Protein AF-0000000072870186 (afdb_homodimer)

Solvent-accessible surface area (backbone atoms only — not comparable to full-atom values): 22688 Å² total; per-residue (Å²): 128,87,60,54,67,48,50,41,59,44,23,22,48,75,43,74,68,51,47,53,50,54,45,54,50,46,52,62,67,46,57,84,62,71,76,54,45,39,31,40,18,46,27,53,50,45,45,55,60,44,44,61,63,33,58,95,55,76,58,40,36,28,30,45,56,64,39,72,53,71,61,47,90,38,54,56,40,48,22,51,58,44,40,48,69,68,55,37,44,40,33,33,40,53,40,56,49,38,35,68,76,66,61,55,44,72,69,55,42,50,46,36,45,49,44,26,51,75,68,73,35,42,59,36,57,41,78,65,72,63,73,73,60,72,68,64,84,69,83,72,60,75,78,65,77,68,88,65,70,65,72,75,67,74,81,78,79,70,72,79,70,68,84,75,76,72,76,55,88,20,73,60,82,58,59,67,76,74,77,84,77,81,82,73,83,74,80,75,74,77,132,129,87,60,52,66,48,53,41,60,43,23,21,48,75,44,74,68,50,47,52,50,53,42,53,50,48,53,62,67,44,58,86,63,72,75,55,46,39,31,39,17,47,27,54,51,45,44,55,59,46,45,62,63,32,59,96,55,79,59,40,37,28,31,46,57,65,40,71,52,70,61,48,89,37,53,58,40,49,21,49,60,44,40,49,70,67,55,38,43,40,32,33,40,56,39,55,50,38,37,69,76,65,61,54,45,71,68,56,42,49,47,36,46,50,46,28,50,74,70,73,36,42,59,37,58,41,76,65,72,62,72,74,60,72,68,62,84,70,82,72,60,75,77,62,78,69,85,67,72,64,71,75,70,72,79,77,80,71,73,78,70,68,83,78,75,74,77,54,89,18,75,60,82,59,60,68,77,74,79,83,78,86,79,78,83,74,79,74,77,74,132

Radius of gyration: 24.44 Å; Cα contacts (8 Å, |Δi|>4): 570; chains: 2; bounding box: 46×69×89 Å

Organism: Klebsiella pneumoniae subsp. ozaenae (NCBI:txid574)

InterPro domains:
  IPR000652 Triosephosphate isomerase [PF00121] (4-141)
  IPR000652 Triosephosphate isomerase [PS51440] (3-191)
  IPR000652 Triosephosphate isomerase [PTHR21139] (2-138)
  IPR000652 Triosephosphate isomerase [TIGR00419] (5-138)
  IPR000652 Triosephosphate isomerase [cd00311] (4-145)
  IPR013785 Aldolase-type TIM barrel [G3DSA:3.20.20.70] (1-154)
  IPR035990 Triosephosphate isomerase superfamily [SSF51351] (1-139)

Sequence (382 aa):
MRHPLVMGNWKLNGSRHMVNELVANLRTELAGVSGCAVAIAPPEMYLDLAKRAAEGSHIHLGAQNVDVNLSGAFTGETSAEMLKDIGAQYIIIGHSERRTYHKESDELIAKKFAVLKEQGLTPVLCIGENRSRKRSGQNGRSLRASDRRRAENPGRCRFRRRGYRLRTSMGYRYRQISDPGSGAGGAQIHPMRHPLVMGNWKLNGSRHMVNELVANLRTELAGVSGCAVAIAPPEMYLDLAKRAAEGSHIHLGAQNVDVNLSGAFTGETSAEMLKDIGAQYIIIGHSERRTYHKESDELIAKKFAVLKEQGLTPVLCIGENRSRKRSGQNGRSLRASDRRRAENPGRCRFRRRGYRLRTSMGYRYRQISDPGSGAGGAQIHP

Secondary structure (DSSP, 8-state):
----EEEEE--B---HHHHHHHHHHHHHHTTT--S-EEEEE--GGGHHHHHHHHTTSSEEEEES--BS-SSBS-TT--BHHHHHHHT--EEEES-HHHHHHS---HHHHHHHHHHHHHTT-EEEE-----GGGGT-S-TTSSS-------------------S-----TT---------------------/----EEEEE--B---HHHHHHHHHHHHHHHTT--S-EEEEE--GGGHHHHHHHHTTSSEEEEES--BS-SSBS-TT--BHHHHHHHT--EEEES-HHHHHHS---HHHHHHHHHHHHHTT-EEEE-----GGGGT-S-TTSSS-------------------S-----TT---------------------

Foldseek 3Di:
DDQEEFEFEQDPDDDLVRLLVVLVVVQVLCVVPDRHQYEYEDAPVCLLVNCVSCPPHRYAYEYEDAALDQDDDDPPGHHLVNCVVSRHAEYEAQDPCCCVPVVDDPVRSVSVCVRNVVSNHFYQYDDDPPVVVVPDPPPVPPVDDDPCPVPPPPDPPPPVDDPDPPVRCTGPSRDRPDDDDDDPDPPPPDD/DDQEEAEFEQDPDDDLVRLLVVLVVVQVLCVVPDRHQYEYEDAPVCLLVNCVSCPPHRYAYEYEDAALDQDDDDPPGHHLVNCVVSRHAEYEAQDPCCCVPVVDDPVRSVSVCVRNVVSNHFYQYDDDPPVVVVPDPPPVPPVDDDPCPVPPPPDPPPPVDDPDPPVRCTGPSRDRPDDDDDDPDDPPPDD

Nearest PDB structures (foldseek):
  4mva-assembly1_B  TM=9.745E-01  e=1.124E-22  Escherichia coli BW2952
  1tmh-assembly2_D  TM=9.539E-01  e=1.671E-22  Escherichia coli
  1tre-assembly1_B  TM=9.737E-01  e=2.881E-20  Escherichia coli
  1b9b-assembly1_B  TM=9.121E-01  e=3.004E-15  Thermotoga maritima
  5ibx-assembly2_B  TM=9.474E-01  e=3.055E-13  Streptococcus pneumoniae D39

pLDDT: mean 73.14, std 32.04, range [18.7, 98.88]

Structure (mmCIF, N/CA/C/O backbone):
data_AF-0000000072870186-model_v1
#
loop_
_entity.id
_entity.type
_entity.pdbx_description
1 polymer 'Triosephosphate isomerase'
#
loop_
_atom_site.group_PDB
_atom_site.id
_atom_site.type_symbol
_atom_site.label_atom_id
_atom_site.label_alt_id
_atom_site.label_comp_id
_atom_site.label_asym_id
_atom_site.label_entity_id
_atom_site.label_seq_id
_atom_site.pdbx_PDB_ins_code
_atom_site.Cartn_x
_atom_site.Cartn_y
_atom_site.Cartn_z
_atom_site.occupancy
_atom_site.B_iso_or_equiv
_atom_site.auth_seq_id
_atom_site.auth_comp_id
_atom_site.auth_asym_id
_atom_site.auth_atom_id
_atom_site.pdbx_PDB_model_num
ATOM 1 N N . MET A 1 1 ? 5.34 29.547 18.5 1 43.66 1 MET A N 1
ATOM 2 C CA . MET A 1 1 ? 4.133 29.375 17.688 1 43.66 1 MET A CA 1
ATOM 3 C C . MET A 1 1 ? 4.141 28.047 16.969 1 43.66 1 MET A C 1
ATOM 5 O O . MET A 1 1 ? 5.207 27.516 16.641 1 43.66 1 MET A O 1
ATOM 9 N N . ARG A 1 2 ? 3.168 27.25 17.078 1 61.59 2 ARG A N 1
ATOM 10 C CA . ARG A 1 2 ? 3.162 25.922 16.484 1 61.59 2 ARG A CA 1
ATOM 11 C C . ARG A 1 2 ? 3.299 26 14.961 1 61.59 2 ARG A C 1
ATOM 13 O O . ARG A 1 2 ? 2.701 26.875 14.328 1 61.59 2 ARG A O 1
ATOM 20 N N . HIS A 1 3 ? 4.324 25.547 14.359 1 79.5 3 HIS A N 1
ATOM 21 C CA . HIS A 1 3 ? 4.543 25.609 12.914 1 79.5 3 HIS A CA 1
ATOM 22 C C . HIS A 1 3 ? 3.473 24.812 12.164 1 79.5 3 HIS A C 1
ATOM 24 O O . HIS A 1 3 ? 3.113 23.703 12.57 1 79.5 3 HIS A O 1
ATOM 30 N N . PRO A 1 4 ? 2.863 25.562 11.172 1 86.69 4 PRO A N 1
ATOM 31 C CA . PRO A 1 4 ? 1.854 24.875 10.359 1 86.69 4 PRO A CA 1
ATOM 32 C C . PRO A 1 4 ? 2.424 23.688 9.594 1 86.69 4 PRO A C 1
ATOM 34 O O . PRO A 1 4 ? 3.625 23.641 9.32 1 86.69 4 PRO A O 1
ATOM 37 N N . LEU A 1 5 ? 1.638 22.734 9.359 1 88.94 5 LEU A N 1
ATOM 38 C CA . LEU A 1 5 ? 1.948 21.594 8.516 1 88.94 5 LEU A CA 1
ATOM 39 C C . LEU A 1 5 ? 1.215 21.688 7.184 1 88.94 5 LEU A C 1
ATOM 41 O O . LEU A 1 5 ? 0 21.891 7.148 1 88.94 5 LEU A O 1
ATOM 45 N N . VAL A 1 6 ? 1.977 21.688 6.105 1 90.75 6 VAL A N 1
ATOM 46 C CA . VAL A 1 6 ? 1.418 21.547 4.762 1 90.75 6 VAL A CA 1
ATOM 47 C C . VAL A 1 6 ? 1.626 20.125 4.258 1 90.75 6 VAL A C 1
ATOM 49 O O . VAL A 1 6 ? 2.754 19.625 4.23 1 90.75 6 VAL A O 1
ATOM 52 N N . MET A 1 7 ? 0.501 19.562 3.879 1 94.06 7 MET A N 1
ATOM 53 C CA . MET A 1 7 ? 0.6 18.172 3.445 1 94.06 7 MET A CA 1
ATOM 54 C C . MET A 1 7 ? -0.06 17.969 2.084 1 94.06 7 MET A C 1
ATOM 56 O O . MET A 1 7 ? -1.155 18.484 1.842 1 94.06 7 MET A O 1
ATOM 60 N N . GLY A 1 8 ? 0.63 17.25 1.187 1 96.06 8 GLY A N 1
ATOM 61 C CA . GLY A 1 8 ? 0.078 16.891 -0.112 1 96.06 8 GLY A CA 1
ATOM 62 C C . GLY A 1 8 ? -0.402 15.453 -0.188 1 96.06 8 GLY A C 1
ATOM 63 O O . GLY A 1 8 ? 0.396 14.523 -0.079 1 96.06 8 GLY A O 1
ATOM 64 N N . ASN A 1 9 ? -1.766 15.359 -0.312 1 96.81 9 ASN A N 1
ATOM 65 C CA . ASN A 1 9 ? -2.367 14.062 -0.59 1 96.81 9 ASN A CA 1
ATOM 66 C C . ASN A 1 9 ? -2.383 13.758 -2.086 1 96.81 9 ASN A C 1
ATOM 68 O O . ASN A 1 9 ? -3.08 14.43 -2.852 1 96.81 9 ASN A O 1
ATOM 72 N N . TRP A 1 10 ? -1.702 12.695 -2.436 1 98.25 10 TRP A N 1
ATOM 73 C CA . TRP A 1 10 ? -1.552 12.422 -3.861 1 98.25 10 TRP A CA 1
ATOM 74 C C . TRP A 1 10 ? -2.738 11.625 -4.391 1 98.25 10 TRP A C 1
ATOM 76 O O . TRP A 1 10 ? -2.932 11.516 -5.605 1 98.25 10 TRP A O 1
ATOM 86 N N . LYS A 1 11 ? -3.564 11.07 -3.492 1 97.81 11 LYS A N 1
ATOM 87 C CA . LYS A 1 11 ? -4.672 10.203 -3.887 1 97.81 11 LYS A CA 1
ATOM 88 C C . LYS A 1 11 ? -4.188 9.055 -4.766 1 97.81 11 LYS A C 1
ATOM 90 O O . LYS A 1 11 ? -3.15 8.453 -4.488 1 97.81 11 LYS A O 1
ATOM 95 N N . LEU A 1 12 ? -4.945 8.633 -5.707 1 98.5 12 LEU A N 1
ATOM 96 C CA . LEU A 1 12 ? -4.559 7.523 -6.574 1 98.5 12 LEU A CA 1
ATOM 97 C C . LEU A 1 12 ? -3.783 8.023 -7.785 1 98.5 12 LEU A C 1
ATOM 99 O O . LEU A 1 12 ? -4.215 7.84 -8.93 1 98.5 12 LEU A O 1
ATOM 103 N N . ASN A 1 13 ? -2.645 8.703 -7.457 1 97.75 13 ASN A N 1
ATOM 104 C CA . ASN A 1 13 ? -1.72 9.211 -8.461 1 97.75 13 ASN A CA 1
ATOM 105 C C . ASN A 1 13 ? -0.268 8.938 -8.078 1 97.75 13 ASN A C 1
ATOM 107 O O . ASN A 1 13 ? 0.147 9.242 -6.957 1 97.75 13 ASN A O 1
ATOM 111 N N . GLY A 1 14 ? 0.466 8.32 -9.078 1 96.12 14 GLY A N 1
ATOM 112 C CA . GLY A 1 14 ? 1.884 8.148 -8.812 1 96.12 14 GLY A CA 1
ATOM 113 C C . GLY A 1 14 ? 2.508 7.027 -9.625 1 96.12 14 GLY A C 1
ATOM 114 O O . GLY A 1 14 ? 1.802 6.16 -10.141 1 96.12 14 GLY A O 1
ATOM 115 N N . SER A 1 15 ? 3.682 7.055 -9.664 1 97.94 15 SER A N 1
ATOM 116 C CA . SER A 1 15 ? 4.621 6.078 -10.203 1 97.94 15 SER A CA 1
ATOM 117 C C . SER A 1 15 ? 5.984 6.195 -9.531 1 97.94 15 SER A C 1
ATOM 119 O O . SER A 1 15 ? 6.258 7.172 -8.828 1 97.94 15 SER A O 1
ATOM 121 N N . ARG A 1 16 ? 6.793 5.156 -9.758 1 97.44 16 ARG A N 1
ATOM 122 C CA . ARG A 1 16 ? 8.141 5.23 -9.211 1 97.44 16 ARG A CA 1
ATOM 123 C C . ARG A 1 16 ? 8.875 6.469 -9.727 1 97.44 16 ARG A C 1
ATOM 125 O O . ARG A 1 16 ? 9.547 7.164 -8.961 1 97.44 16 ARG A O 1
ATOM 132 N N . HIS A 1 17 ? 8.734 6.727 -11 1 97.81 17 HIS A N 1
ATOM 133 C CA . HIS A 1 17 ? 9.352 7.898 -11.602 1 97.81 17 HIS A CA 1
ATOM 134 C C . HIS A 1 17 ? 8.82 9.188 -10.984 1 97.81 17 HIS A C 1
ATOM 136 O O . HIS A 1 17 ? 9.594 10.07 -10.609 1 97.81 17 HIS A O 1
ATOM 142 N N . MET A 1 18 ? 7.535 9.273 -10.883 1 96.94 18 MET A N 1
ATOM 143 C CA . MET A 1 18 ? 6.898 10.469 -10.336 1 96.94 18 MET A CA 1
ATOM 144 C C . MET A 1 18 ? 7.344 10.727 -8.898 1 96.94 18 MET A C 1
ATOM 146 O O . MET A 1 18 ? 7.598 11.867 -8.516 1 96.94 18 MET A O 1
ATOM 150 N N . VAL A 1 19 ? 7.402 9.703 -8.086 1 97.75 19 VAL A N 1
ATOM 151 C CA . VAL A 1 19 ? 7.82 9.828 -6.695 1 97.75 19 VAL A CA 1
ATOM 152 C C . VAL A 1 19 ? 9.211 10.445 -6.625 1 97.75 19 VAL A C 1
ATOM 154 O O . VAL A 1 19 ? 9.43 11.43 -5.91 1 97.75 19 VAL A O 1
ATOM 157 N N . ASN A 1 20 ? 10.164 9.906 -7.41 1 97.81 20 ASN A N 1
ATOM 158 C CA . ASN A 1 20 ? 11.531 10.414 -7.395 1 97.81 20 ASN A CA 1
ATOM 159 C C . ASN A 1 20 ? 11.594 11.859 -7.883 1 97.81 20 ASN A C 1
ATOM 161 O O . ASN A 1 20 ? 12.273 12.695 -7.277 1 97.81 20 ASN A O 1
ATOM 165 N N . GLU A 1 21 ? 10.859 12.117 -8.875 1 97.56 21 GLU A N 1
ATOM 166 C CA . GLU A 1 21 ? 10.875 13.453 -9.453 1 97.56 21 GLU A CA 1
ATOM 167 C C . GLU A 1 21 ? 10.266 14.477 -8.508 1 97.56 21 GLU A C 1
ATOM 169 O O . GLU A 1 21 ? 10.852 15.539 -8.266 1 97.56 21 GLU A O 1
ATOM 174 N N . LEU A 1 22 ? 9.117 14.211 -7.977 1 96.5 22 LEU A N 1
ATOM 175 C CA . LEU A 1 22 ? 8.406 15.164 -7.125 1 96.5 22 LEU A CA 1
ATOM 176 C C . LEU A 1 22 ? 9.164 15.391 -5.82 1 96.5 22 LEU A C 1
ATOM 178 O O . LEU A 1 22 ? 9.234 16.516 -5.328 1 96.5 22 LEU A O 1
ATOM 182 N N . VAL A 1 23 ? 9.711 14.352 -5.27 1 97.31 23 VAL A N 1
ATOM 183 C CA . VAL A 1 23 ? 10.453 14.5 -4.023 1 97.31 23 VAL A CA 1
ATOM 184 C C . VAL A 1 23 ? 11.727 15.312 -4.273 1 97.31 23 VAL A C 1
ATOM 186 O O . VAL A 1 23 ? 12.094 16.156 -3.465 1 97.31 23 VAL A O 1
ATOM 189 N N . ALA A 1 24 ? 12.422 15.047 -5.395 1 96.62 24 ALA A N 1
ATOM 190 C CA . ALA A 1 24 ? 13.609 15.82 -5.746 1 96.62 24 ALA A CA 1
ATOM 191 C C . ALA A 1 24 ? 13.281 17.297 -5.883 1 96.62 24 ALA A C 1
ATOM 193 O O . ALA A 1 24 ? 14.016 18.156 -5.387 1 96.62 24 ALA A O 1
ATOM 194 N N . ASN A 1 25 ? 12.211 17.578 -6.527 1 95.44 25 ASN A N 1
ATOM 195 C CA . ASN A 1 25 ? 11.781 18.953 -6.707 1 95.44 25 ASN A CA 1
ATOM 196 C C . ASN A 1 25 ? 11.414 19.609 -5.375 1 95.44 25 ASN A C 1
ATOM 198 O O . ASN A 1 25 ? 11.758 20.766 -5.129 1 95.44 25 ASN A O 1
ATOM 202 N N . LEU A 1 26 ? 10.742 18.891 -4.559 1 94.62 26 LEU A N 1
ATOM 203 C CA . LEU A 1 26 ? 10.344 19.406 -3.252 1 94.62 26 LEU A CA 1
ATOM 204 C C . LEU A 1 26 ? 11.562 19.703 -2.387 1 94.62 26 LEU A C 1
ATOM 206 O O . LEU A 1 26 ? 11.594 20.703 -1.671 1 94.62 26 LEU A O 1
ATOM 210 N N . ARG A 1 27 ? 12.539 18.859 -2.455 1 94.19 27 ARG A N 1
ATOM 211 C CA . ARG A 1 27 ? 13.789 19.078 -1.733 1 94.19 27 ARG A CA 1
ATOM 212 C C . ARG A 1 27 ? 14.414 20.422 -2.129 1 94.19 27 ARG A C 1
ATOM 214 O O . ARG A 1 27 ? 14.852 21.188 -1.266 1 94.19 27 ARG A O 1
ATOM 221 N N . THR A 1 28 ? 14.453 20.594 -3.387 1 93.06 28 THR A N 1
ATOM 222 C CA . THR A 1 28 ? 15.047 21.812 -3.912 1 93.06 28 THR A CA 1
ATOM 223 C C . THR A 1 28 ? 14.258 23.047 -3.467 1 93.06 28 THR A C 1
ATOM 225 O O . THR A 1 28 ? 14.836 24.031 -3.006 1 93.06 28 THR A O 1
ATOM 228 N N . GLU A 1 29 ? 12.961 22.906 -3.551 1 90.44 29 GLU A N 1
ATOM 229 C CA . GLU A 1 29 ? 12.086 24.031 -3.244 1 90.44 29 GLU A CA 1
ATOM 230 C C . GLU A 1 29 ? 12.078 24.328 -1.748 1 90.44 29 GLU A C 1
ATOM 232 O O . GLU A 1 29 ? 11.898 25.484 -1.344 1 90.44 29 GLU A O 1
ATOM 237 N N . LEU A 1 30 ? 12.297 23.375 -0.978 1 90.62 30 LEU A N 1
ATOM 238 C CA . LEU A 1 30 ? 12.18 23.531 0.467 1 90.62 30 LEU A CA 1
ATOM 239 C C . LEU A 1 30 ? 13.531 23.875 1.088 1 90.62 30 LEU A C 1
ATOM 241 O O . LEU A 1 30 ? 13.625 24.109 2.295 1 90.62 30 LEU A O 1
ATOM 245 N N . ALA A 1 31 ? 14.422 23.875 0.138 1 84.75 31 ALA A N 1
ATOM 246 C CA . ALA A 1 31 ? 15.742 24.266 0.636 1 84.75 31 ALA A CA 1
ATOM 247 C C . ALA A 1 31 ? 15.703 25.688 1.215 1 84.75 31 ALA A C 1
ATOM 249 O O . ALA A 1 31 ? 15.266 26.625 0.547 1 84.75 31 ALA A O 1
ATOM 250 N N . GLY A 1 32 ? 15.75 25.875 2.436 1 82.94 32 GLY A N 1
ATOM 251 C CA . GLY A 1 32 ? 15.812 27.188 3.066 1 82.94 32 GLY A CA 1
ATOM 252 C C . GLY A 1 32 ? 14.484 27.625 3.666 1 82.94 32 GLY A C 1
ATOM 253 O O . GLY A 1 32 ? 14.352 28.75 4.145 1 82.94 32 GLY A O 1
ATOM 254 N N . VAL A 1 33 ? 13.469 26.859 3.338 1 80.38 33 VAL A N 1
ATOM 255 C CA . VAL A 1 33 ? 12.164 27.156 3.924 1 80.38 33 VAL A CA 1
ATOM 256 C C . VAL A 1 33 ? 12.148 26.734 5.391 1 80.38 33 VAL A C 1
ATOM 258 O O . VAL A 1 33 ? 12.547 25.609 5.719 1 80.38 33 VAL A O 1
ATOM 261 N N . SER A 1 34 ? 11.82 27.688 6.164 1 82.25 34 SER A N 1
ATOM 262 C CA . SER A 1 34 ? 11.695 27.406 7.594 1 82.25 34 SER A CA 1
ATOM 263 C C . SER A 1 34 ? 10.32 27.812 8.109 1 82.25 34 SER A C 1
ATOM 265 O O . SER A 1 34 ? 9.57 28.516 7.422 1 82.25 34 SER A O 1
ATOM 267 N N . GLY A 1 35 ? 9.82 27.234 9.25 1 83.31 35 GLY A N 1
ATOM 268 C CA . GLY A 1 35 ? 8.602 27.672 9.906 1 83.31 35 GLY A CA 1
ATOM 269 C C . GLY A 1 35 ? 7.379 26.875 9.477 1 83.31 35 GLY A C 1
ATOM 270 O O . GLY A 1 35 ? 6.254 27.219 9.836 1 83.31 35 GLY A O 1
ATOM 271 N N . CYS A 1 36 ? 7.648 26 8.555 1 86.81 36 CYS A N 1
ATOM 272 C CA . CYS A 1 36 ? 6.543 25.156 8.109 1 86.81 36 CYS A CA 1
ATOM 273 C C . CYS A 1 36 ? 7 23.719 7.918 1 86.81 36 CYS A C 1
ATOM 275 O O . CYS A 1 36 ? 8.07 23.469 7.363 1 86.81 36 CYS A O 1
ATOM 277 N N . ALA A 1 37 ? 6.266 22.875 8.453 1 89.75 37 ALA A N 1
ATOM 278 C CA . ALA A 1 37 ? 6.527 21.469 8.18 1 89.75 37 ALA A CA 1
ATOM 279 C C . ALA A 1 37 ? 5.828 21.016 6.895 1 89.75 37 ALA A C 1
ATOM 281 O O . ALA A 1 37 ? 4.727 21.469 6.586 1 89.75 37 ALA A O 1
ATOM 282 N N . VAL A 1 38 ? 6.469 20.188 6.129 1 94.12 38 VAL A N 1
ATOM 283 C CA . VAL A 1 38 ? 5.922 19.688 4.875 1 94.12 38 VAL A CA 1
ATOM 284 C C . VAL A 1 38 ? 5.848 18.156 4.922 1 94.12 38 VAL A C 1
ATOM 286 O O . VAL A 1 38 ? 6.797 17.5 5.344 1 94.12 38 VAL A O 1
ATOM 289 N N . ALA A 1 39 ? 4.703 17.672 4.535 1 96.19 39 ALA A N 1
ATOM 290 C CA . ALA A 1 39 ? 4.523 16.219 4.445 1 96.19 39 ALA A CA 1
ATOM 291 C C . ALA A 1 39 ? 3.9 15.836 3.109 1 96.19 39 ALA A C 1
ATOM 293 O O . ALA A 1 39 ? 3.186 16.625 2.492 1 96.19 39 ALA A O 1
ATOM 294 N N . ILE A 1 40 ? 4.219 14.648 2.666 1 97.75 40 ILE A N 1
ATOM 295 C CA . ILE A 1 40 ? 3.607 14.102 1.463 1 97.75 40 ILE A CA 1
ATOM 296 C C . ILE A 1 40 ? 2.963 12.75 1.784 1 97.75 40 ILE A C 1
ATOM 298 O O . ILE A 1 40 ? 3.473 11.992 2.613 1 97.75 40 ILE A O 1
ATOM 302 N N . ALA A 1 41 ? 1.86 12.461 1.117 1 98.44 41 ALA A N 1
ATOM 303 C CA . ALA A 1 41 ? 1.157 11.188 1.264 1 98.44 41 ALA A CA 1
ATOM 304 C C . ALA A 1 41 ? 0.928 10.523 -0.093 1 98.44 41 ALA A C 1
ATOM 306 O O . ALA A 1 41 ? -0.175 10.586 -0.642 1 98.44 41 ALA A O 1
ATOM 307 N N . PRO A 1 42 ? 1.95 9.867 -0.598 1 98.31 42 PRO A N 1
ATOM 308 C CA . PRO A 1 42 ? 1.755 9.086 -1.82 1 98.31 42 PRO A CA 1
ATOM 309 C C . PRO A 1 42 ? 0.937 7.816 -1.584 1 98.31 42 PRO A C 1
ATOM 311 O O . PRO A 1 42 ? 0.678 7.449 -0.435 1 98.31 42 PRO A O 1
ATOM 314 N N . PRO A 1 43 ? 0.468 7.207 -2.666 1 98.31 43 PRO A N 1
ATOM 315 C CA . PRO A 1 43 ? -0.077 5.859 -2.471 1 98.31 43 PRO A CA 1
ATOM 316 C C . PRO A 1 43 ? 0.851 4.961 -1.656 1 98.31 43 PRO A C 1
ATOM 318 O O . PRO A 1 43 ? 2.074 5.047 -1.792 1 98.31 43 PRO A O 1
ATOM 321 N N . GLU A 1 44 ? 0.27 4.125 -0.787 1 97.12 44 GLU A N 1
ATOM 322 C CA . GLU A 1 44 ? 0.997 3.393 0.244 1 97.12 44 GLU A CA 1
ATOM 323 C C . GLU A 1 44 ? 2.121 2.557 -0.362 1 97.12 44 GLU A C 1
ATOM 325 O O . GLU A 1 44 ? 3.17 2.375 0.258 1 97.12 44 GLU A O 1
ATOM 330 N N . MET A 1 45 ? 1.877 2.049 -1.534 1 95.75 45 MET A N 1
ATOM 331 C CA . MET A 1 45 ? 2.869 1.151 -2.121 1 95.75 45 MET A CA 1
ATOM 332 C C . MET A 1 45 ? 4.164 1.898 -2.43 1 95.75 45 MET A C 1
ATOM 334 O O . MET A 1 45 ? 5.215 1.281 -2.602 1 95.75 45 MET A O 1
ATOM 338 N N . TYR A 1 46 ? 4.164 3.229 -2.463 1 97.94 46 TYR A N 1
ATOM 339 C CA . TYR A 1 46 ? 5.34 4.016 -2.809 1 97.94 46 TYR A CA 1
ATOM 340 C C . TYR A 1 46 ? 5.977 4.625 -1.564 1 97.94 46 TYR A C 1
ATOM 342 O O . TYR A 1 46 ? 6.926 5.406 -1.663 1 97.94 46 TYR A O 1
ATOM 350 N N . LEU A 1 47 ? 5.469 4.293 -0.435 1 98 47 LEU A N 1
ATOM 351 C CA . LEU A 1 47 ? 5.941 4.934 0.787 1 98 47 LEU A CA 1
ATOM 352 C C . LEU A 1 47 ? 7.41 4.617 1.036 1 98 47 LEU A C 1
ATOM 354 O O . LEU A 1 47 ? 8.18 5.484 1.455 1 98 47 LEU A O 1
ATOM 358 N N . ASP A 1 48 ? 7.816 3.428 0.832 1 97.12 48 ASP A N 1
ATOM 359 C CA . ASP A 1 48 ? 9.219 3.061 1.033 1 97.12 48 ASP A CA 1
ATOM 360 C C . ASP A 1 48 ? 10.133 3.848 0.099 1 97.12 48 ASP A C 1
ATOM 362 O O . ASP A 1 48 ? 11.18 4.348 0.52 1 97.12 48 ASP A O 1
ATOM 366 N N . LEU A 1 49 ? 9.758 3.92 -1.163 1 96.94 49 LEU A N 1
ATOM 367 C CA . LEU A 1 49 ? 10.508 4.691 -2.146 1 96.94 49 LEU A CA 1
ATOM 368 C C . LEU A 1 49 ? 10.57 6.164 -1.749 1 96.94 49 LEU A C 1
ATOM 370 O O . LEU A 1 49 ? 11.633 6.789 -1.841 1 96.94 49 LEU A O 1
ATOM 374 N N . ALA A 1 50 ? 9.445 6.684 -1.323 1 97.94 50 ALA A N 1
ATOM 375 C CA . ALA A 1 50 ? 9.391 8.078 -0.9 1 97.94 50 ALA A CA 1
ATOM 376 C C . ALA A 1 50 ? 10.289 8.328 0.306 1 97.94 50 ALA A C 1
ATOM 378 O O . ALA A 1 50 ? 10.938 9.375 0.4 1 97.94 50 ALA A O 1
ATOM 379 N N . LYS A 1 51 ? 10.266 7.41 1.227 1 97.5 51 LYS A N 1
ATOM 380 C CA . LYS A 1 51 ? 11.125 7.512 2.4 1 97.5 51 LYS A CA 1
ATOM 381 C C . LYS A 1 51 ? 12.594 7.645 1.999 1 97.5 51 LYS A C 1
ATOM 383 O O . LYS A 1 51 ? 13.305 8.523 2.492 1 97.5 51 LYS A O 1
ATOM 388 N N . ARG A 1 52 ? 12.984 6.832 1.135 1 96.56 52 ARG A N 1
ATOM 389 C CA . ARG A 1 52 ? 14.375 6.848 0.682 1 96.56 52 ARG A CA 1
ATOM 390 C C . ARG A 1 52 ? 14.688 8.141 -0.058 1 96.56 52 ARG A C 1
ATOM 392 O O . ARG A 1 52 ? 15.734 8.75 0.173 1 96.56 52 ARG A O 1
ATOM 399 N N . ALA A 1 53 ? 13.789 8.492 -0.901 1 97.25 53 ALA A N 1
ATOM 400 C CA . ALA A 1 53 ? 13.984 9.711 -1.689 1 97.25 53 ALA A CA 1
ATOM 401 C C . ALA A 1 53 ? 14.047 10.938 -0.791 1 97.25 53 ALA A C 1
ATOM 403 O O . ALA A 1 53 ? 14.75 11.906 -1.104 1 97.25 53 ALA A O 1
ATOM 404 N N . ALA A 1 54 ? 13.367 10.914 0.308 1 97.06 54 ALA A N 1
ATOM 405 C CA . ALA A 1 54 ? 13.25 12.07 1.186 1 97.06 54 ALA A CA 1
ATOM 406 C C . ALA A 1 54 ? 14.336 12.062 2.258 1 97.06 54 ALA A C 1
ATOM 408 O O . ALA A 1 54 ? 14.43 12.984 3.068 1 97.06 54 ALA A O 1
ATOM 409 N N . GLU A 1 55 ? 15.109 10.992 2.281 1 95.75 55 GLU A N 1
ATOM 410 C CA . GLU A 1 55 ? 16.125 10.859 3.311 1 95.75 55 GLU A CA 1
ATOM 411 C C . GLU A 1 55 ? 17.031 12.086 3.359 1 95.75 55 GLU A C 1
ATOM 413 O O . GLU A 1 55 ? 17.453 12.602 2.318 1 95.75 55 GLU A O 1
ATOM 418 N N . GLY A 1 56 ? 17.328 12.609 4.555 1 93.44 56 GLY A N 1
ATOM 419 C CA . GLY A 1 56 ? 18.188 13.766 4.738 1 93.44 56 GLY A CA 1
ATOM 420 C C . GLY A 1 56 ? 17.469 15.086 4.551 1 93.44 56 GLY A C 1
ATOM 421 O O . GLY A 1 56 ? 18.062 16.156 4.699 1 93.44 56 GLY A O 1
ATOM 422 N N . SER A 1 57 ? 16.234 15.016 4.164 1 93.75 57 SER A N 1
ATOM 423 C CA . SER A 1 57 ? 15.43 16.219 4.008 1 93.75 57 SER A CA 1
ATOM 424 C C . SER A 1 57 ? 14.5 16.422 5.203 1 93.75 57 SER A C 1
ATOM 426 O O . SER A 1 57 ? 14.531 15.641 6.156 1 93.75 57 SER A O 1
ATOM 428 N N . HIS A 1 58 ? 13.719 17.531 5.137 1 92.19 58 HIS A N 1
ATOM 429 C CA . HIS A 1 58 ? 12.75 17.812 6.184 1 92.19 58 HIS A CA 1
ATOM 430 C C . HIS A 1 58 ? 11.336 17.469 5.73 1 92.19 58 HIS A C 1
ATOM 432 O O . HIS A 1 58 ? 10.359 17.984 6.281 1 92.19 58 HIS A O 1
ATOM 438 N N . ILE A 1 59 ? 11.281 16.688 4.68 1 95.5 59 ILE A N 1
ATOM 439 C CA . ILE A 1 59 ? 9.984 16.234 4.191 1 95.5 59 ILE A CA 1
ATOM 440 C C . ILE A 1 59 ? 9.5 15.055 5.035 1 95.5 59 ILE A C 1
ATOM 442 O O . ILE A 1 59 ? 10.188 14.031 5.148 1 95.5 59 ILE A O 1
ATOM 446 N N . HIS A 1 60 ? 8.367 15.242 5.633 1 96.75 60 HIS A N 1
ATOM 447 C CA . HIS A 1 60 ? 7.766 14.164 6.41 1 96.75 60 HIS A CA 1
ATOM 448 C C . HIS A 1 60 ? 6.887 13.281 5.535 1 96.75 60 HIS A C 1
ATOM 450 O O . HIS A 1 60 ? 6.41 13.711 4.484 1 96.75 60 HIS A O 1
ATOM 456 N N . LEU A 1 61 ? 6.695 12.07 6.016 1 98.12 61 LEU A N 1
ATOM 457 C CA . LEU A 1 61 ? 5.867 11.125 5.273 1 98.12 61 LEU A CA 1
ATOM 458 C C . LEU A 1 61 ? 4.512 10.945 5.945 1 98.12 61 LEU A C 1
ATOM 460 O O . LEU A 1 61 ? 4.43 10.812 7.168 1 98.12 61 LEU A O 1
ATOM 464 N N . GLY A 1 62 ? 3.486 11.008 5.141 1 98.38 62 GLY A N 1
ATOM 465 C CA . GLY A 1 62 ? 2.135 10.641 5.531 1 98.38 62 GLY A CA 1
ATOM 466 C C . GLY A 1 62 ? 1.605 9.438 4.777 1 98.38 62 GLY A C 1
ATOM 467 O O . GLY A 1 62 ? 2.293 8.883 3.912 1 98.38 62 GLY A O 1
ATOM 468 N N . ALA A 1 63 ? 0.483 9.016 5.168 1 98.75 63 ALA A N 1
ATOM 469 C CA . ALA A 1 63 ? -0.225 7.926 4.5 1 98.75 63 ALA A CA 1
ATOM 470 C C . ALA A 1 63 ? -1.698 8.273 4.301 1 98.75 63 ALA A C 1
ATOM 472 O O . ALA A 1 63 ? -2.217 9.195 4.93 1 98.75 63 ALA A O 1
ATOM 473 N N . GLN A 1 64 ? -2.338 7.484 3.482 1 98.62 64 GLN A N 1
ATOM 474 C CA . GLN A 1 64 ? -3.66 7.875 3.006 1 98.62 64 GLN A CA 1
ATOM 475 C C . GLN A 1 64 ? -4.758 7.09 3.721 1 98.62 64 GLN A C 1
ATOM 477 O O . GLN A 1 64 ? -5.945 7.348 3.518 1 98.62 64 GLN A O 1
ATOM 482 N N . ASN A 1 65 ? -4.344 6.109 4.484 1 98.56 65 ASN A N 1
ATOM 483 C CA . ASN A 1 65 ? -5.277 5.211 5.152 1 98.56 65 ASN A CA 1
ATOM 484 C C . ASN A 1 65 ? -4.582 4.359 6.211 1 98.56 65 ASN A C 1
ATOM 486 O O . ASN A 1 65 ? -3.354 4.305 6.258 1 98.56 65 ASN A O 1
ATOM 490 N N . VAL A 1 66 ? -5.434 3.764 7.07 1 98.81 66 VAL A N 1
ATOM 491 C CA . VAL A 1 66 ? -4.953 2.824 8.078 1 98.81 66 VAL A CA 1
ATOM 492 C C . VAL A 1 66 ? -6.074 1.867 8.469 1 98.81 66 VAL A C 1
ATOM 494 O O . VAL A 1 66 ? -7.25 2.24 8.461 1 98.81 66 VAL A O 1
ATOM 497 N N . ASP A 1 67 ? -5.656 0.665 8.766 1 98.62 67 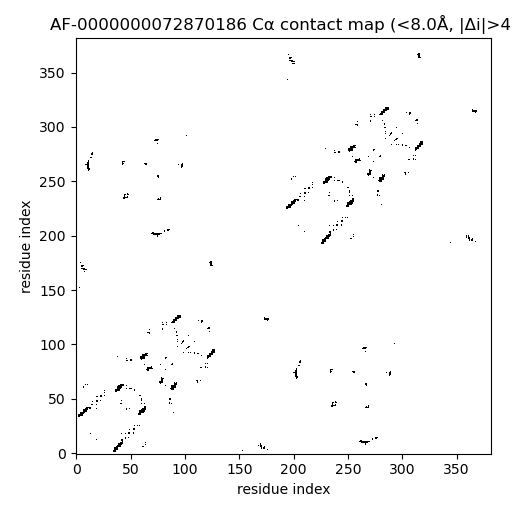ASP A N 1
ATOM 498 C CA . ASP A 1 67 ? -6.602 -0.291 9.328 1 98.62 67 ASP A CA 1
ATOM 499 C C . ASP A 1 67 ? -6.637 -0.198 10.852 1 98.62 67 ASP A C 1
ATOM 501 O O . ASP A 1 67 ? -5.66 0.218 11.477 1 98.62 67 ASP A O 1
ATOM 505 N N . VAL A 1 68 ? -7.785 -0.614 11.469 1 98.75 68 VAL A N 1
ATOM 506 C CA . VAL A 1 68 ? -7.91 -0.593 12.922 1 98.75 68 VAL A CA 1
ATOM 507 C C . VAL A 1 68 ? -7.141 -1.765 13.531 1 98.75 68 VAL A C 1
ATOM 509 O O . VAL A 1 68 ? -6.75 -1.725 14.695 1 98.75 68 VAL A O 1
ATOM 512 N N . ASN A 1 69 ? -6.969 -2.814 12.727 1 98.62 69 ASN A N 1
ATOM 513 C CA . ASN A 1 69 ? -6.219 -3.984 13.172 1 98.62 69 ASN A CA 1
ATOM 514 C C . ASN A 1 69 ? -4.719 -3.795 12.984 1 98.62 69 ASN A C 1
ATOM 516 O O . ASN A 1 69 ? -4.285 -3.18 12.008 1 98.62 69 ASN A O 1
ATOM 520 N N . LEU A 1 70 ? -3.953 -4.414 13.875 1 98.56 70 LEU A N 1
ATOM 521 C CA . LEU A 1 70 ? -2.502 -4.285 13.797 1 98.56 70 LEU A CA 1
ATOM 522 C C . LEU A 1 70 ? -1.894 -5.453 13.023 1 98.56 70 LEU A C 1
ATOM 524 O O . LEU A 1 70 ? -0.806 -5.328 12.461 1 98.56 70 LEU A O 1
ATOM 528 N N . SER A 1 71 ? -2.543 -6.602 13.094 1 98.38 71 SER A N 1
ATOM 529 C CA . SER A 1 71 ? -2.092 -7.793 12.383 1 98.38 71 SER A CA 1
ATOM 530 C C . SER A 1 71 ? -3.223 -8.805 12.234 1 98.38 71 SER A C 1
ATOM 532 O O . SER A 1 71 ? -4.285 -8.656 12.844 1 98.38 71 SER A O 1
ATOM 534 N N . GLY A 1 72 ? -3.047 -9.75 11.297 1 97.62 72 GLY A N 1
ATOM 535 C CA . GLY A 1 72 ? -3.998 -10.852 11.25 1 97.62 72 GLY A CA 1
ATOM 536 C C . GLY A 1 72 ? -4.586 -11.07 9.875 1 97.62 72 GLY A C 1
ATOM 537 O O . GLY A 1 72 ? -3.963 -10.734 8.867 1 97.62 72 GLY A O 1
ATOM 538 N N . ALA A 1 73 ? -5.816 -11.719 9.828 1 97 73 ALA A N 1
ATOM 539 C CA . ALA A 1 73 ? -6.469 -12.148 8.594 1 97 73 ALA A CA 1
ATOM 540 C C . ALA A 1 73 ? -7.258 -11.008 7.965 1 97 73 ALA A C 1
ATOM 542 O O . ALA A 1 73 ? -8.484 -11.055 7.902 1 97 73 ALA A O 1
ATOM 543 N N . PHE A 1 74 ? -6.48 -10.031 7.527 1 98.25 74 PHE A N 1
ATOM 544 C CA . PHE A 1 74 ? -7.047 -8.859 6.871 1 98.25 74 PHE A CA 1
ATOM 545 C C . PHE A 1 74 ? -6.305 -8.555 5.578 1 98.25 74 PHE A C 1
ATOM 547 O O . PHE A 1 74 ? -5.52 -7.602 5.52 1 98.25 74 PHE A O 1
ATOM 554 N N . THR A 1 75 ? -6.609 -9.359 4.547 1 98.19 75 THR A N 1
ATOM 555 C CA . THR A 1 75 ? -5.949 -9.281 3.246 1 98.19 75 THR A CA 1
ATOM 556 C C . THR A 1 75 ? -6.121 -7.891 2.637 1 98.19 75 THR A C 1
ATOM 558 O O . THR A 1 75 ? -7.234 -7.359 2.584 1 98.19 75 THR A O 1
ATOM 561 N N . GLY A 1 76 ? -5 -7.273 2.301 1 98.25 76 GLY A N 1
ATOM 562 C CA . GLY A 1 76 ? -5.051 -6.035 1.544 1 98.25 76 GLY A CA 1
ATOM 563 C C . GLY A 1 76 ? -5.008 -4.797 2.42 1 98.25 76 GLY A C 1
ATOM 564 O O . GLY A 1 76 ? -5.031 -3.672 1.918 1 98.25 76 GLY A O 1
ATOM 565 N N . GLU A 1 77 ? -4.836 -5.004 3.748 1 98.38 77 GLU A N 1
ATOM 566 C CA . GLU A 1 77 ? -4.898 -3.877 4.672 1 98.38 77 GLU A CA 1
ATOM 567 C C . GLU A 1 77 ? -3.5 -3.424 5.082 1 98.38 77 GLU A C 1
ATOM 569 O O . GLU A 1 77 ? -2.514 -4.117 4.816 1 98.38 77 GLU A O 1
ATOM 574 N N . THR A 1 78 ? -3.422 -2.258 5.645 1 98.56 78 THR A N 1
ATOM 575 C CA . THR A 1 78 ? -2.213 -1.655 6.191 1 98.56 78 THR A CA 1
ATOM 576 C C . THR A 1 78 ? -2.42 -1.25 7.648 1 98.56 78 THR A C 1
ATOM 578 O O . THR A 1 78 ? -3.404 -0.583 7.98 1 98.56 78 THR A O 1
ATOM 581 N N . SER A 1 79 ? -1.507 -1.608 8.5 1 98.81 79 SER A N 1
ATOM 582 C CA . SER A 1 79 ? -1.675 -1.332 9.922 1 98.81 79 SER A CA 1
ATOM 583 C C . SER A 1 79 ? -0.864 -0.113 10.344 1 98.81 79 SER A C 1
ATOM 585 O O . SER A 1 79 ? 0.066 0.295 9.648 1 98.81 79 SER A O 1
ATOM 587 N N . ALA A 1 80 ? -1.261 0.373 11.523 1 98.88 80 ALA A N 1
ATOM 588 C CA . ALA A 1 80 ? -0.524 1.487 12.109 1 98.88 80 ALA A CA 1
ATOM 589 C C . ALA A 1 80 ? 0.917 1.091 12.422 1 98.88 80 ALA A C 1
ATOM 591 O O . ALA A 1 80 ? 1.839 1.892 12.242 1 98.88 80 ALA A O 1
ATOM 592 N N . GLU A 1 81 ? 1.142 -0.101 12.766 1 98.69 81 GLU A N 1
ATOM 593 C CA . GLU A 1 81 ? 2.486 -0.598 13.047 1 98.69 81 GLU A CA 1
ATOM 594 C C . GLU A 1 81 ? 3.344 -0.616 11.781 1 98.69 81 GLU A C 1
ATOM 596 O O . GLU A 1 81 ? 4.531 -0.284 11.828 1 98.69 81 GLU A O 1
ATOM 601 N N . MET A 1 82 ? 2.76 -0.991 10.75 1 98.56 82 MET A N 1
ATOM 602 C CA . MET A 1 82 ? 3.469 -1.015 9.477 1 98.56 82 MET A CA 1
ATOM 603 C C . MET A 1 82 ? 3.842 0.396 9.039 1 98.56 82 MET A C 1
ATOM 605 O O . MET A 1 82 ? 4.957 0.627 8.562 1 98.56 82 MET A O 1
ATOM 609 N N . LEU A 1 83 ? 2.865 1.277 9.164 1 98.69 83 LEU A N 1
ATOM 610 C CA . LEU A 1 83 ? 3.127 2.668 8.812 1 98.69 83 LEU A CA 1
ATOM 611 C C . LEU A 1 83 ? 4.262 3.24 9.656 1 98.69 83 LEU A C 1
ATOM 613 O O . LEU A 1 83 ? 5.145 3.924 9.133 1 98.69 83 LEU A O 1
ATOM 617 N N . LYS A 1 84 ? 4.273 2.938 10.891 1 98.44 84 LYS A N 1
ATOM 618 C CA . LYS A 1 84 ? 5.355 3.34 11.789 1 98.44 84 LYS A CA 1
ATOM 619 C C . LYS A 1 84 ? 6.676 2.705 11.367 1 98.44 84 LYS A C 1
ATOM 621 O O . LYS A 1 84 ? 7.715 3.369 11.367 1 98.44 84 LYS A O 1
ATOM 626 N N . ASP A 1 85 ? 6.66 1.494 11.023 1 98.25 85 ASP A N 1
ATOM 627 C CA . ASP A 1 85 ? 7.824 0.717 10.609 1 98.25 85 ASP A CA 1
ATOM 628 C C . ASP A 1 85 ? 8.516 1.365 9.414 1 98.25 85 ASP A C 1
ATOM 630 O O . ASP A 1 85 ? 9.75 1.365 9.328 1 98.25 85 ASP A O 1
ATOM 634 N N . ILE A 1 86 ? 7.711 1.926 8.5 1 96.81 86 ILE A N 1
ATOM 635 C CA . ILE A 1 86 ? 8.273 2.523 7.289 1 96.81 86 ILE A CA 1
ATOM 636 C C . ILE A 1 86 ? 8.727 3.951 7.582 1 96.81 86 ILE A C 1
ATOM 638 O O . ILE A 1 86 ? 9.539 4.516 6.848 1 96.81 86 ILE A O 1
ATOM 642 N N . GLY A 1 87 ? 8.117 4.598 8.555 1 97.12 87 GLY A N 1
ATOM 643 C CA . GLY A 1 87 ? 8.547 5.934 8.938 1 97.12 87 GLY A CA 1
ATOM 644 C C . GLY A 1 87 ? 7.504 7 8.641 1 97.12 87 GLY A C 1
ATOM 645 O O . GLY A 1 87 ? 7.812 8.195 8.656 1 97.12 87 GLY A O 1
ATOM 646 N N . ALA A 1 88 ? 6.301 6.52 8.352 1 98.19 88 ALA A N 1
ATOM 647 C CA . ALA A 1 88 ? 5.219 7.488 8.211 1 98.19 88 ALA A CA 1
ATOM 648 C C . ALA A 1 88 ? 4.82 8.07 9.57 1 98.19 88 ALA A C 1
ATOM 650 O O . ALA A 1 88 ? 4.887 7.379 10.586 1 98.19 88 ALA A O 1
ATOM 651 N N . GLN A 1 89 ? 4.426 9.305 9.492 1 98.06 89 GLN A N 1
ATOM 652 C CA . GLN A 1 89 ? 4.105 9.977 10.75 1 98.06 89 GLN A CA 1
ATOM 653 C C . GLN A 1 89 ? 2.689 10.547 10.727 1 98.06 89 GLN A C 1
ATOM 655 O O . GLN A 1 89 ? 1.976 10.492 11.727 1 98.06 89 GLN A O 1
ATOM 660 N N . TYR A 1 90 ? 2.223 11.125 9.656 1 98.06 90 TYR A N 1
ATOM 661 C CA . TYR A 1 90 ? 0.935 11.797 9.516 1 98.06 90 TYR A CA 1
ATOM 662 C C . TYR A 1 90 ? -0.03 10.953 8.688 1 98.06 90 TYR A C 1
ATOM 664 O O . TYR A 1 90 ? 0.167 10.766 7.484 1 98.06 90 TYR A O 1
ATOM 672 N N . ILE A 1 91 ? -1.1 10.484 9.344 1 98.81 91 ILE A N 1
ATOM 673 C CA . ILE A 1 91 ? -1.956 9.523 8.664 1 98.81 91 ILE A CA 1
ATOM 674 C C . ILE A 1 91 ? -3.328 10.141 8.406 1 98.81 91 ILE A C 1
ATOM 676 O O . ILE A 1 91 ? -4.031 10.516 9.344 1 98.81 91 ILE A O 1
ATOM 680 N N . ILE A 1 92 ? -3.707 10.18 7.176 1 97.88 92 ILE A N 1
ATOM 681 C CA . ILE A 1 92 ? -4.988 10.742 6.762 1 97.88 92 ILE A CA 1
ATOM 682 C C . ILE A 1 92 ? -6.113 9.766 7.109 1 97.88 92 ILE A C 1
ATOM 684 O O . ILE A 1 92 ? -6.035 8.578 6.785 1 97.88 92 ILE A O 1
ATOM 688 N N . ILE A 1 93 ? -7.145 10.242 7.781 1 98.31 93 ILE A N 1
ATOM 689 C CA . ILE A 1 93 ? -8.352 9.469 8.047 1 98.31 93 ILE A CA 1
ATOM 690 C C . ILE A 1 93 ? -9.586 10.359 7.883 1 98.31 93 ILE A C 1
ATOM 692 O O . ILE A 1 93 ? -9.492 11.586 8.023 1 98.31 93 ILE A O 1
ATOM 696 N N . GLY A 1 94 ? -10.688 9.766 7.48 1 96.88 94 GLY A N 1
ATOM 697 C CA . GLY A 1 94 ? -11.938 10.508 7.367 1 96.88 94 GLY A CA 1
ATOM 698 C C . GLY A 1 94 ? -12.062 11.266 6.062 1 96.88 94 GLY A C 1
ATOM 699 O O . GLY A 1 94 ? -12.938 12.117 5.918 1 96.88 94 GLY A O 1
ATOM 700 N N . HIS A 1 95 ? -11.203 10.969 5.137 1 96.56 95 HIS A N 1
ATOM 701 C CA . HIS A 1 95 ? -11.281 11.664 3.857 1 96.56 95 HIS A CA 1
ATOM 702 C C . HIS A 1 95 ? -12.625 11.43 3.184 1 96.56 95 HIS A C 1
ATOM 704 O O . HIS A 1 95 ? -13.172 10.32 3.25 1 96.56 95 HIS A O 1
ATOM 710 N N . SER A 1 96 ? -13.164 12.398 2.447 1 95.25 96 SER A N 1
ATOM 711 C CA . SER A 1 96 ? -14.484 12.344 1.833 1 95.25 96 SER A CA 1
ATOM 712 C C . SER A 1 96 ? -14.594 11.188 0.852 1 95.25 96 SER A C 1
ATOM 714 O O . SER A 1 96 ? -15.633 10.516 0.783 1 95.25 96 SER A O 1
ATOM 716 N N . GLU A 1 97 ? -13.531 10.93 0.173 1 95.62 97 GLU A N 1
ATOM 717 C CA . GLU A 1 97 ? -13.508 9.852 -0.804 1 95.62 97 GLU A CA 1
ATOM 718 C C . GLU A 1 97 ? -13.703 8.492 -0.129 1 95.62 97 GLU A C 1
ATOM 720 O O . GLU A 1 97 ? -14.406 7.629 -0.653 1 95.62 97 GLU A O 1
ATOM 725 N N . ARG A 1 98 ? -13.07 8.312 1.009 1 97.69 98 ARG A N 1
ATOM 726 C CA . ARG A 1 98 ? -13.211 7.039 1.708 1 97.69 98 ARG A CA 1
ATOM 727 C C . ARG A 1 98 ? -14.578 6.93 2.373 1 97.69 98 ARG A C 1
ATOM 729 O O . ARG A 1 98 ? -15.164 5.844 2.428 1 97.69 98 ARG A O 1
ATOM 736 N N . ARG A 1 99 ? -15.102 8.062 2.873 1 96.88 99 ARG A N 1
ATOM 737 C CA . ARG A 1 99 ? -16.469 8.07 3.375 1 96.88 99 ARG A CA 1
ATOM 738 C C . ARG A 1 99 ? -17.469 7.699 2.275 1 96.88 99 ARG A C 1
ATOM 740 O O . ARG A 1 99 ? -18.406 6.949 2.514 1 96.88 99 ARG A O 1
ATOM 747 N N . THR A 1 100 ? -17.203 8.227 1.089 1 96.12 100 THR A N 1
ATOM 748 C CA . THR A 1 100 ? -18.125 8.062 -0.03 1 96.12 100 THR A CA 1
ATOM 749 C C . THR A 1 100 ? -18 6.664 -0.628 1 96.12 100 THR A C 1
ATOM 751 O O . THR A 1 100 ? -19 5.957 -0.772 1 96.12 100 THR A O 1
ATOM 754 N N . TYR A 1 101 ? -16.75 6.199 -0.835 1 96.25 101 TYR A N 1
ATOM 755 C CA . TYR A 1 101 ? -16.562 5.008 -1.655 1 96.25 101 TYR A CA 1
ATOM 756 C C . TYR A 1 101 ? -16.391 3.768 -0.786 1 96.25 101 TYR A C 1
ATOM 758 O O . TYR A 1 101 ? -16.641 2.646 -1.236 1 96.25 101 TYR A O 1
ATOM 766 N N . HIS A 1 102 ? -15.961 3.984 0.463 1 96.44 102 HIS A N 1
ATOM 767 C CA . HIS A 1 102 ? -15.711 2.855 1.354 1 96.44 102 HIS A CA 1
ATOM 768 C C . HIS A 1 102 ? -16.672 2.875 2.541 1 96.44 102 HIS A C 1
ATOM 770 O O . HIS A 1 102 ? -16.562 2.045 3.447 1 96.44 102 HIS A O 1
ATOM 776 N N . LYS A 1 103 ? -17.547 3.857 2.572 1 96.69 103 LYS A N 1
ATOM 777 C CA . LYS A 1 103 ? -18.609 3.98 3.572 1 96.69 103 LYS A CA 1
ATOM 778 C C . LYS A 1 103 ? -18.031 4.004 4.984 1 96.69 103 LYS A C 1
ATOM 780 O O . LYS A 1 103 ? -18.562 3.355 5.887 1 96.69 103 LYS A O 1
ATOM 785 N N . GLU A 1 104 ? -16.938 4.664 5.125 1 97.19 104 GLU A N 1
ATOM 786 C CA . GLU A 1 104 ? -16.359 4.793 6.457 1 97.19 104 GLU A CA 1
ATOM 787 C C . GLU A 1 104 ? -17.234 5.648 7.363 1 97.19 104 GLU A C 1
ATOM 789 O O . GLU A 1 104 ? -17.484 6.82 7.07 1 97.19 104 GLU A O 1
ATOM 794 N N . SER A 1 105 ? -17.609 5.078 8.469 1 97.12 105 SER A N 1
ATOM 795 C CA . SER A 1 105 ? -18.469 5.758 9.438 1 97.12 105 SER A CA 1
ATOM 796 C C . SER A 1 105 ? -17.656 6.57 10.43 1 97.12 105 SER A C 1
ATOM 798 O O . SER A 1 105 ? -16.438 6.359 10.562 1 97.12 105 SER A O 1
ATOM 800 N N . ASP A 1 106 ? -18.328 7.402 11.148 1 96.62 106 ASP A N 1
ATOM 801 C CA . ASP A 1 106 ? -17.672 8.148 12.219 1 96.62 106 ASP A CA 1
ATOM 802 C C . ASP A 1 106 ? -17.109 7.211 13.281 1 96.62 106 ASP A C 1
ATOM 804 O O . ASP A 1 106 ? -16.047 7.473 13.852 1 96.62 106 ASP A O 1
ATOM 808 N N . GLU A 1 107 ? -17.812 6.191 13.555 1 98.06 107 GLU A N 1
ATOM 809 C CA . GLU A 1 107 ? -17.359 5.211 14.531 1 98.06 107 GLU A CA 1
ATOM 810 C C . GLU A 1 107 ? -16.047 4.555 14.094 1 98.06 107 GLU A C 1
ATOM 812 O O . GLU A 1 107 ? -15.133 4.387 14.898 1 98.06 107 GLU A O 1
ATOM 817 N N . LEU A 1 108 ? -15.992 4.152 12.867 1 98.19 108 LEU A N 1
ATOM 818 C CA . LEU A 1 108 ? -14.766 3.547 12.344 1 98.19 108 LEU A CA 1
ATOM 819 C C . LEU A 1 108 ? -13.609 4.539 12.375 1 98.19 108 LEU A C 1
ATOM 821 O O . LEU A 1 108 ? -12.492 4.18 12.742 1 98.19 108 LEU A O 1
ATOM 825 N N . ILE A 1 109 ? -13.906 5.734 11.977 1 98 109 ILE A N 1
ATOM 826 C CA . ILE A 1 109 ? -12.883 6.777 11.953 1 98 109 ILE A CA 1
ATOM 827 C C . ILE A 1 109 ? -12.359 7.016 13.367 1 98 109 ILE A C 1
ATOM 829 O O . ILE A 1 109 ? -11.164 7.207 13.57 1 98 109 ILE A O 1
ATOM 833 N N . ALA A 1 110 ? -13.242 6.965 14.352 1 98.56 110 ALA A N 1
ATOM 834 C CA . ALA A 1 110 ? -12.836 7.102 15.75 1 98.56 110 ALA A CA 1
ATOM 835 C C . ALA A 1 110 ? -11.906 5.961 16.156 1 98.56 110 ALA A C 1
ATOM 837 O O . ALA A 1 110 ? -10.93 6.176 16.875 1 98.56 110 ALA A O 1
ATOM 838 N N . LYS A 1 111 ? -12.219 4.801 15.727 1 98.81 111 LYS A N 1
ATOM 839 C CA . LYS A 1 111 ? -11.359 3.658 16.016 1 98.81 111 LYS A CA 1
ATOM 840 C C . LYS A 1 111 ? -9.992 3.812 15.359 1 98.81 111 LYS A C 1
ATOM 842 O O . LYS A 1 111 ? -8.969 3.508 15.969 1 98.81 111 LYS A O 1
ATOM 847 N N . LYS A 1 112 ? -10.016 4.277 14.133 1 98.75 112 LYS A N 1
ATOM 848 C CA . LYS A 1 112 ? -8.75 4.551 13.453 1 98.75 112 LYS A CA 1
ATOM 849 C C . LYS A 1 112 ? -7.938 5.605 14.203 1 98.75 112 LYS A C 1
ATOM 851 O O . LYS A 1 112 ? -6.723 5.469 14.352 1 98.75 112 LYS A O 1
ATOM 856 N N . PHE A 1 113 ? -8.625 6.648 14.664 1 98.69 113 PHE A N 1
ATOM 857 C CA . PHE A 1 113 ? -7.98 7.707 15.438 1 98.69 113 PHE A CA 1
ATOM 858 C C . PHE A 1 113 ? -7.309 7.133 16.672 1 98.69 113 PHE A C 1
ATOM 860 O O . PHE A 1 113 ? -6.137 7.422 16.953 1 98.69 113 PHE A O 1
ATOM 867 N N . ALA A 1 114 ? -7.961 6.305 17.344 1 98.75 114 ALA A N 1
ATOM 868 C CA . ALA A 1 114 ? -7.465 5.727 18.594 1 98.75 114 ALA A CA 1
ATOM 869 C C . ALA A 1 114 ? -6.246 4.844 18.344 1 98.75 114 ALA A C 1
ATOM 871 O O . ALA A 1 114 ? -5.25 4.926 19.062 1 98.75 114 ALA A O 1
ATOM 872 N N . VAL A 1 115 ? -6.332 4.027 17.344 1 98.81 115 VAL A N 1
ATOM 873 C CA . VAL A 1 115 ? -5.23 3.113 17.062 1 98.81 115 VAL A CA 1
ATOM 874 C C . VAL A 1 115 ? -3.988 3.904 16.672 1 98.81 115 VAL A C 1
ATOM 876 O O . VAL A 1 115 ? -2.869 3.549 17.047 1 98.81 115 VAL A O 1
ATOM 879 N N . LEU A 1 116 ? -4.176 4.957 15.898 1 98.69 116 LEU A N 1
ATOM 880 C CA . LEU A 1 116 ? -3.053 5.797 15.5 1 98.69 116 LEU A CA 1
ATOM 881 C C . LEU A 1 116 ? -2.406 6.449 16.719 1 98.69 116 LEU A C 1
ATOM 883 O O . LEU A 1 116 ? -1.182 6.43 16.859 1 98.69 116 LEU A O 1
ATOM 887 N N . LYS A 1 117 ? -3.203 6.969 17.609 1 98.62 117 LYS A N 1
ATOM 888 C CA . LYS A 1 117 ? -2.688 7.586 18.812 1 98.62 117 LYS A CA 1
ATOM 889 C C . LYS A 1 117 ? -1.946 6.57 19.688 1 98.62 117 LYS A C 1
ATOM 891 O O . LYS A 1 117 ? -0.87 6.863 20.203 1 98.62 117 LYS A O 1
ATOM 896 N N . GLU A 1 118 ? -2.486 5.453 19.781 1 98.56 118 GLU A N 1
ATOM 897 C CA . GLU A 1 118 ? -1.875 4.395 20.578 1 98.56 118 GLU A CA 1
ATOM 898 C C . GLU A 1 118 ? -0.508 4.004 20.031 1 98.56 118 GLU A C 1
ATOM 900 O O . GLU A 1 118 ? 0.387 3.623 20.781 1 98.56 118 GLU A O 1
ATOM 905 N N . GLN A 1 119 ? -0.365 4.09 18.734 1 98.38 119 GLN A N 1
ATOM 906 C CA . GLN A 1 119 ? 0.889 3.701 18.094 1 98.38 119 GLN A CA 1
ATOM 907 C C . GLN A 1 119 ? 1.838 4.891 17.984 1 98.38 119 GLN A C 1
ATOM 909 O O . GLN A 1 119 ? 2.9 4.785 17.359 1 98.38 119 GLN A O 1
ATOM 914 N N . GLY A 1 120 ? 1.458 6.051 18.469 1 98.31 120 GLY A N 1
ATOM 915 C CA . GLY A 1 120 ? 2.324 7.219 18.484 1 98.31 120 GLY A CA 1
ATOM 916 C C . GLY A 1 120 ? 2.354 7.941 17.141 1 98.31 120 GLY A C 1
ATOM 917 O O . GLY A 1 120 ? 3.303 8.672 16.844 1 98.31 120 GLY A O 1
ATOM 918 N N . LEU A 1 121 ? 1.358 7.68 16.297 1 98.44 121 LEU A N 1
ATOM 919 C CA . LEU A 1 121 ? 1.239 8.367 15.016 1 98.44 121 LEU A CA 1
ATOM 920 C C . LEU A 1 121 ? 0.265 9.531 15.117 1 98.44 121 LEU A C 1
ATOM 922 O O . LEU A 1 121 ? -0.488 9.641 16.094 1 98.44 121 LEU A O 1
ATOM 926 N N . THR A 1 122 ? 0.33 10.445 14.172 1 98.12 122 THR A N 1
ATOM 927 C CA . THR A 1 122 ? -0.509 11.641 14.211 1 98.12 122 THR A CA 1
ATOM 928 C C . THR A 1 122 ? -1.65 11.531 13.203 1 98.12 122 THR A C 1
ATOM 930 O O . THR A 1 122 ? -1.428 11.609 11.992 1 98.12 122 THR A O 1
ATOM 933 N N . PRO A 1 123 ? -2.857 11.383 13.695 1 98.12 123 PRO A N 1
ATOM 934 C CA . PRO A 1 123 ? -3.99 11.375 12.773 1 98.12 123 PRO A CA 1
ATOM 935 C C . PRO A 1 123 ? -4.238 12.742 12.133 1 98.12 123 PRO A C 1
ATOM 937 O O . PRO A 1 123 ? -4.148 13.766 12.805 1 98.12 123 PRO A O 1
ATOM 940 N N . VAL A 1 124 ? -4.395 12.727 10.836 1 97.44 124 VAL A N 1
AT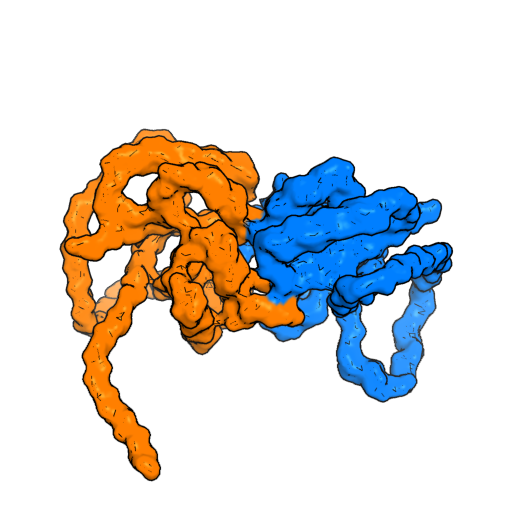OM 941 C CA . VAL A 1 124 ? -4.848 13.891 10.078 1 97.44 124 VAL A CA 1
ATOM 942 C C . VAL A 1 124 ? -6.305 13.703 9.664 1 97.44 124 VAL A C 1
ATOM 944 O O . VAL A 1 124 ? -6.59 13.062 8.656 1 97.44 124 VAL A O 1
ATOM 947 N N . LEU A 1 125 ? -7.215 14.234 10.445 1 96.31 125 LEU A N 1
ATOM 948 C CA . LEU A 1 125 ? -8.648 14.031 10.273 1 96.31 125 LEU A CA 1
ATOM 949 C C . LEU A 1 125 ? -9.219 15 9.242 1 96.31 125 LEU A C 1
ATOM 951 O O . LEU A 1 125 ? -9.102 16.219 9.391 1 96.31 125 LEU A O 1
ATOM 955 N N . CYS A 1 126 ? -9.789 14.438 8.203 1 92.31 126 CYS A N 1
ATOM 956 C CA . CYS A 1 126 ? -10.438 15.258 7.191 1 92.31 126 CYS A CA 1
ATOM 957 C C . CYS A 1 126 ? -11.906 15.5 7.539 1 92.31 126 CYS A C 1
ATOM 959 O O . CYS A 1 126 ? -12.664 14.555 7.738 1 92.31 126 CYS A O 1
ATOM 961 N N . ILE A 1 127 ? -12.297 16.656 7.629 1 83.75 127 ILE A N 1
ATOM 962 C CA . ILE A 1 127 ? -13.664 17.016 7.996 1 83.75 127 ILE A CA 1
ATOM 963 C C . ILE A 1 127 ? -14.398 17.578 6.777 1 83.75 127 ILE A C 1
ATOM 965 O O . ILE A 1 127 ? -13.875 18.438 6.066 1 83.75 127 ILE A O 1
ATOM 969 N N . GLY A 1 128 ? -14.961 16.719 5.863 1 59.16 128 GLY A N 1
ATOM 970 C CA . GLY A 1 128 ? -15.648 17.016 4.617 1 59.16 128 GLY A CA 1
ATOM 971 C C . GLY A 1 128 ? -16.516 18.266 4.699 1 59.16 128 GLY A C 1
ATOM 972 O O . GLY A 1 128 ? -17.094 18.547 5.75 1 59.16 128 GLY A O 1
ATOM 973 N N . GLU A 1 129 ? -16.203 19.25 3.889 1 50.62 129 GLU A N 1
ATOM 974 C CA . GLU A 1 129 ? -17.281 20.188 3.576 1 50.62 129 GLU A CA 1
ATOM 975 C C . GLU A 1 129 ? -18.328 19.531 2.691 1 50.62 129 GLU A C 1
ATOM 977 O O . GLU A 1 129 ? -18 18.812 1.741 1 50.62 129 GLU A O 1
ATOM 982 N N . ASN A 1 130 ? -19.375 18.828 3.105 1 43.66 130 ASN A N 1
ATOM 983 C CA . ASN A 1 130 ? -20.375 18.344 2.164 1 43.66 130 ASN A CA 1
ATOM 984 C C . ASN A 1 130 ? -20.484 19.25 0.941 1 43.66 130 ASN A C 1
ATOM 986 O O . ASN A 1 130 ? -20.547 20.469 1.072 1 43.66 130 ASN A O 1
ATOM 990 N N . ARG A 1 131 ? -20.094 18.812 -0.135 1 42.75 131 ARG A N 1
ATOM 991 C CA . ARG A 1 131 ? -20.281 19.547 -1.384 1 42.75 131 ARG A CA 1
ATOM 992 C C . ARG A 1 131 ? -21.656 20.188 -1.444 1 42.75 131 ARG A C 1
ATOM 994 O O . ARG A 1 131 ? -21.875 21.141 -2.195 1 42.75 131 ARG A O 1
ATOM 1001 N N . SER A 1 132 ? -22.688 19.438 -0.967 1 38.53 132 SER A N 1
ATOM 1002 C CA . SER A 1 132 ? -23.969 20.062 -1.182 1 38.53 132 SER A CA 1
ATOM 1003 C C . SER A 1 132 ? -24.031 21.453 -0.525 1 38.53 132 SER A C 1
ATOM 1005 O O . SER A 1 132 ? -24.953 22.219 -0.771 1 38.53 132 SER A O 1
ATOM 1007 N N . ARG A 1 133 ? -23.219 21.734 0.547 1 38.38 133 ARG A N 1
ATOM 1008 C CA . ARG A 1 133 ? -23.516 23.016 1.199 1 38.38 133 ARG A CA 1
ATOM 1009 C C . ARG A 1 133 ? -22.906 24.172 0.417 1 38.38 133 ARG A C 1
ATOM 1011 O O . ARG A 1 133 ? -22.906 25.312 0.889 1 38.38 133 ARG A O 1
ATOM 1018 N N . LYS A 1 134 ? -22.219 23.906 -0.576 1 38.28 134 LYS A N 1
ATOM 1019 C CA . LYS A 1 134 ? -21.828 25.141 -1.241 1 38.28 134 LYS A CA 1
ATOM 1020 C C . LYS A 1 134 ? -23.031 25.844 -1.856 1 38.28 134 LYS A C 1
ATOM 1022 O O . LYS A 1 134 ? -22.938 27 -2.271 1 38.28 134 LYS A O 1
ATOM 1027 N N . ARG A 1 135 ? -24.047 25.078 -2.26 1 35.72 135 ARG A N 1
ATOM 1028 C CA . ARG A 1 135 ? -25.016 25.938 -2.939 1 35.72 135 ARG A CA 1
ATOM 1029 C C . ARG A 1 135 ? -25.812 26.766 -1.938 1 35.72 135 ARG A C 1
ATOM 1031 O O . ARG A 1 135 ? -26.328 27.828 -2.273 1 35.72 135 ARG A O 1
ATOM 1038 N N . SER A 1 136 ? -26.547 26.125 -0.944 1 35.34 136 SER A N 1
ATOM 1039 C CA . SER A 1 136 ? -27.484 27.031 -0.285 1 35.34 136 SER A CA 1
ATOM 1040 C C . SER A 1 136 ? -26.766 28.016 0.632 1 35.34 136 SER A C 1
ATOM 1042 O O . SER A 1 136 ? -25.859 27.625 1.371 1 35.34 136 SER A O 1
ATOM 1044 N N . GLY A 1 137 ? -26.672 29.328 0.436 1 34.88 137 GLY A N 1
ATOM 1045 C CA . GLY A 1 137 ? -26.266 30.547 1.096 1 34.88 137 GLY A CA 1
ATOM 1046 C C . GLY A 1 137 ? -26.453 30.516 2.6 1 34.88 137 GLY A C 1
ATOM 1047 O O . GLY A 1 137 ? -26.016 31.422 3.309 1 34.88 137 GLY A O 1
ATOM 1048 N N . GLN A 1 138 ? -27.594 29.938 3.113 1 32.41 138 GLN A N 1
ATOM 1049 C CA . GLN A 1 138 ? -28.125 30.375 4.402 1 32.41 138 GLN A CA 1
ATOM 1050 C C . GLN A 1 138 ? -27.297 29.812 5.555 1 32.41 138 GLN A C 1
ATOM 1052 O O . GLN A 1 138 ? -27.438 30.25 6.699 1 32.41 138 GLN A O 1
ATOM 1057 N N . ASN A 1 139 ? -26.984 28.562 5.57 1 31.28 139 ASN A N 1
ATOM 1058 C CA . ASN A 1 139 ? -26.75 28.016 6.898 1 31.28 139 ASN A CA 1
ATOM 1059 C C . ASN A 1 139 ? -25.406 28.453 7.469 1 31.28 139 ASN A C 1
ATOM 1061 O O . ASN A 1 139 ? -24.375 27.828 7.211 1 31.28 139 ASN A O 1
ATOM 1065 N N . GLY A 1 140 ? -25.078 29.797 7.445 1 32.69 140 GLY A N 1
ATOM 1066 C CA . GLY A 1 140 ? -23.969 30.406 8.18 1 32.69 140 GLY A CA 1
ATOM 1067 C C . GLY A 1 140 ? -23.906 29.953 9.625 1 32.69 140 GLY A C 1
ATOM 1068 O O . GLY A 1 140 ? -22.922 30.25 10.32 1 32.69 140 GLY A O 1
ATOM 1069 N N . ARG A 1 141 ? -25.094 29.781 10.281 1 29.02 141 ARG A N 1
ATOM 1070 C CA . ARG A 1 141 ? -25.109 30.016 11.719 1 29.02 141 ARG A CA 1
ATOM 1071 C C . ARG A 1 141 ? -24.453 28.859 12.469 1 29.02 141 ARG A C 1
ATOM 1073 O O . ARG A 1 141 ? -24.016 29.031 13.609 1 29.02 141 ARG A O 1
ATOM 1080 N N . SER A 1 142 ? -24.859 27.625 12.133 1 28.38 142 SER A N 1
ATOM 1081 C CA . SER A 1 142 ? -24.891 26.766 13.312 1 28.38 142 SER A CA 1
ATOM 1082 C C . SER A 1 142 ? -23.484 26.391 13.773 1 28.38 142 SER A C 1
ATOM 1084 O O . SER A 1 142 ? -23.328 25.641 14.734 1 28.38 142 SER A O 1
ATOM 1086 N N . LEU A 1 143 ? -22.516 26.297 12.875 1 29.69 143 LEU A N 1
ATOM 1087 C CA . LEU A 1 143 ? -21.391 25.922 13.719 1 29.69 143 LEU A CA 1
ATOM 1088 C C . LEU A 1 143 ? -20.984 27.062 14.633 1 29.69 143 LEU A C 1
ATOM 1090 O O . LEU A 1 143 ? -20.594 28.141 14.156 1 29.69 143 LEU A O 1
ATOM 1094 N N . ARG A 1 144 ? -21.734 27.391 15.633 1 24.86 144 ARG A N 1
ATOM 1095 C CA . ARG A 1 144 ? -21.297 28.281 16.703 1 24.86 144 ARG A CA 1
ATOM 1096 C C . ARG A 1 144 ? -19.797 28.219 16.891 1 24.86 144 ARG A C 1
ATOM 1098 O O . ARG A 1 144 ? -19.141 27.281 16.438 1 24.86 144 ARG A O 1
ATOM 1105 N N . ALA A 1 145 ? -19.281 29.188 17.875 1 25.27 145 ALA A N 1
ATOM 1106 C CA . ALA A 1 145 ? -18.094 29.891 18.344 1 25.27 145 ALA A CA 1
ATOM 1107 C C . ALA A 1 145 ? -17.047 28.906 18.844 1 25.27 145 ALA A C 1
ATOM 1109 O O . ALA A 1 145 ? -16.172 29.266 19.641 1 25.27 145 ALA A O 1
ATOM 1110 N N . SER A 1 146 ? -17.25 27.625 18.906 1 26.62 146 SER A N 1
ATOM 1111 C CA . SER A 1 146 ? -16.125 27.219 19.75 1 26.62 146 SER A CA 1
ATOM 1112 C C . SER A 1 146 ? -14.82 27.812 19.266 1 26.62 146 SER A C 1
ATOM 1114 O O . SER A 1 146 ? -14.727 28.266 18.125 1 26.62 146 SER A O 1
ATOM 1116 N N . ASP A 1 147 ? -13.625 27.688 20.125 1 25.47 147 ASP A N 1
ATOM 1117 C CA . ASP A 1 147 ? -12.367 28.438 20.188 1 25.47 147 ASP A CA 1
ATOM 1118 C C . ASP A 1 147 ? -11.617 28.344 18.859 1 25.47 147 ASP A C 1
ATOM 1120 O O . ASP A 1 147 ? -11.133 27.281 18.484 1 25.47 147 ASP A O 1
ATOM 1124 N N . ARG A 1 148 ? -12.109 28.938 17.875 1 27.38 148 ARG A N 1
ATOM 1125 C CA . ARG A 1 148 ? -11.422 29.25 16.625 1 27.38 148 ARG A CA 1
ATOM 1126 C C . ARG A 1 148 ? -10.062 29.906 16.891 1 27.38 148 ARG A C 1
ATOM 1128 O O . ARG A 1 148 ? -9.961 31.125 16.969 1 27.38 148 ARG A O 1
ATOM 1135 N N . ARG A 1 149 ? -9.414 29.516 18.109 1 27.36 149 ARG A N 1
ATOM 1136 C CA . ARG A 1 149 ? -8.164 30.266 17.984 1 27.36 149 ARG A CA 1
ATOM 1137 C C . ARG A 1 149 ? -7.598 30.156 16.562 1 27.36 149 ARG A C 1
ATOM 1139 O O . ARG A 1 149 ? -7.316 29.062 16.094 1 27.36 149 ARG A O 1
ATOM 1146 N N . ARG A 1 150 ? -8.156 30.922 15.758 1 26.86 150 ARG A N 1
ATOM 1147 C CA . ARG A 1 150 ? -7.539 31.328 14.492 1 26.86 150 ARG A CA 1
ATOM 1148 C C . ARG A 1 150 ? -6.023 31.453 14.641 1 26.86 150 ARG A C 1
ATOM 1150 O O . ARG A 1 150 ? -5.535 32.344 15.344 1 26.86 150 ARG A O 1
ATOM 1157 N N . ALA A 1 151 ? -5.344 30.344 15 1 27.77 151 ALA A N 1
ATOM 1158 C CA . ALA A 1 151 ? -3.936 30.688 14.828 1 27.77 151 ALA A CA 1
ATOM 1159 C C . ALA A 1 151 ? -3.721 31.547 13.586 1 27.77 151 ALA A C 1
ATOM 1161 O O . ALA A 1 151 ? -4.141 31.172 12.484 1 27.77 151 ALA A O 1
ATOM 1162 N N . GLU A 1 152 ? -3.826 32.875 13.695 1 25.47 152 GLU A N 1
ATOM 1163 C CA . GLU A 1 152 ? -3.24 33.844 12.773 1 25.47 152 GLU A CA 1
ATOM 1164 C C . GLU A 1 152 ? -1.971 33.281 12.125 1 25.47 152 GLU A C 1
ATOM 1166 O O . GLU A 1 152 ? -0.966 33.062 12.812 1 25.47 152 GLU A O 1
ATOM 1171 N N . ASN A 1 153 ? -2.145 32.188 11.555 1 25.16 153 ASN A N 1
ATOM 1172 C CA . ASN A 1 153 ? -0.938 31.797 10.828 1 25.16 153 ASN A CA 1
ATOM 1173 C C . ASN A 1 153 ? -0.363 32.969 10.039 1 25.16 153 ASN A C 1
ATOM 1175 O O . ASN A 1 153 ? -1.074 33.594 9.258 1 25.16 153 ASN A O 1
ATOM 1179 N N . PRO A 1 154 ? 0.757 33.469 10.523 1 27.62 154 PRO A N 1
ATOM 1180 C CA . PRO A 1 154 ? 1.535 34.5 9.82 1 27.62 154 PRO A CA 1
ATOM 1181 C C . PRO A 1 154 ? 1.592 34.25 8.312 1 27.62 154 PRO A C 1
ATOM 1183 O O . PRO A 1 154 ? 1.067 33.25 7.82 1 27.62 154 PRO A O 1
ATOM 1186 N N . GLY A 1 155 ? 2.84 34.188 7.68 1 25.12 155 GLY A N 1
ATOM 1187 C CA . GLY A 1 155 ? 3.379 34.469 6.359 1 25.12 155 GLY A CA 1
ATOM 1188 C C . GLY A 1 155 ? 2.967 33.469 5.316 1 25.12 155 GLY A C 1
ATOM 1189 O O . GLY A 1 155 ? 2.941 32.25 5.59 1 25.12 155 GLY A O 1
ATOM 1190 N N . ARG A 1 156 ? 1.976 33.656 4.449 1 27.06 156 ARG A N 1
ATOM 1191 C CA . ARG A 1 156 ? 1.684 33.031 3.162 1 27.06 156 ARG A CA 1
ATOM 1192 C C . ARG A 1 156 ? 2.965 32.594 2.473 1 27.06 156 ARG A C 1
ATOM 1194 O O . ARG A 1 156 ? 3.814 33.406 2.119 1 27.06 156 ARG A O 1
ATOM 1201 N N . CYS A 1 157 ? 3.592 31.547 2.93 1 26.05 157 CYS A N 1
ATOM 1202 C CA . CYS A 1 157 ? 4.664 31.125 2.041 1 26.05 157 CYS A CA 1
ATOM 1203 C C . CYS A 1 157 ? 4.184 31.047 0.598 1 26.05 157 CYS A C 1
ATOM 1205 O O . CYS A 1 157 ? 3.297 30.25 0.274 1 26.05 157 CYS A O 1
ATOM 1207 N N . ARG A 1 158 ? 3.908 32.188 -0.112 1 25.53 158 ARG A N 1
ATOM 1208 C CA . ARG A 1 158 ? 3.742 32.25 -1.56 1 25.53 158 ARG A CA 1
ATOM 1209 C C . ARG A 1 158 ? 4.812 31.453 -2.277 1 25.53 158 ARG A C 1
ATOM 1211 O O . ARG A 1 158 ? 5.996 31.797 -2.236 1 25.53 158 ARG A O 1
ATOM 1218 N N . PHE A 1 159 ? 4.633 30.172 -2.293 1 27.48 159 PHE A N 1
ATOM 1219 C CA . PHE A 1 159 ? 5.418 29.484 -3.309 1 27.48 159 PHE A CA 1
ATOM 1220 C C . PHE A 1 159 ? 5.129 30.047 -4.691 1 27.48 159 PHE A C 1
ATOM 1222 O O . PHE A 1 159 ? 4.008 29.938 -5.195 1 27.48 159 PHE A O 1
ATOM 1229 N N . ARG A 1 160 ? 5.66 31.203 -5.082 1 26.08 160 ARG A N 1
ATOM 1230 C CA . ARG A 1 160 ? 5.668 31.609 -6.484 1 26.08 160 ARG A CA 1
ATOM 1231 C C . ARG A 1 160 ? 6.031 30.453 -7.395 1 26.08 160 ARG A C 1
ATOM 1233 O O . ARG A 1 160 ? 7.121 29.891 -7.289 1 26.08 160 ARG A O 1
ATOM 1240 N N . ARG A 1 161 ? 4.988 29.703 -7.867 1 26.12 161 ARG A N 1
ATOM 1241 C CA . ARG A 1 161 ? 4.965 28.672 -8.883 1 26.12 161 ARG A CA 1
ATOM 1242 C C . ARG A 1 161 ? 5.66 29.125 -10.164 1 26.12 161 ARG A C 1
ATOM 1244 O O . ARG A 1 161 ? 5.156 30.016 -10.859 1 26.12 161 ARG A O 1
ATOM 1251 N N . ARG A 1 162 ? 6.832 29.203 -10.328 1 25.17 162 ARG A N 1
ATOM 1252 C CA . ARG A 1 162 ? 7.098 29.016 -11.75 1 25.17 162 ARG A CA 1
ATOM 1253 C C . ARG A 1 162 ? 6.281 27.859 -12.312 1 25.17 162 ARG A C 1
ATOM 1255 O O . ARG A 1 162 ? 5.648 27.109 -11.555 1 25.17 162 ARG A O 1
ATOM 1262 N N . GLY A 1 163 ? 6.602 26.922 -13.398 1 25.66 163 GLY A N 1
ATOM 1263 C CA . GLY A 1 163 ? 5.941 26.109 -14.414 1 25.66 163 GLY A CA 1
ATOM 1264 C C . GLY A 1 163 ? 5.109 24.984 -13.82 1 25.66 163 GLY A C 1
ATOM 1265 O O . GLY A 1 163 ? 4.117 24.562 -14.422 1 25.66 163 GLY A O 1
ATOM 1266 N N . TYR A 1 164 ? 5.582 24.031 -13.102 1 26.89 164 TYR A N 1
ATOM 1267 C CA . TYR A 1 164 ? 4.797 22.812 -12.969 1 26.89 164 TYR A CA 1
ATOM 1268 C C . TYR A 1 164 ? 3.641 23 -11.992 1 26.89 164 TYR A C 1
ATOM 1270 O O . TYR A 1 164 ? 3.842 23.469 -10.875 1 26.89 164 TYR A O 1
ATOM 1278 N N . ARG A 1 165 ? 2.416 23.469 -12.469 1 25.97 165 ARG A N 1
ATOM 1279 C CA . ARG A 1 165 ? 1.175 23.531 -11.703 1 25.97 165 ARG A CA 1
ATOM 1280 C C . ARG A 1 165 ? 0.969 22.266 -10.891 1 25.97 165 ARG A C 1
ATOM 1282 O O . ARG A 1 165 ? 0.751 21.188 -11.453 1 25.97 165 ARG A O 1
ATOM 1289 N N . LEU A 1 166 ? 1.752 22.031 -9.922 1 26.83 166 LEU A N 1
ATOM 1290 C CA . LEU A 1 166 ? 1.229 21.016 -9.016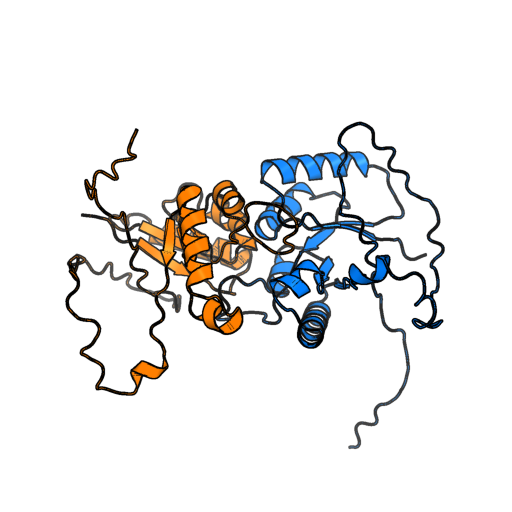 1 26.83 166 LEU A CA 1
ATOM 1291 C C . LEU A 1 166 ? -0.216 21.312 -8.633 1 26.83 166 LEU A C 1
ATOM 1293 O O . LEU A 1 166 ? -0.486 22.297 -7.93 1 26.83 166 LEU A O 1
ATOM 1297 N N . ARG A 1 167 ? -1.178 21.219 -9.641 1 27.06 167 ARG A N 1
ATOM 1298 C CA . ARG A 1 167 ? -2.576 21.266 -9.219 1 27.06 167 ARG A CA 1
ATOM 1299 C C . ARG A 1 167 ? -2.787 20.469 -7.941 1 27.06 167 ARG A C 1
ATOM 1301 O O . ARG A 1 167 ? -2.697 19.234 -7.945 1 27.06 167 ARG A O 1
ATOM 1308 N N . THR A 1 168 ? -2.24 20.906 -6.875 1 29.19 168 THR A N 1
ATOM 1309 C CA . THR A 1 168 ? -2.555 20.406 -5.543 1 29.19 168 THR A CA 1
ATOM 1310 C C . THR A 1 168 ? -4.062 20.359 -5.328 1 29.19 168 THR A C 1
ATOM 1312 O O . THR A 1 168 ? -4.719 21.406 -5.258 1 29.19 168 THR A O 1
ATOM 1315 N N . SER A 1 169 ? -4.855 19.734 -6.133 1 30.3 169 SER A N 1
ATOM 1316 C CA . SER A 1 169 ? -6.105 19.516 -5.41 1 30.3 169 SER A CA 1
ATOM 1317 C C . SER A 1 169 ? -5.852 19.281 -3.926 1 30.3 169 SER A C 1
ATOM 1319 O O . SER A 1 169 ? -6.734 18.797 -3.209 1 30.3 169 SER A O 1
ATOM 1321 N N . MET A 1 170 ? -4.656 19.406 -3.58 1 31.75 170 MET A N 1
ATOM 1322 C CA . MET A 1 170 ? -4.008 18.969 -2.35 1 31.75 170 MET A CA 1
ATOM 1323 C C . MET A 1 170 ? -4.52 19.75 -1.147 1 31.75 170 MET A C 1
ATOM 1325 O O . MET A 1 170 ? -4.293 19.359 -0.001 1 31.75 170 MET A O 1
ATOM 1329 N N . GLY A 1 171 ? -4.684 21.047 -1.274 1 28.92 171 GLY A N 1
ATOM 1330 C CA . GLY A 1 171 ? -4.527 21.875 -0.088 1 28.92 171 GLY A CA 1
ATOM 1331 C C . GLY A 1 171 ? -5.695 21.766 0.873 1 28.92 171 GLY A C 1
ATOM 1332 O O . GLY A 1 171 ? -6.648 22.547 0.788 1 28.92 171 GLY A O 1
ATOM 1333 N N . TYR A 1 172 ? -6.215 20.562 1.073 1 31.39 172 TYR A N 1
ATOM 1334 C CA . TYR A 1 172 ? -7.121 20.641 2.213 1 31.39 172 TYR A CA 1
ATOM 1335 C C . TYR A 1 172 ? -6.395 21.109 3.463 1 31.39 172 TYR A C 1
ATOM 1337 O O . TYR A 1 172 ? -5.254 20.719 3.715 1 31.39 172 TYR A O 1
ATOM 1345 N N . ARG A 1 173 ? -6.57 22.312 3.779 1 30.89 173 ARG A N 1
ATOM 1346 C CA . ARG A 1 173 ? -6.117 22.781 5.082 1 30.89 173 ARG A CA 1
ATOM 1347 C C . ARG A 1 173 ? -6.539 21.828 6.188 1 30.89 173 ARG A C 1
ATOM 1349 O O . ARG A 1 173 ? -7.73 21.672 6.461 1 30.89 173 ARG A O 1
ATOM 1356 N N . TYR A 1 174 ? -5.695 20.672 6.199 1 34.09 174 TYR A N 1
ATOM 1357 C CA . TYR A 1 174 ? -5.945 19.781 7.32 1 34.09 174 TYR A CA 1
ATOM 1358 C C . TYR A 1 174 ? -5.566 20.438 8.641 1 34.09 174 TYR A C 1
ATOM 1360 O O . TYR A 1 174 ? -4.516 21.078 8.742 1 34.09 174 TYR A O 1
ATOM 1368 N N . ARG A 1 175 ? -6.52 20.938 9.273 1 29.95 175 ARG A N 1
ATOM 1369 C CA . ARG A 1 175 ? -6.293 21.375 10.656 1 29.95 175 ARG A CA 1
ATOM 1370 C C . ARG A 1 175 ? -5.871 20.188 11.531 1 29.95 175 ARG A C 1
ATOM 1372 O O . ARG A 1 175 ? -6.559 19.172 11.578 1 29.95 175 ARG A O 1
ATOM 1379 N N . GLN A 1 176 ? -4.594 20.109 11.695 1 30.16 176 GLN A N 1
ATOM 1380 C CA . GLN A 1 176 ? -4.145 19.172 12.719 1 30.16 176 GLN A CA 1
ATOM 1381 C C . GLN A 1 176 ? -4.906 19.375 14.023 1 30.16 176 GLN A C 1
ATOM 1383 O O . GLN A 1 176 ? -4.953 20.5 14.547 1 30.16 176 GLN A O 1
ATOM 1388 N N . ILE A 1 177 ? -5.816 18.625 14.406 1 29.61 177 ILE A N 1
ATOM 1389 C CA . ILE A 1 177 ? -6.414 18.625 15.734 1 29.61 177 ILE A CA 1
ATOM 1390 C C . ILE A 1 177 ? -5.359 18.234 16.766 1 29.61 177 ILE A C 1
ATOM 1392 O O . ILE A 1 177 ? -4.84 17.125 16.75 1 29.61 177 ILE A O 1
ATOM 1396 N N . SER A 1 178 ? -4.449 19.109 17.172 1 26.7 178 SER A N 1
ATOM 1397 C CA . SER A 1 178 ? -3.479 18.859 18.234 1 26.7 178 SER A CA 1
ATOM 1398 C C . SER A 1 178 ? -4.16 18.328 19.5 1 26.7 178 SER A C 1
ATOM 1400 O O . SER A 1 178 ? -5.387 18.391 19.625 1 26.7 178 SER A O 1
ATOM 1402 N N . ASP A 1 179 ? -3.316 18.219 20.672 1 26.06 179 ASP A N 1
ATOM 1403 C CA . ASP A 1 179 ? -3.357 17.641 22.016 1 26.06 179 ASP A CA 1
ATOM 1404 C C . ASP A 1 179 ? -4.508 18.219 22.828 1 26.06 179 ASP A C 1
ATOM 1406 O O . ASP A 1 179 ? -4.68 19.438 22.891 1 26.06 179 ASP A O 1
ATOM 1410 N N . PRO A 1 180 ? -5.559 17.391 23.172 1 29.75 180 PRO A N 1
ATOM 1411 C CA . PRO A 1 180 ? -6.43 17.891 24.234 1 29.75 180 PRO A CA 1
ATOM 1412 C C . PRO A 1 180 ? -5.652 18.359 25.469 1 29.75 180 PRO A C 1
ATOM 1414 O O . PRO A 1 180 ? -4.582 17.828 25.766 1 29.75 180 PRO A O 1
ATOM 1417 N N . GLY A 1 181 ? -5.559 19.578 25.844 1 22.23 181 GLY A N 1
ATOM 1418 C CA . GLY A 1 181 ? -4.992 20.109 27.078 1 22.23 181 GLY A CA 1
ATOM 1419 C C . GLY A 1 181 ? -5.336 19.266 28.281 1 22.23 181 GLY A C 1
ATOM 1420 O O . GLY A 1 181 ? -6.223 18.406 28.219 1 22.23 181 GLY A O 1
ATOM 1421 N N . SER A 1 182 ? -4.773 19.609 29.578 1 23.94 182 SER A N 1
ATOM 1422 C CA . SER A 1 182 ? -4.523 19.234 30.969 1 23.94 182 SER A CA 1
ATOM 1423 C C . SER A 1 182 ? -5.828 19.078 31.734 1 23.94 182 SER A C 1
ATOM 1425 O O . SER A 1 182 ? -5.852 19.203 32.969 1 23.94 182 SER A O 1
ATOM 1427 N N . GLY A 1 183 ? -7.008 18.922 31.281 1 21.81 183 GLY A N 1
ATOM 1428 C CA . GLY A 1 183 ? -7.965 18.953 32.375 1 21.81 183 GLY A CA 1
ATOM 1429 C C . GLY A 1 183 ? -7.75 17.844 33.375 1 21.81 183 GLY A C 1
ATOM 1430 O O . GLY A 1 183 ? -7.379 16.719 33 1 21.81 183 GLY A O 1
ATOM 1431 N N . ALA A 1 184 ? -7.539 18.094 34.812 1 23.53 184 ALA A N 1
ATOM 1432 C CA . ALA A 1 184 ? -7.277 17.5 36.125 1 23.53 184 ALA A CA 1
ATOM 1433 C C . ALA A 1 184 ? -8.297 16.406 36.438 1 23.53 184 ALA A C 1
ATOM 1435 O O . ALA A 1 184 ? -8.148 15.672 37.406 1 23.53 184 ALA A O 1
ATOM 1436 N N . GLY A 1 185 ? -9.523 16.312 35.906 1 21.3 185 GLY A N 1
ATOM 1437 C CA . GLY A 1 185 ? -10.5 15.703 36.781 1 21.3 185 GLY A CA 1
ATOM 1438 C C . GLY A 1 185 ? -10.227 14.242 37.062 1 21.3 185 GLY A C 1
ATOM 1439 O O . GLY A 1 185 ? -9.664 13.539 36.219 1 21.3 185 GLY A O 1
ATOM 1440 N N . GLY A 1 186 ? -10 13.852 38.406 1 21 186 GLY A N 1
ATOM 1441 C CA . GLY A 1 186 ? -9.797 12.68 39.25 1 21 186 GLY A CA 1
ATOM 1442 C C . GLY A 1 186 ? -10.836 11.594 39 1 21 186 GLY A C 1
ATOM 1443 O O . GLY A 1 186 ? -12.031 11.82 39.219 1 21 186 GLY A O 1
ATOM 1444 N N . ALA A 1 187 ? -11.008 10.969 37.906 1 21.11 187 ALA A N 1
ATOM 1445 C CA . ALA A 1 187 ? -11.922 9.836 38 1 21.11 187 ALA A CA 1
ATOM 1446 C C . ALA A 1 187 ? -11.492 8.867 39.094 1 21.11 187 ALA A C 1
ATOM 1448 O O . ALA A 1 187 ? -10.344 8.414 39.125 1 21.11 187 ALA A O 1
ATOM 1449 N N . GLN A 1 188 ? -12.062 9.086 40.312 1 18.7 188 GLN A N 1
ATOM 1450 C CA . GLN A 1 188 ? -12.031 8.336 41.562 1 18.7 188 GLN A CA 1
ATOM 1451 C C . GLN A 1 188 ? -12.359 6.859 41.312 1 18.7 188 GLN A C 1
ATOM 1453 O O . GLN A 1 188 ? -13.445 6.531 40.812 1 18.7 188 GLN A O 1
ATOM 1458 N N . ILE A 1 189 ? -11.406 6.148 40.75 1 20.45 189 ILE A N 1
ATOM 1459 C CA . ILE A 1 189 ? -11.539 4.699 40.875 1 20.45 189 ILE A CA 1
ATOM 1460 C C . ILE A 1 189 ? -11.727 4.312 42.344 1 20.45 189 ILE A C 1
ATOM 1462 O O . ILE A 1 189 ? -10.945 4.727 43.219 1 20.45 189 ILE A O 1
ATOM 1466 N N . HIS A 1 190 ? -13 4.273 42.938 1 20.55 190 HIS A N 1
ATOM 1467 C CA . HIS A 1 190 ? -13.273 3.691 44.25 1 20.55 190 HIS A CA 1
ATOM 1468 C C . HIS A 1 190 ? -12.516 2.377 44.438 1 20.55 190 HIS A C 1
ATOM 1470 O O . HIS A 1 190 ? -12.344 1.616 43.469 1 20.55 190 HIS A O 1
ATOM 1476 N N . PRO A 1 191 ? -11.852 2.217 45.688 1 21.7 191 PRO A N 1
ATOM 1477 C CA . PRO A 1 191 ? -11.164 0.993 46.094 1 21.7 191 PRO A CA 1
ATOM 1478 C C . PRO A 1 191 ? -12.047 -0.249 45.969 1 21.7 191 PRO A C 1
ATOM 1480 O O . PRO A 1 191 ? -13.273 -0.149 46.031 1 21.7 191 PRO A O 1
ATOM 1483 N N . MET B 1 1 ? 4.012 -29.297 -19.562 1 42.81 1 MET B N 1
ATOM 1484 C CA . MET B 1 1 ? 3.027 -29.25 -18.484 1 42.81 1 MET B CA 1
ATOM 1485 C C . MET B 1 1 ? 3.049 -27.906 -17.766 1 42.81 1 MET B C 1
ATOM 1487 O O . MET B 1 1 ? 4.086 -27.25 -17.719 1 42.81 1 MET B O 1
ATOM 1491 N N . ARG B 1 2 ? 1.98 -27.234 -17.625 1 61.78 2 ARG B N 1
ATOM 1492 C CA . ARG B 1 2 ? 1.956 -25.906 -17.031 1 61.78 2 ARG B CA 1
ATOM 1493 C C . ARG B 1 2 ? 2.473 -25.938 -15.594 1 61.78 2 ARG B C 1
ATOM 1495 O O . ARG B 1 2 ? 2.16 -26.859 -14.844 1 61.78 2 ARG B O 1
ATOM 1502 N N . HIS B 1 3 ? 3.557 -25.344 -15.258 1 79.5 3 HIS B N 1
ATOM 1503 C CA . HIS B 1 3 ? 4.133 -25.344 -13.914 1 79.5 3 HIS B CA 1
ATOM 1504 C C . HIS B 1 3 ? 3.197 -24.672 -12.914 1 79.5 3 HIS B C 1
ATOM 1506 O O . HIS B 1 3 ? 2.625 -23.625 -13.203 1 79.5 3 HIS B O 1
ATOM 1512 N N . PRO B 1 4 ? 2.936 -25.469 -11.82 1 86.81 4 PRO B N 1
ATOM 1513 C CA . PRO B 1 4 ? 2.084 -24.891 -10.773 1 86.81 4 PRO B CA 1
ATOM 1514 C C . PRO B 1 4 ? 2.68 -23.641 -10.148 1 86.81 4 PRO B C 1
ATOM 1516 O O . PRO B 1 4 ? 3.898 -23.438 -10.18 1 86.81 4 PRO B O 1
ATOM 1519 N N . LEU B 1 5 ? 1.865 -22.781 -9.742 1 88.88 5 LEU B N 1
ATOM 1520 C CA . LEU B 1 5 ? 2.236 -21.594 -8.977 1 88.88 5 LEU B CA 1
ATOM 1521 C C . LEU B 1 5 ? 1.861 -21.75 -7.508 1 88.88 5 LEU B C 1
ATOM 1523 O O . LEU B 1 5 ? 0.723 -22.094 -7.188 1 88.88 5 LEU B O 1
ATOM 1527 N N . VAL B 1 6 ? 2.854 -21.641 -6.645 1 90.62 6 VAL B N 1
ATOM 1528 C CA . VAL B 1 6 ? 2.625 -21.547 -5.207 1 90.62 6 VAL B CA 1
ATOM 1529 C C . VAL B 1 6 ? 2.789 -20.094 -4.75 1 90.62 6 VAL B C 1
ATOM 1531 O O . VAL B 1 6 ? 3.828 -19.484 -4.988 1 90.62 6 VAL B O 1
ATOM 1534 N N . MET B 1 7 ? 1.736 -19.656 -4.102 1 94.12 7 MET B N 1
ATOM 1535 C CA . MET B 1 7 ? 1.783 -18.25 -3.686 1 94.12 7 MET B CA 1
ATOM 1536 C C . MET B 1 7 ? 1.457 -18.125 -2.201 1 94.12 7 MET B C 1
ATOM 1538 O O . MET B 1 7 ? 0.516 -18.75 -1.709 1 94.12 7 MET B O 1
ATOM 1542 N N . GLY B 1 8 ? 2.25 -17.312 -1.485 1 96.06 8 GLY B N 1
ATOM 1543 C CA . GLY B 1 8 ? 1.995 -17 -0.087 1 96.06 8 GLY B CA 1
ATOM 1544 C C . GLY B 1 8 ? 1.393 -15.625 0.125 1 96.06 8 GLY B C 1
ATOM 1545 O O . GLY B 1 8 ? 2.035 -14.609 -0.156 1 96.06 8 GLY B O 1
ATOM 1546 N N . ASN B 1 9 ? 0.104 -15.688 0.563 1 96.81 9 ASN B N 1
ATOM 1547 C CA . ASN B 1 9 ? -0.553 -14.453 0.998 1 96.81 9 ASN B CA 1
ATOM 1548 C C . ASN B 1 9 ? -0.242 -14.141 2.459 1 96.81 9 ASN B C 1
ATOM 1550 O O . ASN B 1 9 ? -0.654 -14.875 3.357 1 96.81 9 ASN B O 1
ATOM 1554 N N . TRP B 1 10 ? 0.369 -13 2.658 1 98.25 10 TRP B N 1
ATOM 1555 C CA . TRP B 1 10 ? 0.826 -12.688 4.008 1 98.25 10 TRP B CA 1
ATOM 1556 C C . TRP B 1 10 ? -0.279 -12.016 4.82 1 98.25 10 TRP B C 1
ATOM 1558 O O . TRP B 1 10 ? -0.185 -11.914 6.043 1 98.25 10 TRP B O 1
ATOM 1568 N N . LYS B 1 11 ? -1.354 -11.57 4.148 1 97.81 11 LYS B N 1
ATOM 1569 C CA . LYS B 1 11 ? -2.42 -10.828 4.809 1 97.81 11 LYS B CA 1
ATOM 1570 C C . LYS B 1 11 ? -1.863 -9.617 5.559 1 97.81 11 LYS B C 1
ATOM 1572 O O . LYS B 1 11 ? -0.996 -8.906 5.047 1 97.81 11 LYS B O 1
ATOM 1577 N N . LEU B 1 12 ? -2.416 -9.258 6.656 1 98.5 12 LEU B N 1
ATOM 1578 C CA . LEU B 1 12 ? -1.955 -8.102 7.418 1 98.5 12 LEU B CA 1
ATOM 1579 C C . LEU B 1 12 ? -0.858 -8.5 8.398 1 98.5 12 LEU B C 1
ATOM 1581 O O . LEU B 1 12 ? -1.019 -8.352 9.609 1 98.5 12 LEU B O 1
ATOM 1585 N N . ASN B 1 13 ? 0.229 -9.047 7.801 1 97.75 13 ASN B N 1
ATOM 1586 C CA . ASN B 1 13 ? 1.418 -9.445 8.547 1 97.75 13 ASN B CA 1
ATOM 1587 C C . ASN B 1 13 ? 2.697 -9.023 7.832 1 97.75 13 ASN B C 1
ATOM 1589 O O . ASN B 1 13 ? 2.861 -9.281 6.637 1 97.75 13 ASN B O 1
ATOM 1593 N N . GLY B 1 14 ? 3.582 -8.32 8.633 1 96.06 14 GLY B N 1
ATOM 1594 C CA . GLY B 1 14 ? 4.867 -7.992 8.039 1 96.06 14 GLY B CA 1
ATOM 1595 C C . GLY B 1 14 ? 5.539 -6.797 8.688 1 96.06 14 GLY B C 1
ATOM 1596 O O . GLY B 1 14 ? 4.887 -6.004 9.367 1 96.06 14 GLY B O 1
ATOM 1597 N N . SER B 1 15 ? 6.684 -6.68 8.445 1 97.88 15 SER B N 1
ATOM 1598 C CA . SER B 1 15 ? 7.613 -5.602 8.758 1 97.88 15 SER B CA 1
ATOM 1599 C C . SER B 1 15 ? 8.781 -5.574 7.773 1 97.88 15 SER B C 1
ATOM 1601 O O . SER B 1 15 ? 8.977 -6.523 7.012 1 97.88 15 SER B O 1
ATOM 1603 N N . ARG B 1 16 ? 9.492 -4.457 7.809 1 97.44 16 ARG B N 1
ATOM 1604 C CA . ARG B 1 16 ? 10.672 -4.391 6.953 1 97.44 16 ARG B CA 1
ATOM 1605 C C . ARG B 1 16 ? 11.633 -5.535 7.258 1 97.44 16 ARG B C 1
ATOM 1607 O O . ARG B 1 16 ? 12.172 -6.156 6.34 1 97.44 16 ARG B O 1
ATOM 1614 N N . HIS B 1 17 ? 11.828 -5.789 8.523 1 97.81 17 HIS B N 1
ATOM 1615 C CA . HIS B 1 17 ? 12.711 -6.875 8.938 1 97.81 17 HIS B CA 1
ATOM 1616 C C . HIS B 1 17 ? 12.188 -8.219 8.453 1 97.81 17 HIS B C 1
ATOM 1618 O O . HIS B 1 17 ? 12.938 -9.016 7.887 1 97.81 17 HIS B O 1
ATOM 1624 N N . MET B 1 18 ? 10.93 -8.461 8.664 1 96.88 18 MET B N 1
ATOM 1625 C CA . MET B 1 18 ? 10.32 -9.727 8.273 1 96.88 18 MET B CA 1
ATOM 1626 C C . MET B 1 18 ? 10.43 -9.945 6.77 1 96.88 18 MET B C 1
ATOM 1628 O O . MET B 1 18 ? 10.711 -11.055 6.32 1 96.88 18 MET B O 1
ATOM 1632 N N . VAL B 1 19 ? 10.18 -8.93 5.977 1 97.69 19 VAL B N 1
ATOM 1633 C CA . VAL B 1 19 ? 10.258 -9.023 4.523 1 97.69 19 VAL B CA 1
ATOM 1634 C C . VAL B 1 19 ? 11.656 -9.492 4.113 1 97.69 19 VAL B C 1
ATOM 1636 O O . VAL B 1 19 ? 11.797 -10.453 3.355 1 97.69 19 VAL B O 1
ATOM 1639 N N . ASN B 1 20 ? 12.688 -8.836 4.648 1 97.81 20 ASN B N 1
ATOM 1640 C CA . ASN B 1 20 ? 14.062 -9.188 4.301 1 97.81 20 ASN B CA 1
ATOM 1641 C C . ASN B 1 20 ? 14.406 -10.609 4.734 1 97.81 20 ASN B C 1
ATOM 1643 O O . ASN B 1 20 ? 15.016 -11.367 3.973 1 97.81 20 ASN B O 1
ATOM 1647 N N . GLU B 1 21 ? 13.961 -10.938 5.875 1 97.56 21 GLU B N 1
ATOM 1648 C CA . GLU B 1 21 ? 14.273 -12.258 6.414 1 97.56 21 GLU B CA 1
ATOM 1649 C C . GLU B 1 21 ? 13.57 -13.359 5.621 1 97.56 21 GLU B C 1
ATOM 1651 O O . GLU B 1 21 ? 14.195 -14.352 5.234 1 97.56 21 GLU B O 1
ATOM 1656 N N . LEU B 1 22 ? 12.305 -13.227 5.395 1 96.44 22 LEU B N 1
ATOM 1657 C CA . LEU B 1 22 ? 11.523 -14.258 4.723 1 96.44 22 LEU B CA 1
ATOM 1658 C C . LEU B 1 22 ? 11.961 -14.422 3.271 1 96.44 22 LEU B C 1
ATOM 1660 O O . LEU B 1 22 ? 12.039 -15.539 2.762 1 96.44 22 LEU B O 1
ATOM 1664 N N . VAL B 1 23 ? 12.234 -13.328 2.623 1 97.25 23 VAL B N 1
ATOM 1665 C CA . VAL B 1 23 ? 12.664 -13.414 1.231 1 97.25 23 VAL B CA 1
ATOM 1666 C C . VAL B 1 23 ? 14.047 -14.07 1.155 1 97.25 23 VAL B C 1
ATOM 1668 O O . VAL B 1 23 ? 14.305 -14.883 0.268 1 97.25 23 VAL B O 1
ATOM 1671 N N . ALA B 1 24 ? 14.961 -13.711 2.084 1 96.56 24 ALA B N 1
ATOM 1672 C CA . ALA B 1 24 ? 16.281 -14.336 2.125 1 96.56 24 ALA B CA 1
ATOM 1673 C C . ALA B 1 24 ? 16.156 -15.844 2.314 1 96.56 24 ALA B C 1
ATOM 1675 O O . ALA B 1 24 ? 16.844 -16.625 1.641 1 96.56 24 ALA B O 1
ATOM 1676 N N . ASN B 1 25 ? 15.312 -16.234 3.193 1 95.38 25 ASN B N 1
ATOM 1677 C CA . ASN B 1 25 ? 15.102 -17.656 3.451 1 95.38 25 ASN B CA 1
ATOM 1678 C C . ASN B 1 25 ? 14.5 -18.359 2.238 1 95.38 25 ASN B C 1
ATOM 1680 O O . ASN B 1 25 ? 14.898 -19.469 1.897 1 95.38 25 ASN B O 1
ATOM 1684 N N . LEU B 1 26 ? 13.57 -17.734 1.615 1 94.62 26 LEU B N 1
ATOM 1685 C CA . LEU B 1 26 ? 12.922 -18.312 0.437 1 94.62 26 LEU B CA 1
ATOM 1686 C C . LEU B 1 26 ? 13.93 -18.469 -0.701 1 94.62 26 LEU B C 1
ATOM 1688 O O . LEU B 1 26 ? 13.898 -19.484 -1.417 1 94.62 26 LEU B O 1
ATOM 1692 N N . ARG B 1 27 ? 14.797 -17.516 -0.853 1 94.06 27 ARG B N 1
ATOM 1693 C CA . ARG B 1 27 ? 15.852 -17.609 -1.857 1 94.06 27 ARG B CA 1
ATOM 1694 C C . ARG B 1 27 ? 16.703 -18.859 -1.645 1 94.06 27 ARG B C 1
ATOM 1696 O O . ARG B 1 27 ? 17 -19.578 -2.598 1 94.06 27 ARG B O 1
ATOM 1703 N N . THR B 1 28 ? 17.062 -19.016 -0.428 1 92.94 28 THR B N 1
ATOM 1704 C CA . THR B 1 28 ? 17.891 -20.156 -0.079 1 92.94 28 THR B CA 1
ATOM 1705 C C . THR B 1 28 ? 17.156 -21.469 -0.336 1 92.94 28 THR B C 1
ATOM 1707 O O . THR B 1 28 ? 17.719 -22.391 -0.938 1 92.94 28 THR B O 1
ATOM 1710 N N . GLU B 1 29 ? 15.914 -21.484 0.058 1 90.38 29 GLU B N 1
ATOM 1711 C CA . GLU B 1 29 ? 15.125 -22.703 -0.045 1 90.38 29 GLU B CA 1
ATOM 1712 C C . GLU B 1 29 ? 14.797 -23.031 -1.499 1 90.38 29 GLU B C 1
ATOM 1714 O O . GLU B 1 29 ? 14.656 -24.188 -1.865 1 90.38 29 GLU B O 1
ATOM 1719 N N . LEU B 1 30 ? 14.711 -22.062 -2.289 1 90.44 30 LEU B N 1
ATOM 1720 C CA . LEU B 1 30 ? 14.273 -22.25 -3.664 1 90.44 30 LEU B CA 1
ATOM 1721 C C . LEU B 1 30 ? 15.461 -22.438 -4.598 1 90.44 30 LEU B C 1
ATOM 1723 O O . LEU B 1 30 ? 15.289 -22.688 -5.793 1 90.44 30 LEU B O 1
ATOM 1727 N N . ALA B 1 31 ? 16.562 -22.312 -3.912 1 84.5 31 ALA B N 1
ATOM 1728 C CA . ALA B 1 31 ? 17.75 -22.562 -4.719 1 84.5 31 ALA B CA 1
ATOM 1729 C C . ALA B 1 31 ? 17.734 -23.984 -5.289 1 84.5 31 ALA B C 1
ATOM 1731 O O . ALA B 1 31 ? 17.594 -24.953 -4.543 1 84.5 31 ALA B O 1
ATOM 1732 N N . GLY B 1 32 ? 17.516 -24.203 -6.492 1 82.31 32 GLY B N 1
ATOM 1733 C CA . GLY B 1 32 ? 17.562 -25.5 -7.137 1 82.31 32 GLY B CA 1
ATOM 1734 C C . GLY B 1 32 ? 16.203 -26.094 -7.406 1 82.31 32 GLY B C 1
ATOM 1735 O O . GLY B 1 32 ? 16.094 -27.234 -7.852 1 82.31 32 GLY B O 1
ATOM 1736 N N . VAL B 1 33 ? 15.211 -25.438 -6.828 1 79.94 33 VAL B N 1
ATOM 1737 C CA . VAL B 1 33 ? 13.844 -25.891 -7.086 1 79.94 33 VAL B CA 1
ATOM 1738 C C . VAL B 1 33 ? 13.422 -25.484 -8.492 1 79.94 33 VAL B C 1
ATOM 1740 O O . VAL B 1 33 ? 13.594 -24.328 -8.891 1 79.94 33 VAL B O 1
ATOM 1743 N N . SER B 1 34 ? 13.031 -26.484 -9.188 1 82.12 34 SER B N 1
ATOM 1744 C CA . SER B 1 34 ? 12.523 -26.25 -10.531 1 82.12 34 SER B CA 1
ATOM 1745 C C . SER B 1 34 ? 11.125 -26.812 -10.703 1 82.12 34 SER B C 1
ATOM 1747 O O . SER B 1 34 ? 10.648 -27.594 -9.867 1 82.12 34 SER B O 1
ATOM 1749 N N . GLY B 1 35 ? 10.297 -26.297 -11.672 1 83.12 35 GLY B N 1
ATOM 1750 C CA . GLY B 1 35 ? 9.008 -26.891 -12.016 1 83.12 35 GLY B CA 1
ATOM 1751 C C . GLY B 1 35 ? 7.844 -26.234 -11.297 1 83.12 35 GLY B C 1
ATOM 1752 O O . GLY B 1 35 ? 6.711 -26.703 -11.375 1 83.12 35 GLY B O 1
ATOM 1753 N N . CYS B 1 36 ? 8.227 -25.328 -10.438 1 86.69 36 CYS B N 1
ATOM 1754 C CA . CYS B 1 36 ? 7.172 -24.609 -9.734 1 86.69 36 CYS B CA 1
ATOM 1755 C C . CYS B 1 36 ? 7.496 -23.125 -9.633 1 86.69 36 CYS B C 1
ATOM 1757 O O . CYS B 1 36 ? 8.633 -22.75 -9.352 1 86.69 36 CYS B O 1
ATOM 1759 N N . ALA B 1 37 ? 6.566 -22.359 -9.969 1 89.75 37 ALA B N 1
ATOM 1760 C CA . ALA B 1 37 ? 6.727 -20.938 -9.75 1 89.75 37 ALA B CA 1
ATOM 1761 C C . ALA B 1 37 ? 6.309 -20.547 -8.336 1 89.75 37 ALA B C 1
ATOM 1763 O O . ALA B 1 37 ? 5.371 -21.125 -7.777 1 89.75 37 ALA B O 1
ATOM 1764 N N . VAL B 1 38 ? 7.02 -19.656 -7.734 1 94.19 38 VAL B N 1
ATOM 1765 C CA . VAL B 1 38 ? 6.738 -19.203 -6.379 1 94.19 38 VAL B CA 1
ATOM 1766 C C . VAL B 1 38 ? 6.484 -17.688 -6.387 1 94.19 38 VAL B C 1
ATOM 1768 O O . VAL B 1 38 ? 7.223 -16.938 -7.02 1 94.19 38 VAL B O 1
ATOM 1771 N N . ALA B 1 39 ? 5.426 -17.328 -5.73 1 96.19 39 ALA B N 1
ATOM 1772 C CA . ALA B 1 39 ? 5.113 -15.906 -5.578 1 96.19 39 ALA B CA 1
ATOM 1773 C C . ALA B 1 39 ? 4.793 -15.562 -4.125 1 96.19 39 ALA B C 1
ATOM 1775 O O . ALA B 1 39 ? 4.34 -16.422 -3.367 1 96.19 39 ALA B O 1
ATOM 1776 N N . ILE B 1 40 ? 5.07 -14.352 -3.758 1 97.75 40 ILE B N 1
ATOM 1777 C CA . ILE B 1 40 ? 4.711 -13.852 -2.436 1 97.75 40 ILE B CA 1
ATOM 1778 C C . ILE B 1 40 ? 3.859 -12.594 -2.572 1 97.75 40 ILE B C 1
ATOM 1780 O O . ILE B 1 40 ? 4.066 -11.789 -3.488 1 97.75 40 ILE B O 1
ATOM 1784 N N . ALA B 1 41 ? 2.926 -12.414 -1.658 1 98.44 41 ALA B N 1
ATOM 1785 C CA . ALA B 1 41 ? 2.07 -11.227 -1.61 1 98.44 41 ALA B CA 1
ATOM 1786 C C . ALA B 1 41 ? 2.104 -10.586 -0.229 1 98.44 41 ALA B C 1
ATOM 1788 O O . ALA B 1 41 ? 1.176 -10.758 0.566 1 98.44 41 ALA B O 1
ATOM 1789 N N . PRO B 1 42 ? 3.135 -9.805 0.025 1 98.31 42 PRO B N 1
ATOM 1790 C CA . PRO B 1 42 ? 3.152 -9.031 1.269 1 98.31 42 PRO B CA 1
ATOM 1791 C C . PRO B 1 42 ? 2.164 -7.867 1.253 1 98.31 42 PRO B C 1
ATOM 1793 O O . PRO B 1 42 ? 1.603 -7.547 0.204 1 98.31 42 PRO B O 1
ATOM 1796 N N . PRO B 1 43 ? 1.907 -7.297 2.422 1 98.31 43 PRO B N 1
ATOM 1797 C CA . PRO B 1 43 ? 1.186 -6.023 2.381 1 98.31 43 PRO B CA 1
ATOM 1798 C C . PRO B 1 43 ? 1.783 -5.039 1.378 1 98.31 43 PRO B C 1
ATOM 1800 O O . PRO B 1 43 ? 3.004 -4.984 1.212 1 98.31 43 PRO B O 1
ATOM 1803 N N . GLU B 1 44 ? 0.922 -4.281 0.694 1 97.12 44 GLU B N 1
ATOM 1804 C CA . GLU B 1 44 ? 1.292 -3.48 -0.468 1 97.12 44 GLU B CA 1
ATOM 1805 C C . GLU B 1 44 ? 2.428 -2.518 -0.135 1 97.12 44 GLU B C 1
ATOM 1807 O O . GLU B 1 44 ? 3.275 -2.232 -0.984 1 97.12 44 GLU B O 1
ATOM 1812 N N . MET B 1 45 ? 2.404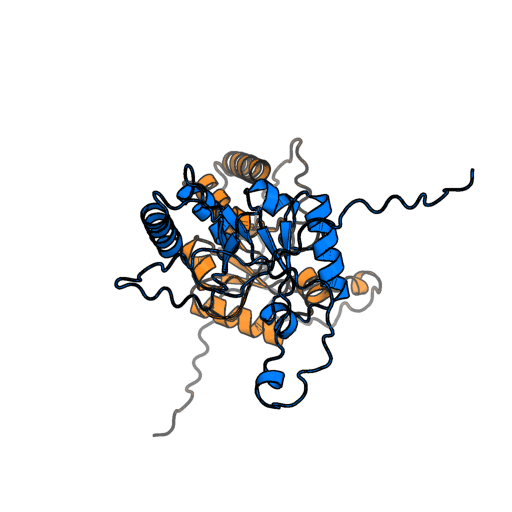 -2.029 1.066 1 95.75 45 MET B N 1
ATOM 1813 C CA . MET B 1 45 ? 3.398 -1.019 1.413 1 95.75 45 MET B CA 1
ATOM 1814 C C . MET B 1 45 ? 4.805 -1.608 1.39 1 95.75 45 MET B C 1
ATOM 1816 O O . MET B 1 45 ? 5.789 -0.873 1.308 1 95.75 45 MET B O 1
ATOM 1820 N N . TYR B 1 46 ? 4.969 -2.936 1.395 1 97.88 46 TYR B N 1
ATOM 1821 C CA . TYR B 1 46 ? 6.277 -3.576 1.432 1 97.88 46 TYR B CA 1
ATOM 1822 C C . TYR B 1 46 ? 6.656 -4.125 0.062 1 97.88 46 TYR B C 1
ATOM 1824 O O . TYR B 1 46 ? 7.684 -4.793 -0.085 1 97.88 46 TYR B O 1
ATOM 1832 N N . LEU B 1 47 ? 5.855 -3.865 -0.9 1 98 47 LEU B N 1
ATOM 1833 C CA . LEU B 1 47 ? 6.086 -4.469 -2.209 1 98 47 LEU B CA 1
ATOM 1834 C C . LEU B 1 47 ? 7.41 -3.994 -2.799 1 98 47 LEU B C 1
ATOM 1836 O O . LEU B 1 47 ? 8.141 -4.781 -3.4 1 98 47 LEU B O 1
ATOM 1840 N N . ASP B 1 48 ? 7.719 -2.76 -2.684 1 97.06 48 ASP B N 1
ATOM 1841 C CA . ASP B 1 48 ? 8.977 -2.242 -3.213 1 97.06 48 ASP B CA 1
ATOM 1842 C C . ASP B 1 48 ? 10.172 -2.91 -2.539 1 97.06 48 ASP B C 1
ATOM 1844 O O . ASP B 1 48 ? 11.133 -3.293 -3.207 1 97.06 48 ASP B O 1
ATOM 1848 N N . LEU B 1 49 ? 10.125 -3.012 -1.226 1 96.94 49 LEU B N 1
ATOM 1849 C CA . LEU B 1 49 ? 11.172 -3.684 -0.464 1 96.94 49 LEU B CA 1
ATOM 1850 C C . LEU B 1 49 ? 11.305 -5.141 -0.886 1 96.94 49 LEU B C 1
ATOM 1852 O O . LEU B 1 49 ? 12.414 -5.645 -1.061 1 96.94 49 LEU B O 1
ATOM 1856 N N . ALA B 1 50 ? 10.18 -5.801 -1.039 1 97.88 50 ALA B N 1
ATOM 1857 C CA . ALA B 1 50 ? 10.172 -7.199 -1.455 1 97.88 50 ALA B CA 1
ATOM 1858 C C . ALA B 1 50 ? 10.781 -7.359 -2.848 1 97.88 50 ALA B C 1
ATOM 1860 O O . ALA B 1 50 ? 11.492 -8.328 -3.111 1 97.88 50 ALA B O 1
ATOM 1861 N N . LYS B 1 51 ? 10.43 -6.461 -3.719 1 97.5 51 LYS B N 1
ATOM 1862 C CA . LYS B 1 51 ? 10.992 -6.48 -5.066 1 97.5 51 LYS B CA 1
ATOM 1863 C C . LYS B 1 51 ? 12.516 -6.445 -5.031 1 97.5 51 LYS B C 1
ATOM 1865 O O . LYS B 1 51 ? 13.172 -7.246 -5.695 1 97.5 51 LYS B O 1
ATOM 1870 N N . ARG B 1 52 ? 13.008 -5.578 -4.277 1 96.56 52 ARG B N 1
ATOM 1871 C CA . ARG B 1 52 ? 14.453 -5.434 -4.172 1 96.56 52 ARG B CA 1
ATOM 1872 C C . ARG B 1 52 ? 15.086 -6.676 -3.549 1 96.56 52 ARG B C 1
ATOM 1874 O O . ARG B 1 52 ? 16.109 -7.172 -4.035 1 96.56 52 ARG B O 1
ATOM 1881 N N . ALA B 1 53 ? 14.453 -7.117 -2.516 1 97.12 53 ALA B N 1
ATOM 1882 C CA . ALA B 1 53 ? 14.969 -8.289 -1.816 1 97.12 53 ALA B CA 1
ATOM 1883 C C . ALA B 1 53 ? 14.945 -9.523 -2.723 1 97.12 53 ALA B C 1
ATOM 1885 O O . ALA B 1 53 ? 15.805 -10.406 -2.602 1 97.12 53 ALA B O 1
ATOM 1886 N N . ALA B 1 54 ? 14.023 -9.586 -3.625 1 97 54 ALA B N 1
ATOM 1887 C CA . ALA B 1 54 ? 13.836 -10.758 -4.465 1 97 54 ALA B CA 1
ATOM 1888 C C . ALA B 1 54 ? 14.617 -10.641 -5.77 1 97 54 ALA B C 1
ATOM 1890 O O . ALA B 1 54 ? 14.609 -11.555 -6.594 1 97 54 ALA B O 1
ATOM 1891 N N . GLU B 1 55 ? 15.234 -9.492 -5.961 1 95.69 55 GLU B N 1
ATOM 1892 C CA . GLU B 1 55 ? 15.961 -9.258 -7.207 1 95.69 55 GLU B CA 1
ATOM 1893 C C . GLU B 1 55 ? 16.953 -10.383 -7.488 1 95.69 55 GLU B C 1
ATOM 1895 O O . GLU B 1 55 ? 17.672 -10.828 -6.586 1 95.69 55 GLU B O 1
ATOM 1900 N N . GLY B 1 56 ? 17.016 -10.891 -8.734 1 93.25 56 GLY B N 1
ATOM 1901 C CA . GLY B 1 56 ? 17.938 -11.945 -9.133 1 93.25 56 GLY B CA 1
ATOM 1902 C C . GLY B 1 56 ? 17.438 -13.336 -8.789 1 93.25 56 GLY B C 1
ATOM 1903 O O . GLY B 1 56 ? 18.109 -14.328 -9.07 1 93.25 56 GLY B O 1
ATOM 1904 N N . SER B 1 57 ? 16.312 -13.391 -8.125 1 93.62 57 SER B N 1
ATOM 1905 C CA . SER B 1 57 ? 15.711 -14.672 -7.793 1 93.62 57 SER B CA 1
ATOM 1906 C C . SER B 1 57 ? 14.555 -14.992 -8.727 1 93.62 57 SER B C 1
ATOM 1908 O O . SER B 1 57 ? 14.258 -14.234 -9.648 1 93.62 57 SER B O 1
ATOM 1910 N N . HIS B 1 58 ? 13.945 -16.172 -8.492 1 92.06 58 HIS B N 1
ATOM 1911 C CA . HIS B 1 58 ? 12.781 -16.594 -9.273 1 92.06 58 HIS B CA 1
ATOM 1912 C C . HIS B 1 58 ? 11.492 -16.391 -8.492 1 92.06 58 HIS B C 1
ATOM 1914 O O . HIS B 1 58 ? 10.477 -17.016 -8.789 1 92.06 58 HIS B O 1
ATOM 1920 N N . ILE B 1 59 ? 11.602 -15.609 -7.441 1 95.44 59 ILE B N 1
ATOM 1921 C CA . ILE B 1 59 ? 10.422 -15.297 -6.648 1 95.44 59 ILE B CA 1
ATOM 1922 C C . ILE B 1 59 ? 9.617 -14.195 -7.332 1 95.44 59 ILE B C 1
ATOM 1924 O O . ILE B 1 59 ? 10.141 -13.102 -7.586 1 95.44 59 ILE B O 1
ATOM 1928 N N . HIS B 1 60 ? 8.406 -14.516 -7.645 1 96.69 60 HIS B N 1
ATOM 1929 C CA . HIS B 1 60 ? 7.523 -13.523 -8.242 1 96.69 60 HIS B CA 1
ATOM 1930 C C . HIS B 1 60 ? 6.793 -12.727 -7.164 1 96.69 60 HIS B C 1
ATOM 1932 O O . HIS B 1 60 ? 6.641 -13.195 -6.035 1 96.69 60 HIS B O 1
ATOM 1938 N N . LEU B 1 61 ? 6.355 -11.555 -7.574 1 98.12 61 LEU B N 1
ATOM 1939 C CA . LEU B 1 61 ? 5.633 -10.695 -6.645 1 98.12 61 LEU B CA 1
ATOM 1940 C C . LEU B 1 61 ? 4.145 -10.68 -6.961 1 98.12 61 LEU B C 1
ATOM 1942 O O . LEU B 1 61 ? 3.752 -10.57 -8.125 1 98.12 61 LEU B O 1
ATOM 1946 N N . GLY B 1 62 ? 3.361 -10.836 -5.93 1 98.38 62 GLY B N 1
ATOM 1947 C CA . GLY B 1 62 ? 1.923 -10.625 -5.977 1 98.38 62 GLY B CA 1
ATOM 1948 C C . GLY B 1 62 ? 1.463 -9.477 -5.102 1 98.38 62 GLY B C 1
ATOM 1949 O O . GLY B 1 62 ? 2.273 -8.844 -4.418 1 98.38 62 GLY B O 1
ATOM 1950 N N . ALA B 1 63 ? 0.241 -9.195 -5.203 1 98.75 63 ALA B N 1
ATOM 1951 C CA . ALA B 1 63 ? -0.402 -8.188 -4.371 1 98.75 63 ALA B CA 1
ATOM 1952 C C . ALA B 1 63 ? -1.736 -8.688 -3.83 1 98.75 63 ALA B C 1
ATOM 1954 O O . ALA B 1 63 ? -2.283 -9.672 -4.324 1 98.75 63 ALA B O 1
ATOM 1955 N N . GLN B 1 64 ? -2.25 -7.961 -2.875 1 98.62 64 GLN B N 1
ATOM 1956 C CA . GLN B 1 64 ? -3.367 -8.492 -2.098 1 98.62 64 GLN B CA 1
ATOM 1957 C C . GLN B 1 64 ? -4.684 -7.844 -2.518 1 98.62 64 GLN B C 1
ATOM 1959 O O . GLN B 1 64 ? -5.75 -8.227 -2.035 1 98.62 64 GLN B O 1
ATOM 1964 N N . ASN B 1 65 ? -4.578 -6.828 -3.344 1 98.56 65 ASN B N 1
ATOM 1965 C CA . ASN B 1 65 ? -5.742 -6.051 -3.752 1 98.56 65 ASN B CA 1
ATOM 1966 C C . ASN B 1 65 ? -5.422 -5.141 -4.934 1 98.56 65 ASN B C 1
ATOM 1968 O O . ASN B 1 65 ? -4.254 -4.953 -5.277 1 98.56 65 ASN B O 1
ATOM 1972 N N . VAL B 1 66 ? -6.508 -4.656 -5.551 1 98.81 66 VAL B N 1
ATOM 1973 C CA . VAL B 1 66 ? -6.391 -3.686 -6.633 1 98.81 66 VAL B CA 1
ATOM 1974 C C . VAL B 1 66 ? -7.672 -2.861 -6.727 1 98.81 66 VAL B C 1
ATOM 1976 O O . VAL B 1 66 ? -8.758 -3.361 -6.438 1 98.81 66 VAL B O 1
ATOM 1979 N N . ASP B 1 67 ? -7.48 -1.626 -7.102 1 98.62 67 ASP B N 1
ATOM 1980 C CA . ASP B 1 67 ? -8.633 -0.787 -7.406 1 98.62 67 ASP B CA 1
ATOM 1981 C C . ASP B 1 67 ? -9.023 -0.904 -8.875 1 98.62 67 ASP B C 1
ATOM 1983 O O . ASP B 1 67 ? -8.188 -1.212 -9.727 1 98.62 67 ASP B O 1
ATOM 1987 N N . VAL B 1 68 ? -10.32 -0.63 -9.203 1 98.75 68 VAL B N 1
ATOM 1988 C CA . VAL B 1 68 ? -10.789 -0.683 -10.586 1 98.75 68 VAL B CA 1
ATOM 1989 C C . VAL B 1 68 ? -10.32 0.561 -11.336 1 98.75 68 VAL B C 1
ATOM 1991 O O . VAL B 1 68 ? -10.227 0.55 -12.562 1 98.75 68 VAL B O 1
ATOM 1994 N N . ASN B 1 69 ? -10.086 1.639 -10.586 1 98.62 69 ASN B N 1
ATOM 1995 C CA . ASN B 1 69 ? -9.602 2.877 -11.188 1 98.62 69 ASN B CA 1
ATOM 1996 C C . ASN B 1 69 ? -8.086 2.859 -11.359 1 98.62 69 ASN B C 1
ATOM 1998 O O . ASN B 1 69 ? -7.363 2.311 -10.523 1 98.62 69 ASN B O 1
ATOM 2002 N N . LEU B 1 70 ? -7.641 3.547 -12.398 1 98.56 70 LEU B N 1
ATOM 2003 C CA . LEU B 1 70 ? -6.211 3.578 -12.672 1 98.56 70 LEU B CA 1
ATOM 2004 C C . LEU B 1 70 ? -5.562 4.812 -12.055 1 98.56 70 LEU B C 1
ATOM 2006 O O . LEU B 1 70 ? -4.367 4.809 -11.758 1 98.56 70 LEU B O 1
ATOM 2010 N N . SER B 1 71 ? -6.324 5.887 -11.953 1 98.38 71 SER B N 1
ATOM 2011 C CA . SER B 1 71 ? -5.852 7.133 -11.359 1 98.38 71 SER B CA 1
ATOM 2012 C C . SER B 1 71 ? -7.02 8.016 -10.93 1 98.38 71 SER B C 1
ATOM 2014 O O . SER B 1 71 ? -8.172 7.738 -11.266 1 98.38 71 SER B O 1
ATOM 2016 N N . GLY B 1 72 ? -6.723 8.984 -10.039 1 97.56 72 GLY B N 1
ATOM 2017 C CA . GLY B 1 72 ? -7.746 9.977 -9.75 1 97.56 72 GLY B CA 1
ATOM 2018 C C . GLY B 1 72 ? -8.008 10.148 -8.266 1 97.56 72 GLY B C 1
ATOM 2019 O O . GLY B 1 72 ? -7.129 9.898 -7.441 1 97.56 72 GLY B O 1
ATOM 2020 N N . ALA B 1 73 ? -9.258 10.656 -7.926 1 96.94 73 ALA B N 1
ATOM 2021 C CA . ALA B 1 73 ? -9.641 11.023 -6.566 1 96.94 73 ALA B CA 1
ATOM 2022 C C . ALA B 1 73 ? -10.125 9.812 -5.781 1 96.94 73 ALA B C 1
ATOM 2024 O O . ALA B 1 73 ? -11.297 9.727 -5.406 1 96.94 73 ALA B O 1
ATOM 2025 N N . PHE B 1 74 ? -9.156 8.93 -5.566 1 98.25 74 PHE B N 1
ATOM 2026 C CA . PHE B 1 74 ? -9.414 7.711 -4.812 1 98.25 74 PHE B CA 1
ATOM 2027 C C . PHE B 1 74 ? -8.352 7.5 -3.74 1 98.25 74 PHE B C 1
ATOM 2029 O O . PHE B 1 74 ? -7.473 6.645 -3.885 1 98.25 74 PHE B O 1
ATOM 2036 N N . THR B 1 75 ? -8.492 8.281 -2.645 1 98.19 75 THR B N 1
ATOM 2037 C CA . THR B 1 75 ? -7.531 8.297 -1.543 1 98.19 75 THR B CA 1
ATOM 2038 C C . THR B 1 75 ? -7.398 6.906 -0.926 1 98.19 75 THR B C 1
ATOM 2040 O O . THR B 1 75 ? -8.406 6.262 -0.614 1 98.19 75 THR B O 1
ATOM 2043 N N . GLY B 1 76 ? -6.172 6.426 -0.88 1 98.25 76 GLY B N 1
ATOM 2044 C CA . GLY B 1 76 ? -5.91 5.199 -0.15 1 98.25 76 GLY B CA 1
ATOM 2045 C C . GLY B 1 76 ? -5.938 3.963 -1.03 1 98.25 76 GLY B C 1
ATOM 2046 O O . GLY B 1 76 ? -5.719 2.848 -0.553 1 98.25 76 GLY B O 1
ATOM 2047 N N . GLU B 1 77 ? -6.113 4.168 -2.354 1 98.38 77 GLU B N 1
ATOM 2048 C CA . GLU B 1 77 ? -6.266 3.029 -3.25 1 98.38 77 GLU B CA 1
ATOM 2049 C C . GLU B 1 77 ? -4.965 2.73 -3.992 1 98.38 77 GLU B C 1
ATOM 2051 O O . GLU B 1 77 ? -4.031 3.535 -3.967 1 98.38 77 GLU B O 1
ATOM 2056 N N . THR B 1 78 ? -4.898 1.575 -4.562 1 98.56 78 THR B N 1
ATOM 2057 C CA . THR B 1 78 ? -3.795 1.105 -5.395 1 98.56 78 THR B CA 1
ATOM 2058 C C . THR B 1 78 ? -4.305 0.658 -6.762 1 98.56 78 THR B C 1
ATOM 2060 O O . THR B 1 78 ? -5.254 -0.12 -6.852 1 98.56 78 THR B O 1
ATOM 2063 N N . SER B 1 79 ? -3.666 1.102 -7.805 1 98.81 79 SER B N 1
ATOM 2064 C CA . SER B 1 79 ? -4.145 0.788 -9.148 1 98.81 79 SER B CA 1
ATOM 2065 C C . SER B 1 79 ? -3.328 -0.338 -9.773 1 98.81 79 SER B C 1
ATOM 2067 O O . SER B 1 79 ? -2.215 -0.628 -9.328 1 98.81 79 SER B O 1
ATOM 2069 N N . ALA B 1 80 ? -3.934 -0.887 -10.828 1 98.88 80 ALA B N 1
ATOM 2070 C CA . ALA B 1 80 ? -3.242 -1.92 -11.602 1 98.88 80 ALA B CA 1
ATOM 2071 C C . ALA B 1 80 ? -1.971 -1.369 -12.234 1 98.88 80 ALA B C 1
ATOM 2073 O O . ALA B 1 80 ? -0.951 -2.061 -12.297 1 98.88 80 ALA B O 1
ATOM 2074 N N . GLU B 1 81 ? -1.971 -0.161 -12.609 1 98.69 81 GLU B N 1
ATOM 2075 C CA . GLU B 1 81 ? -0.799 0.479 -13.203 1 98.69 81 GLU B CA 1
ATOM 2076 C C . GLU B 1 81 ? 0.329 0.61 -12.18 1 98.69 81 GLU B C 1
ATOM 2078 O O . GLU B 1 81 ? 1.5 0.414 -12.516 1 98.69 81 GLU B O 1
ATOM 2083 N N . MET B 1 82 ? -0.03 0.926 -11.031 1 98.56 82 MET B N 1
ATOM 2084 C CA . MET B 1 82 ? 0.957 1.047 -9.961 1 98.56 82 MET B CA 1
ATOM 2085 C C . MET B 1 82 ? 1.58 -0.308 -9.641 1 98.56 82 MET B C 1
ATOM 2087 O O . MET B 1 82 ? 2.793 -0.408 -9.445 1 98.56 82 MET B O 1
ATOM 2091 N N . LEU B 1 83 ? 0.708 -1.292 -9.547 1 98.69 83 LEU B N 1
ATOM 2092 C CA . LEU B 1 83 ? 1.198 -2.641 -9.281 1 98.69 83 LEU B CA 1
ATOM 2093 C C . LEU B 1 83 ? 2.154 -3.096 -10.383 1 98.69 83 LEU B C 1
ATOM 2095 O O . LEU B 1 83 ? 3.207 -3.668 -10.094 1 98.69 83 LEU B O 1
ATOM 2099 N N . LYS B 1 84 ? 1.836 -2.809 -11.578 1 98.44 84 LYS B N 1
ATOM 2100 C CA . LYS B 1 84 ? 2.707 -3.104 -12.711 1 98.44 84 LYS B CA 1
ATOM 2101 C C . LYS B 1 84 ? 4.016 -2.322 -12.617 1 98.44 84 LYS B C 1
ATOM 2103 O O . LYS B 1 84 ? 5.09 -2.869 -12.875 1 98.44 84 LYS B O 1
ATOM 2108 N N . ASP B 1 85 ? 3.953 -1.113 -12.266 1 98.25 85 ASP B N 1
ATOM 2109 C CA . ASP B 1 85 ? 5.09 -0.207 -12.133 1 98.25 85 ASP B CA 1
ATOM 2110 C C . ASP B 1 85 ? 6.117 -0.757 -11.148 1 98.25 85 ASP B C 1
ATOM 2112 O O . ASP B 1 85 ? 7.324 -0.622 -11.359 1 98.25 85 ASP B O 1
ATOM 2116 N N . ILE B 1 86 ? 5.617 -1.392 -10.062 1 96.88 86 ILE B N 1
ATOM 2117 C CA . ILE B 1 86 ? 6.512 -1.907 -9.031 1 96.88 86 ILE B CA 1
ATOM 2118 C C . ILE B 1 86 ? 7.039 -3.281 -9.445 1 96.88 86 ILE B C 1
ATOM 2120 O O . ILE B 1 86 ? 8.062 -3.736 -8.938 1 96.88 86 ILE B O 1
ATOM 2124 N N . GLY B 1 87 ? 6.293 -4 -10.258 1 97.12 87 GLY B N 1
ATOM 2125 C CA . GLY B 1 87 ? 6.762 -5.285 -10.758 1 97.12 87 GLY B CA 1
ATOM 2126 C C . GLY B 1 87 ? 5.949 -6.457 -10.234 1 97.12 87 GLY B C 1
ATOM 2127 O O . GLY B 1 87 ? 6.375 -7.609 -10.328 1 97.12 87 GLY B O 1
ATOM 2128 N N . ALA B 1 88 ? 4.801 -6.113 -9.656 1 98.19 88 ALA B N 1
ATOM 2129 C CA . ALA B 1 88 ? 3.896 -7.195 -9.273 1 98.19 88 ALA B CA 1
ATOM 2130 C C . ALA B 1 88 ? 3.256 -7.836 -10.508 1 98.19 88 ALA B C 1
ATOM 2132 O O . ALA B 1 88 ? 3.002 -7.16 -11.508 1 98.19 88 ALA B O 1
ATOM 2133 N N . GLN B 1 89 ? 3.023 -9.109 -10.359 1 98.06 89 GLN B N 1
ATOM 2134 C CA . GLN B 1 89 ? 2.488 -9.828 -11.508 1 98.06 89 GLN B CA 1
ATOM 2135 C C . GLN B 1 89 ? 1.192 -10.555 -11.148 1 98.06 89 GLN B C 1
ATOM 2137 O O . GLN B 1 89 ? 0.257 -10.594 -11.945 1 98.06 89 GLN B O 1
ATOM 2142 N N . TYR B 1 90 ? 1.064 -11.172 -10.016 1 98.06 90 TYR B N 1
ATOM 2143 C CA . TYR B 1 90 ? -0.067 -11.977 -9.57 1 98.06 90 TYR B CA 1
ATOM 2144 C C . TYR B 1 90 ? -0.891 -11.234 -8.523 1 98.06 90 TYR B C 1
ATOM 2146 O O . TYR B 1 90 ? -0.431 -11.016 -7.398 1 98.06 90 TYR B O 1
ATOM 2154 N N . ILE B 1 91 ? -2.129 -10.891 -8.891 1 98.81 91 ILE B N 1
ATOM 2155 C CA . ILE B 1 91 ? -2.896 -10.023 -8.008 1 98.81 91 ILE B CA 1
ATOM 2156 C C . ILE B 1 91 ? -4.09 -10.781 -7.441 1 98.81 91 ILE B C 1
ATOM 2158 O O . ILE B 1 91 ? -4.953 -11.242 -8.188 1 98.81 91 ILE B O 1
ATOM 2162 N N . ILE B 1 92 ? -4.164 -10.844 -6.16 1 97.94 92 ILE B N 1
ATOM 2163 C CA . ILE B 1 92 ? -5.238 -11.531 -5.457 1 97.94 92 ILE B CA 1
ATOM 2164 C C . ILE B 1 92 ? -6.512 -10.695 -5.508 1 97.94 92 ILE B C 1
ATOM 2166 O O . ILE B 1 92 ? -6.492 -9.5 -5.199 1 97.94 92 ILE B O 1
ATOM 2170 N N . ILE B 1 93 ? -7.621 -11.297 -5.918 1 98.31 93 ILE B N 1
ATOM 2171 C CA . ILE B 1 93 ? -8.93 -10.664 -5.867 1 98.31 93 ILE B CA 1
ATOM 2172 C C . ILE B 1 93 ? -9.977 -11.688 -5.426 1 98.31 93 ILE B C 1
ATOM 2174 O O . ILE B 1 93 ? -9.789 -12.891 -5.598 1 98.31 93 ILE B O 1
ATOM 2178 N N . GLY B 1 94 ? -11.016 -11.203 -4.77 1 96.94 94 GLY B N 1
ATOM 2179 C CA . GLY B 1 94 ? -12.109 -12.07 -4.367 1 96.94 94 GLY B CA 1
ATOM 2180 C C . GLY B 1 94 ? -11.836 -12.828 -3.082 1 96.94 94 GLY B C 1
ATOM 2181 O O . GLY B 1 94 ? -12.547 -13.781 -2.748 1 96.94 94 GLY B O 1
ATOM 2182 N N . HIS B 1 95 ? -10.805 -12.422 -2.389 1 96.62 95 HIS B N 1
ATOM 2183 C CA . HIS B 1 95 ? -10.492 -13.109 -1.138 1 96.62 95 HIS B CA 1
ATOM 2184 C C . HIS B 1 95 ? -11.656 -13.016 -0.155 1 96.62 95 HIS B C 1
ATOM 2186 O O . HIS B 1 95 ? -12.32 -11.977 -0.068 1 96.62 95 HIS B O 1
ATOM 2192 N N . SER B 1 96 ? -11.891 -14.031 0.672 1 95.25 96 SER B N 1
ATOM 2193 C CA . SER B 1 96 ? -13.031 -14.117 1.585 1 95.25 96 SER B CA 1
ATOM 2194 C C . SER B 1 96 ? -13.023 -12.961 2.578 1 95.25 96 SER B C 1
ATOM 2196 O O . SER B 1 96 ? -14.086 -12.406 2.902 1 95.25 96 SER B O 1
ATOM 2198 N N . GLU B 1 97 ? -11.867 -12.578 2.986 1 95.75 97 GLU B N 1
ATOM 2199 C CA . GLU B 1 97 ? -11.727 -11.484 3.941 1 95.75 97 GLU B CA 1
ATOM 2200 C C . GLU B 1 97 ? -12.219 -10.172 3.35 1 95.75 97 GLU B C 1
ATOM 2202 O O . GLU B 1 97 ? -12.867 -9.375 4.039 1 95.75 97 GLU B O 1
ATOM 2207 N N . ARG B 1 98 ? -11.898 -9.93 2.094 1 97.75 98 ARG B N 1
ATOM 2208 C CA . ARG B 1 98 ? -12.344 -8.695 1.462 1 97.75 98 ARG B CA 1
ATOM 2209 C C . ARG B 1 98 ? -13.836 -8.742 1.152 1 97.75 98 ARG B C 1
ATOM 2211 O O . ARG B 1 98 ? -14.531 -7.734 1.256 1 97.75 98 ARG B O 1
ATOM 2218 N N . ARG B 1 99 ? -14.344 -9.938 0.779 1 96.88 99 ARG B N 1
ATOM 2219 C CA . ARG B 1 99 ? -15.781 -10.102 0.617 1 96.88 99 ARG B CA 1
ATOM 2220 C C . ARG B 1 99 ? -16.516 -9.828 1.926 1 96.88 99 ARG B C 1
ATOM 2222 O O . ARG B 1 99 ? -17.578 -9.195 1.931 1 96.88 99 ARG B O 1
ATOM 2229 N N . THR B 1 100 ? -15.922 -10.305 3.006 1 96.12 100 THR B N 1
ATOM 2230 C CA . THR B 1 100 ? -16.562 -10.227 4.312 1 96.12 100 THR B CA 1
ATOM 2231 C C . THR B 1 100 ? -16.453 -8.812 4.887 1 96.12 100 THR B C 1
ATOM 2233 O O . THR B 1 100 ? -17.453 -8.219 5.273 1 96.12 100 THR B O 1
ATOM 2236 N N . TYR B 1 101 ? -15.25 -8.219 4.809 1 96.31 101 TYR B N 1
ATOM 2237 C CA . TYR B 1 101 ? -15.008 -7 5.578 1 96.31 101 TYR B CA 1
ATOM 2238 C C . TYR B 1 101 ? -15.18 -5.762 4.707 1 96.31 101 TYR B C 1
ATOM 2240 O O . TYR B 1 101 ? -15.438 -4.668 5.219 1 96.31 101 TYR B O 1
ATOM 2248 N N . HIS B 1 102 ? -15.039 -5.945 3.387 1 96.44 102 HIS B N 1
ATOM 2249 C CA . HIS B 1 102 ? -15.141 -4.809 2.48 1 96.44 102 HIS B CA 1
ATOM 2250 C C . HIS B 1 102 ? -16.344 -4.945 1.556 1 96.44 102 HIS B C 1
ATOM 2252 O O . HIS B 1 102 ? -16.547 -4.117 0.662 1 96.44 102 HIS B O 1
ATOM 2258 N N . LYS B 1 103 ? -17.109 -6.008 1.727 1 96.69 103 LYS B N 1
ATOM 2259 C CA . LYS B 1 103 ? -18.344 -6.258 1.007 1 96.69 103 LYS B CA 1
ATOM 2260 C C . LYS B 1 103 ? -18.125 -6.234 -0.502 1 96.69 103 LYS B C 1
ATOM 2262 O O . LYS B 1 103 ? -18.922 -5.656 -1.244 1 96.69 103 LYS B O 1
ATOM 2267 N N . GLU B 1 104 ? -17.031 -6.781 -0.912 1 97.19 104 GLU B N 1
ATOM 2268 C CA . GLU B 1 104 ? -16.766 -6.863 -2.346 1 97.19 104 GLU B CA 1
ATOM 2269 C C . GLU B 1 104 ? -17.734 -7.82 -3.027 1 97.19 104 GLU B C 1
ATOM 2271 O O . GLU B 1 104 ? -17.781 -9.008 -2.701 1 97.19 104 GLU B O 1
ATOM 2276 N N . SER B 1 105 ? -18.438 -7.316 -4.004 1 97.19 105 SER B N 1
ATOM 2277 C CA . SER B 1 105 ? -19.422 -8.102 -4.742 1 97.19 105 SER B CA 1
ATOM 2278 C C . SER B 1 105 ? -18.781 -8.828 -5.918 1 97.19 105 SER B C 1
ATOM 2280 O O . SER B 1 105 ? -17.672 -8.484 -6.336 1 97.19 105 SER B O 1
ATOM 2282 N N . ASP B 1 106 ? -19.516 -9.742 -6.473 1 96.69 106 ASP B N 1
ATOM 2283 C CA . ASP B 1 106 ? -19.047 -10.43 -7.676 1 96.69 106 ASP B CA 1
ATOM 2284 C C . ASP B 1 106 ? -18.859 -9.453 -8.836 1 96.69 106 ASP B C 1
ATOM 2286 O O . ASP B 1 106 ? -17.953 -9.602 -9.641 1 96.69 106 ASP B O 1
ATOM 2290 N N . GLU B 1 107 ? -19.734 -8.516 -8.906 1 98.06 107 GLU B N 1
ATOM 2291 C CA . GLU B 1 107 ? -19.641 -7.5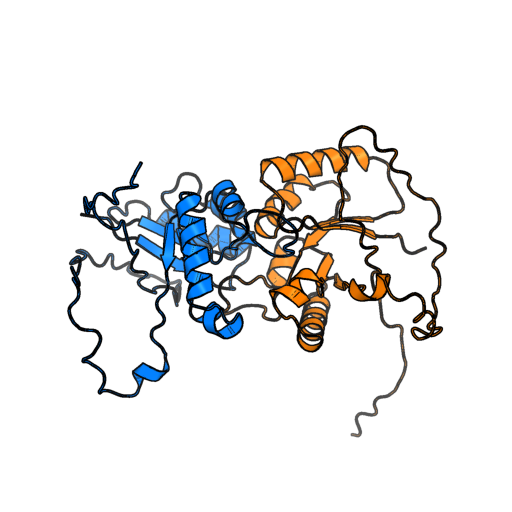04 -9.953 1 98.06 107 GLU B CA 1
ATOM 2292 C C . GLU B 1 107 ? -18.359 -6.703 -9.828 1 98.06 107 GLU B C 1
ATOM 2294 O O . GLU B 1 107 ? -17.672 -6.441 -10.828 1 98.06 107 GLU B O 1
ATOM 2299 N N . LEU B 1 108 ? -18.031 -6.273 -8.641 1 98.12 108 LEU B N 1
ATOM 2300 C CA . LEU B 1 108 ? -16.797 -5.531 -8.422 1 98.12 108 LEU B CA 1
ATOM 2301 C C . LEU B 1 108 ? -15.586 -6.391 -8.742 1 98.12 108 LEU B C 1
ATOM 2303 O O . LEU B 1 108 ? -14.633 -5.918 -9.367 1 98.12 108 LEU B O 1
ATOM 2307 N N . ILE B 1 109 ? -15.641 -7.609 -8.312 1 98.06 109 ILE B N 1
ATOM 2308 C CA . ILE B 1 109 ? -14.539 -8.531 -8.547 1 98.06 109 ILE B CA 1
ATOM 2309 C C . ILE B 1 109 ? -14.344 -8.734 -10.055 1 98.06 109 ILE B C 1
ATOM 2311 O O . ILE B 1 109 ? -13.211 -8.797 -10.539 1 98.06 109 ILE B O 1
ATOM 2315 N N . ALA 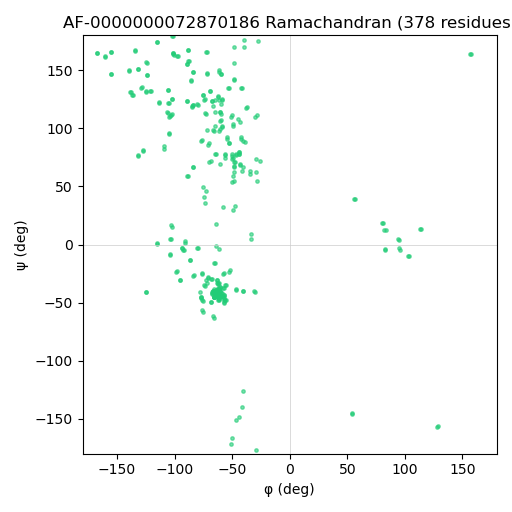B 1 110 ? -15.438 -8.789 -10.789 1 98.56 110 ALA B N 1
ATOM 2316 C CA . ALA B 1 110 ? -15.359 -8.898 -12.242 1 98.56 110 ALA B CA 1
ATOM 2317 C C . ALA B 1 110 ? -14.688 -7.672 -12.852 1 98.56 110 ALA B C 1
ATOM 2319 O O . ALA B 1 110 ? -13.898 -7.785 -13.789 1 98.56 110 ALA B O 1
ATOM 2320 N N . LYS B 1 111 ? -15.031 -6.543 -12.328 1 98.81 111 LYS B N 1
ATOM 2321 C CA . LYS B 1 111 ? -14.398 -5.316 -12.805 1 98.81 111 LYS B CA 1
ATOM 2322 C C . LYS B 1 111 ? -12.906 -5.312 -12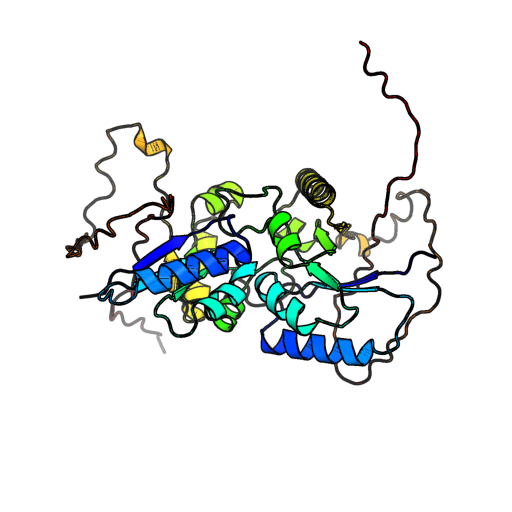.5 1 98.81 111 LYS B C 1
ATOM 2324 O O . LYS B 1 111 ? -12.094 -4.902 -13.336 1 98.81 111 LYS B O 1
ATOM 2329 N N . LYS B 1 112 ? -12.57 -5.766 -11.32 1 98.75 112 LYS B N 1
ATOM 2330 C CA . LYS B 1 112 ? -11.164 -5.883 -10.969 1 98.75 112 LYS B CA 1
ATOM 2331 C C . LYS B 1 112 ? -10.438 -6.852 -11.898 1 98.75 112 LYS B C 1
ATOM 2333 O O . LYS B 1 112 ? -9.32 -6.586 -12.336 1 98.75 112 LYS B O 1
ATOM 2338 N N . PHE B 1 113 ? -11.094 -7.977 -12.195 1 98.69 113 PHE B N 1
ATOM 2339 C CA . PHE B 1 113 ? -10.547 -8.961 -13.117 1 98.69 113 PHE B CA 1
ATOM 2340 C C . PHE B 1 113 ? -10.258 -8.336 -14.477 1 98.69 113 PHE B C 1
ATOM 2342 O O . PHE B 1 113 ? -9.172 -8.5 -15.023 1 98.69 113 PHE B O 1
ATOM 2349 N N . ALA B 1 114 ? -11.148 -7.594 -14.953 1 98.81 114 ALA B N 1
ATOM 2350 C CA . ALA B 1 114 ? -11.039 -6.977 -16.266 1 98.81 114 ALA B CA 1
ATOM 2351 C C . ALA B 1 114 ? -9.898 -5.961 -16.312 1 98.81 114 ALA B C 1
ATOM 2353 O O . ALA B 1 114 ? -9.109 -5.941 -17.25 1 98.81 114 ALA B O 1
ATOM 2354 N N . VAL B 1 115 ? -9.82 -5.141 -15.312 1 98.81 115 VAL B N 1
ATOM 2355 C CA . VAL B 1 115 ? -8.789 -4.109 -15.305 1 98.81 115 VAL B CA 1
ATOM 2356 C C . VAL B 1 115 ? -7.41 -4.754 -15.219 1 98.81 115 VAL B C 1
ATOM 2358 O O . VAL B 1 115 ? -6.461 -4.285 -15.852 1 98.81 115 VAL B O 1
ATOM 2361 N N . LEU B 1 116 ? -7.297 -5.812 -14.438 1 98.69 116 LEU B N 1
ATOM 2362 C CA . LEU B 1 116 ? -6.023 -6.52 -14.336 1 98.69 116 LEU B CA 1
ATOM 2363 C C . LEU B 1 116 ? -5.625 -7.109 -15.688 1 98.69 116 LEU B C 1
ATOM 2365 O O . LEU B 1 116 ? -4.48 -6.961 -16.125 1 98.69 116 LEU B O 1
ATOM 2369 N N . LYS B 1 117 ? -6.547 -7.723 -16.359 1 98.62 117 LYS B N 1
ATOM 2370 C CA . LYS B 1 117 ? -6.277 -8.297 -17.672 1 98.62 117 LYS B CA 1
ATOM 2371 C C . LYS B 1 117 ? -5.883 -7.215 -18.672 1 98.62 117 LYS B C 1
ATOM 2373 O O . LYS B 1 117 ? -4.938 -7.395 -19.453 1 98.62 117 LYS B O 1
ATOM 2378 N N . GLU B 1 118 ? -6.547 -6.18 -18.625 1 98.5 118 GLU B N 1
ATOM 2379 C CA . GLU B 1 118 ? -6.266 -5.07 -19.531 1 98.5 118 GLU B CA 1
ATOM 2380 C C . GLU B 1 118 ? -4.859 -4.527 -19.328 1 98.5 118 GLU B C 1
ATOM 2382 O O . GLU B 1 118 ? -4.219 -4.059 -20.266 1 98.5 118 GLU B O 1
ATOM 2387 N N . GLN B 1 119 ? -4.398 -4.578 -18.094 1 98.44 119 GLN B N 1
ATOM 2388 C CA . GLN B 1 119 ? -3.078 -4.047 -17.781 1 98.44 119 GLN B CA 1
ATOM 2389 C C . GLN B 1 119 ? -2.006 -5.125 -17.906 1 98.44 119 GLN B C 1
ATOM 2391 O O . GLN B 1 119 ? -0.844 -4.895 -17.562 1 98.44 119 GLN B O 1
ATOM 2396 N N . GLY B 1 120 ? -2.365 -6.32 -18.312 1 98.38 120 GLY B N 1
ATOM 2397 C CA . GLY B 1 120 ? -1.403 -7.387 -18.547 1 98.38 120 GLY B CA 1
ATOM 2398 C C . GLY B 1 120 ? -0.971 -8.086 -17.266 1 98.38 120 GLY B C 1
ATOM 2399 O O . GLY B 1 120 ? 0.098 -8.695 -17.219 1 98.38 120 GLY B O 1
ATOM 2400 N N . LEU B 1 121 ? -1.761 -7.93 -16.203 1 98.44 121 LEU B N 1
ATOM 2401 C CA . LEU B 1 121 ? -1.489 -8.609 -14.945 1 98.44 121 LEU B CA 1
ATOM 2402 C C . LEU B 1 121 ? -2.324 -9.875 -14.812 1 98.44 121 LEU B C 1
ATOM 2404 O O . LEU B 1 121 ? -3.273 -10.078 -15.578 1 98.44 121 LEU B O 1
ATOM 2408 N N . THR B 1 122 ? -1.928 -10.758 -13.93 1 98.12 122 THR B N 1
ATOM 2409 C CA . THR B 1 122 ? -2.613 -12.031 -13.773 1 98.12 122 THR B CA 1
ATOM 2410 C C . THR B 1 122 ? -3.482 -12.039 -12.523 1 98.12 122 THR B C 1
ATOM 2412 O O . THR B 1 122 ? -2.965 -12.07 -11.398 1 98.12 122 THR B O 1
ATOM 2415 N N . PRO B 1 123 ? -4.781 -12.039 -12.711 1 98.12 123 PRO B N 1
ATOM 2416 C CA . PRO B 1 123 ? -5.652 -12.141 -11.539 1 98.12 123 PRO B CA 1
ATOM 2417 C C . PRO B 1 123 ? -5.586 -13.516 -10.875 1 98.12 123 PRO B C 1
ATOM 2419 O O . PRO B 1 123 ? -5.555 -14.539 -11.57 1 98.12 123 PRO B O 1
ATOM 2422 N N . VAL B 1 124 ? -5.43 -13.492 -9.578 1 97.44 124 VAL B N 1
ATOM 2423 C CA . VAL B 1 124 ? -5.555 -14.688 -8.758 1 97.44 124 VAL B CA 1
ATOM 2424 C C . VAL B 1 124 ? -6.879 -14.664 -7.996 1 97.44 124 VAL B C 1
ATOM 2426 O O . VAL B 1 124 ? -6.984 -14.039 -6.941 1 97.44 124 VAL B O 1
ATOM 2429 N N . LEU B 1 125 ? -7.887 -15.312 -8.539 1 96.25 125 LEU B N 1
ATOM 2430 C CA . LEU B 1 125 ? -9.25 -15.273 -8.023 1 96.25 125 LEU B CA 1
ATOM 2431 C C . LEU B 1 125 ? -9.438 -16.281 -6.898 1 96.25 125 LEU B C 1
ATOM 2433 O O . LEU B 1 125 ? -9.234 -17.484 -7.094 1 96.25 125 LEU B O 1
ATOM 2437 N N . CYS B 1 126 ? -9.797 -15.766 -5.75 1 92.31 126 CYS B N 1
ATOM 2438 C CA . CYS B 1 126 ? -10.086 -16.641 -4.617 1 92.31 126 CYS B CA 1
ATOM 2439 C C . CYS B 1 126 ? -11.555 -17.047 -4.605 1 92.31 126 CYS B C 1
ATOM 2441 O O . CYS B 1 126 ? -12.445 -16.188 -4.605 1 92.31 126 CYS B O 1
ATOM 2443 N N . ILE B 1 127 ? -11.828 -18.234 -4.617 1 83.12 127 ILE B N 1
ATOM 2444 C CA . ILE B 1 127 ? -13.195 -18.734 -4.645 1 83.12 127 ILE B CA 1
ATOM 2445 C C . ILE B 1 127 ? -13.547 -19.359 -3.291 1 83.12 127 ILE B C 1
ATOM 2447 O O . ILE B 1 127 ? -12.773 -20.141 -2.742 1 83.12 127 ILE B O 1
ATOM 2451 N N . GLY B 1 128 ? -14.008 -18.547 -2.266 1 58.91 128 GLY B N 1
ATOM 2452 C CA . GLY B 1 128 ? -14.344 -18.891 -0.894 1 58.91 128 GLY B CA 1
ATOM 2453 C C . GLY B 1 128 ? -15.031 -20.234 -0.763 1 58.91 128 GLY B C 1
ATOM 2454 O O . GLY B 1 128 ? -15.773 -20.656 -1.654 1 58.91 128 GLY B O 1
ATOM 2455 N N . GLU B 1 129 ? -14.391 -21.156 -0.047 1 50.59 129 GLU B N 1
ATOM 2456 C CA . GLU B 1 129 ? -15.234 -22.203 0.519 1 50.59 129 GLU B CA 1
ATOM 2457 C C . GLU B 1 129 ? -16.109 -21.672 1.648 1 50.59 129 GLU B C 1
ATOM 2459 O O . GLU B 1 129 ? -15.625 -20.938 2.514 1 50.59 129 GLU B O 1
ATOM 2464 N N . ASN B 1 130 ? -17.297 -21.094 1.527 1 43.34 130 ASN B N 1
ATOM 2465 C CA . ASN B 1 130 ? -18.078 -20.719 2.695 1 43.34 130 ASN B CA 1
ATOM 2466 C C . ASN B 1 130 ? -17.812 -21.641 3.881 1 43.34 130 ASN B C 1
ATOM 2468 O O . ASN B 1 130 ? -17.812 -22.859 3.73 1 43.34 130 ASN B O 1
ATOM 2472 N N . ARG B 1 131 ? -17.188 -21.188 4.84 1 42.88 131 ARG B N 1
ATOM 2473 C CA . ARG B 1 131 ? -16.984 -21.953 6.07 1 42.88 131 ARG B CA 1
ATOM 2474 C C . ARG B 1 131 ? -18.25 -22.719 6.457 1 42.88 131 ARG B C 1
ATOM 2476 O O . ARG B 1 131 ? -18.188 -23.688 7.211 1 42.88 131 ARG B O 1
ATOM 2483 N N . SER B 1 132 ? -19.438 -22.078 6.289 1 38.59 132 SER B N 1
ATOM 2484 C CA . SER B 1 132 ? -20.562 -22.828 6.809 1 38.59 132 SER B CA 1
ATOM 2485 C C . SER B 1 132 ? -20.656 -24.203 6.164 1 38.59 132 SER B C 1
ATOM 2487 O O . SER B 1 132 ? -21.391 -25.078 6.637 1 38.59 132 SER B O 1
ATOM 2489 N N . ARG B 1 133 ? -20.109 -24.438 4.926 1 38.34 133 ARG B N 1
ATOM 2490 C CA . ARG B 1 133 ? -20.422 -25.75 4.348 1 38.34 133 ARG B CA 1
ATOM 2491 C C . ARG B 1 133 ? -19.531 -26.844 4.93 1 38.34 133 ARG B C 1
ATOM 2493 O O . ARG B 1 133 ? -19.547 -27.969 4.449 1 38.34 133 ARG B O 1
ATOM 2500 N N . LYS B 1 134 ? -18.656 -26.5 5.738 1 38.31 134 LYS B N 1
ATOM 2501 C CA . LYS B 1 134 ? -17.984 -27.688 6.254 1 38.31 134 LYS B CA 1
ATOM 2502 C C . LYS B 1 134 ? -18.922 -28.516 7.129 1 38.31 134 LYS B C 1
ATOM 2504 O O . LYS B 1 134 ? -18.609 -29.672 7.457 1 38.31 134 LYS B O 1
ATOM 2509 N N . ARG B 1 135 ? -19.891 -27.859 7.797 1 35.72 135 ARG B N 1
ATOM 2510 C CA . ARG B 1 135 ? -20.562 -28.828 8.664 1 35.72 135 ARG B CA 1
ATOM 2511 C C . ARG B 1 135 ? -21.484 -29.719 7.863 1 35.72 135 ARG B C 1
ATOM 2513 O O . ARG B 1 135 ? -21.812 -30.828 8.297 1 35.72 135 ARG B O 1
ATOM 2520 N N . SER B 1 136 ? -22.484 -29.172 7.074 1 35.75 136 SER B N 1
ATOM 2521 C CA . SER B 1 136 ? -23.453 -30.156 6.637 1 35.75 136 SER B CA 1
ATOM 2522 C C . SER B 1 136 ? -22.875 -31.062 5.562 1 35.75 136 SER B C 1
ATOM 2524 O O . SER B 1 136 ? -22.219 -30.594 4.637 1 35.75 136 SER B O 1
ATOM 2526 N N . GLY B 1 137 ? -22.625 -32.344 5.695 1 35.06 137 GLY B N 1
ATOM 2527 C CA . GLY B 1 137 ? -22.25 -33.531 4.938 1 35.06 137 GLY B CA 1
ATOM 2528 C C . GLY B 1 137 ? -22.766 -33.531 3.514 1 35.06 137 GLY B C 1
ATOM 2529 O O . GLY B 1 137 ? -22.406 -34.406 2.709 1 35.06 137 GLY B O 1
ATOM 2530 N N . GLN B 1 138 ? -24.047 -33.062 3.277 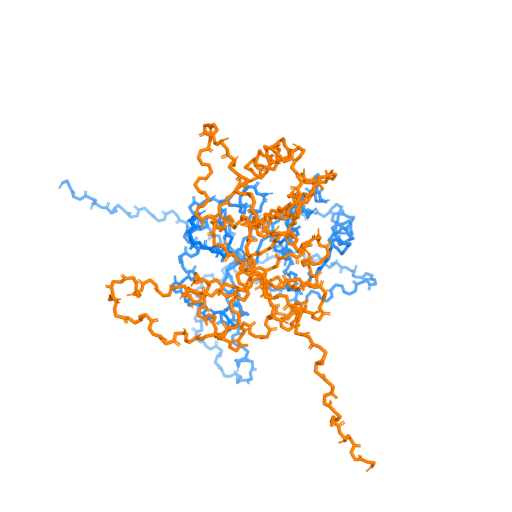1 32.81 138 GLN B N 1
ATOM 2531 C CA . GLN B 1 138 ? -24.812 -33.562 2.127 1 32.81 138 GLN B CA 1
ATOM 2532 C C . GLN B 1 138 ? -24.328 -32.875 0.838 1 32.81 138 GLN B C 1
ATOM 2534 O O . GLN B 1 138 ? -24.75 -33.25 -0.255 1 32.81 138 GLN B O 1
ATOM 2539 N N . ASN B 1 139 ? -24.047 -31.625 0.805 1 31.47 139 ASN B N 1
ATOM 2540 C CA . ASN B 1 139 ? -24.125 -31 -0.51 1 31.47 139 ASN B CA 1
ATOM 2541 C C . ASN B 1 139 ? -22.969 -31.422 -1.403 1 31.47 139 ASN B C 1
ATOM 2543 O O . ASN B 1 139 ? -21.906 -30.766 -1.396 1 31.47 139 ASN B O 1
ATOM 2547 N N . GLY B 1 140 ? -22.594 -32.75 -1.492 1 32.78 140 GLY B N 1
ATOM 2548 C CA . GLY B 1 140 ? -21.688 -33.281 -2.494 1 32.78 140 GLY B CA 1
ATOM 2549 C C . GLY B 1 140 ? -22.016 -32.812 -3.902 1 32.78 140 GLY B C 1
ATOM 2550 O O . GLY B 1 140 ? -21.234 -33.031 -4.824 1 32.78 140 GLY B O 1
ATOM 2551 N N . ARG B 1 141 ? -23.328 -32.719 -4.234 1 29.5 141 ARG B N 1
ATOM 2552 C CA . ARG B 1 141 ? -23.719 -32.938 -5.625 1 29.5 141 ARG B CA 1
ATOM 2553 C C . ARG B 1 141 ? -23.391 -31.703 -6.473 1 29.5 141 ARG B C 1
ATOM 2555 O O . ARG B 1 141 ? -23.359 -31.781 -7.703 1 29.5 141 ARG B O 1
ATOM 2562 N N . SER B 1 142 ? -23.719 -30.531 -5.977 1 28.97 142 SER B N 1
ATOM 2563 C CA . SER B 1 142 ? -24.125 -29.609 -7.043 1 28.97 142 SER B CA 1
ATOM 2564 C C . SER B 1 142 ? -22.922 -29.172 -7.879 1 28.97 142 SER B C 1
ATOM 2566 O O . SER B 1 142 ? -23.078 -28.406 -8.828 1 28.97 142 SER B O 1
ATOM 2568 N N . LEU B 1 143 ? -21.734 -29.047 -7.289 1 30.06 143 LEU B N 1
ATOM 2569 C CA . LEU B 1 143 ? -20.891 -28.625 -8.391 1 30.06 143 LEU B CA 1
ATOM 2570 C C . LEU B 1 143 ? -20.672 -29.75 -9.383 1 30.06 143 LEU B C 1
ATOM 2572 O O . LEU B 1 143 ? -20.094 -30.781 -9.047 1 30.06 143 LEU B O 1
ATOM 2576 N N . ARG B 1 144 ? -21.625 -30.141 -10.133 1 25.44 144 ARG B N 1
ATOM 2577 C CA . ARG B 1 144 ? -21.438 -31.031 -11.273 1 25.44 144 ARG B CA 1
ATOM 2578 C C . ARG B 1 144 ? -20.047 -30.859 -11.875 1 25.44 144 ARG B C 1
ATOM 2580 O O . ARG B 1 144 ? -19.375 -29.875 -11.609 1 25.44 144 ARG B O 1
ATOM 2587 N N . ALA B 1 145 ? -19.828 -31.688 -13.086 1 25.52 145 ALA B N 1
ATOM 2588 C CA . ALA B 1 145 ? -18.766 -32.281 -13.898 1 25.52 145 ALA B CA 1
ATOM 2589 C C . ALA B 1 145 ? -17.891 -31.219 -14.539 1 25.52 145 ALA B C 1
ATOM 2591 O O . ALA B 1 145 ? -17.406 -31.391 -15.656 1 25.52 145 ALA B O 1
ATOM 2592 N N . SER B 1 146 ? -18.109 -29.969 -14.391 1 27.22 146 SER B N 1
ATOM 2593 C CA . SER B 1 146 ? -17.219 -29.391 -15.391 1 27.22 146 SER B CA 1
ATOM 2594 C C . SER B 1 146 ? -15.812 -29.984 -15.289 1 27.22 146 SER B C 1
ATOM 2596 O O . SER B 1 146 ? -15.438 -30.531 -14.25 1 27.22 146 SER B O 1
ATOM 2598 N N . ASP B 1 147 ? -14.977 -29.953 -16.469 1 25.64 147 ASP B N 1
ATOM 2599 C CA . ASP B 1 147 ? -13.758 -30.656 -16.859 1 25.64 147 ASP B CA 1
ATOM 2600 C C . ASP B 1 147 ? -12.656 -30.438 -15.82 1 25.64 147 ASP B C 1
ATOM 2602 O O . ASP B 1 147 ? -12.18 -29.312 -15.641 1 25.64 147 ASP B O 1
ATOM 2606 N N . ARG B 1 148 ? -12.75 -31.047 -14.727 1 27.89 148 ARG B N 1
ATOM 2607 C CA . ARG B 1 148 ? -11.727 -31.266 -13.711 1 27.89 148 ARG B CA 1
ATOM 2608 C C . ARG B 1 148 ? -10.43 -31.766 -14.344 1 27.89 148 ARG B C 1
ATOM 2610 O O . ARG B 1 148 ? -10.227 -32.969 -14.5 1 27.89 148 ARG B O 1
ATOM 2617 N N . ARG B 1 149 ? -10.141 -31.266 -15.656 1 27.67 149 ARG B N 1
ATOM 2618 C CA . ARG B 1 149 ? -8.828 -31.844 -15.891 1 27.67 149 ARG B CA 1
ATOM 2619 C C . ARG B 1 149 ? -7.938 -31.703 -14.664 1 27.67 149 ARG B C 1
ATOM 2621 O O . ARG B 1 149 ? -7.68 -30.594 -14.203 1 27.67 149 ARG B O 1
ATOM 2628 N N . ARG B 1 150 ? -8.172 -32.562 -13.773 1 27.12 150 ARG B N 1
ATOM 2629 C CA . ARG B 1 150 ? -7.219 -32.906 -12.727 1 27.12 150 ARG B CA 1
ATOM 2630 C C . ARG B 1 150 ? -5.785 -32.844 -13.242 1 27.12 150 ARG B C 1
ATOM 2632 O O . ARG B 1 150 ? -5.379 -33.625 -14.086 1 27.12 150 ARG B O 1
ATOM 2639 N N . ALA B 1 151 ? -5.355 -31.625 -13.648 1 28.41 151 ALA B N 1
ATOM 2640 C CA . ALA B 1 151 ? -3.91 -31.781 -13.812 1 28.41 151 ALA B CA 1
ATOM 2641 C C . ALA B 1 151 ? -3.32 -32.625 -12.688 1 28.41 151 ALA B C 1
ATOM 2643 O O . ALA B 1 151 ? -3.543 -32.344 -11.508 1 28.41 151 ALA B O 1
ATOM 2644 N N . GLU B 1 152 ? -3.258 -33.938 -12.844 1 25.66 152 GLU B N 1
ATOM 2645 C CA . GLU B 1 152 ? -2.354 -34.812 -12.102 1 25.66 152 GLU B CA 1
ATOM 2646 C C . GLU B 1 152 ? -1.073 -34.094 -11.711 1 25.66 152 GLU B C 1
ATOM 2648 O O . GLU B 1 152 ? -0.303 -33.656 -12.578 1 25.66 152 GLU B O 1
ATOM 2653 N N . ASN B 1 153 ? -1.267 -33.125 -10.938 1 25.39 153 ASN B N 1
ATOM 2654 C CA . ASN B 1 153 ? -0.047 -32.531 -10.398 1 25.39 153 ASN B CA 1
ATOM 2655 C C . ASN B 1 153 ? 0.953 -33.594 -9.969 1 25.39 153 ASN B C 1
ATOM 2657 O O . ASN B 1 153 ? 0.621 -34.5 -9.18 1 25.39 153 ASN B O 1
ATOM 2661 N N . PRO B 1 154 ? 1.962 -33.719 -10.781 1 28.28 154 PRO B N 1
ATOM 2662 C CA . PRO B 1 154 ? 3.105 -34.562 -10.414 1 28.28 154 PRO B CA 1
ATOM 2663 C C . PRO B 1 154 ? 3.504 -34.406 -8.945 1 28.28 154 PRO B C 1
ATOM 2665 O O . PRO B 1 154 ? 2.939 -33.594 -8.234 1 28.28 154 PRO B O 1
ATOM 2668 N N . GLY B 1 155 ? 4.848 -34.375 -8.594 1 25.62 155 GLY B N 1
ATOM 2669 C CA . GLY B 1 155 ? 5.703 -34.594 -7.438 1 25.62 155 GLY B CA 1
ATOM 2670 C C . GLY B 1 155 ? 5.477 -33.594 -6.328 1 25.62 155 GLY B C 1
ATOM 2671 O O . GLY B 1 155 ? 5.238 -32.406 -6.594 1 25.62 155 GLY B O 1
ATOM 2672 N N . ARG B 1 156 ? 4.773 -33.844 -5.211 1 27.39 156 ARG B N 1
ATOM 2673 C CA . ARG B 1 156 ? 4.746 -33.25 -3.887 1 27.39 156 ARG B CA 1
ATOM 2674 C C . ARG B 1 156 ? 6.086 -32.594 -3.555 1 27.39 156 ARG B C 1
ATOM 2676 O O . ARG B 1 156 ? 7.098 -33.281 -3.43 1 27.39 156 ARG B O 1
ATOM 2683 N N . CYS B 1 157 ? 6.414 -31.484 -4.16 1 26.62 157 CYS B N 1
ATOM 2684 C CA . CYS B 1 157 ? 7.609 -30.891 -3.572 1 26.62 157 CYS B CA 1
ATOM 2685 C C . CYS B 1 157 ? 7.5 -30.844 -2.053 1 26.62 157 CYS B C 1
ATOM 2687 O O . CYS B 1 157 ? 6.625 -30.172 -1.51 1 26.62 157 CYS B O 1
ATOM 2689 N N . ARG B 1 158 ? 7.566 -32 -1.288 1 25.59 158 ARG B N 1
ATOM 2690 C CA . ARG B 1 158 ? 7.762 -32.062 0.156 1 25.59 158 ARG B CA 1
ATOM 2691 C C . ARG B 1 158 ? 8.859 -31.094 0.603 1 25.59 158 ARG B C 1
ATOM 2693 O O . ARG B 1 158 ? 10.031 -31.297 0.27 1 25.59 158 ARG B O 1
ATOM 2700 N N . PHE B 1 159 ? 8.523 -29.875 0.673 1 28 159 PHE B N 1
ATOM 2701 C CA . PHE B 1 159 ? 9.438 -29.062 1.477 1 28 159 PHE B CA 1
ATOM 2702 C C . PHE B 1 159 ? 9.562 -29.641 2.887 1 28 159 PHE B C 1
ATOM 2704 O O . PHE B 1 159 ? 8.586 -29.656 3.641 1 28 159 PHE B O 1
ATOM 2711 N N . ARG B 1 160 ? 10.312 -30.719 3.125 1 26.02 160 ARG B N 1
ATOM 2712 C CA . ARG B 1 160 ? 10.695 -31.094 4.484 1 26.02 160 ARG B CA 1
ATOM 2713 C C . ARG B 1 160 ? 11.102 -29.875 5.297 1 26.02 160 ARG B C 1
ATOM 2715 O O . ARG B 1 160 ? 12.062 -29.172 4.949 1 26.02 160 ARG B O 1
ATOM 2722 N N . ARG B 1 161 ? 10.133 -29.266 6.023 1 26.48 161 ARG B N 1
ATOM 2723 C CA . ARG B 1 161 ? 10.211 -28.234 7.043 1 26.48 161 ARG B CA 1
ATOM 2724 C C . ARG B 1 161 ? 11.234 -28.594 8.117 1 26.48 161 ARG B C 1
ATOM 2726 O O . ARG B 1 161 ? 11.031 -29.531 8.875 1 26.48 161 ARG B O 1
ATOM 2733 N N . ARG B 1 162 ? 12.398 -28.484 8.008 1 24.84 162 ARG B N 1
ATOM 2734 C CA . ARG B 1 162 ? 12.945 -28.219 9.336 1 24.84 162 ARG B CA 1
ATOM 2735 C C . ARG B 1 162 ? 12.141 -27.141 10.055 1 24.84 162 ARG B C 1
ATOM 2737 O O . ARG B 1 162 ? 11.289 -26.484 9.445 1 24.84 162 ARG B O 1
ATOM 2744 N N . GLY B 1 163 ? 12.547 -26.156 11.07 1 25.55 163 GLY B N 1
ATOM 2745 C CA . GLY B 1 163 ? 12.047 -25.406 12.211 1 25.55 163 GLY B CA 1
ATOM 2746 C C . GLY B 1 163 ? 10.984 -24.391 11.844 1 25.55 163 GLY B C 1
ATOM 2747 O O . GLY B 1 163 ? 10.102 -24.078 12.648 1 25.55 163 GLY B O 1
ATOM 2748 N N . TYR B 1 164 ? 11.18 -23.375 11.062 1 27.16 164 TYR B N 1
ATOM 2749 C CA . TYR B 1 164 ? 10.266 -22.25 11.156 1 27.16 164 TYR B CA 1
ATOM 2750 C C . TYR B 1 164 ? 8.938 -22.562 10.469 1 27.16 164 TYR B C 1
ATOM 2752 O O . TYR B 1 164 ? 8.914 -23.016 9.328 1 27.16 164 TYR B O 1
ATOM 2760 N N . ARG B 1 165 ? 7.918 -23.141 11.211 1 26 165 ARG B N 1
ATOM 2761 C CA . ARG B 1 165 ? 6.547 -23.328 10.75 1 26 165 ARG B CA 1
ATOM 2762 C C . ARG B 1 165 ? 6.031 -22.094 10.031 1 26 165 ARG B C 1
ATOM 2764 O O . ARG B 1 165 ? 5.848 -21.047 10.641 1 26 165 ARG B O 1
ATOM 2771 N N . LEU B 1 166 ? 6.52 -21.797 8.898 1 27 166 LEU B N 1
ATOM 2772 C CA . LEU B 1 166 ? 5.703 -20.844 8.148 1 27 166 LEU B CA 1
ATOM 2773 C C . LEU B 1 166 ? 4.242 -21.281 8.133 1 27 166 LEU B C 1
ATOM 2775 O O . LEU B 1 166 ? 3.893 -22.266 7.484 1 27 166 LEU B O 1
ATOM 2779 N N . ARG B 1 167 ? 3.547 -21.266 9.344 1 27.17 167 ARG B N 1
ATOM 2780 C CA . ARG B 1 167 ? 2.1 -21.438 9.281 1 27.17 167 ARG B CA 1
ATOM 2781 C C . ARG B 1 167 ? 1.504 -20.641 8.125 1 27.17 167 ARG B C 1
ATOM 2783 O O . ARG B 1 167 ? 1.475 -19.406 8.164 1 27.17 167 ARG B O 1
ATOM 2790 N N . THR B 1 168 ? 1.858 -20.969 6.938 1 28.78 168 THR B N 1
ATOM 2791 C CA . THR B 1 168 ? 1.174 -20.469 5.75 1 28.78 168 THR B CA 1
ATOM 2792 C C . THR B 1 168 ? -0.336 -20.641 5.883 1 28.78 168 THR B C 1
ATOM 2794 O O . THR B 1 168 ? -0.833 -21.781 5.922 1 28.78 168 THR B O 1
ATOM 2797 N N . SER B 1 169 ? -1.002 -20.109 6.836 1 30.11 169 SER B N 1
ATOM 2798 C CA . SER B 1 169 ? -2.4 -20.094 6.422 1 30.11 169 SER B CA 1
ATOM 2799 C C . SER B 1 169 ? -2.531 -19.891 4.918 1 30.11 169 SER B C 1
ATOM 2801 O O . SER B 1 169 ? -3.572 -19.438 4.434 1 30.11 169 SER B O 1
ATOM 2803 N N . MET B 1 170 ? -1.45 -19.953 4.281 1 31.55 170 MET B N 1
ATOM 2804 C CA . MET B 1 170 ? -1.145 -19.547 2.91 1 31.55 170 MET B CA 1
ATOM 2805 C C . MET B 1 170 ? -1.903 -20.422 1.91 1 31.55 170 MET B C 1
ATOM 2807 O O . MET B 1 170 ? -1.99 -20.078 0.729 1 31.55 170 MET B O 1
ATOM 2811 N N . GLY B 1 171 ? -1.961 -21.719 2.117 1 28.83 171 GLY B N 1
ATOM 2812 C CA . GLY B 1 171 ? -2.014 -22.609 0.962 1 28.83 171 GLY B CA 1
ATOM 2813 C C . GLY B 1 171 ? -3.363 -22.594 0.269 1 28.83 171 GLY B C 1
ATOM 2814 O O . GLY B 1 171 ? -4.223 -23.438 0.561 1 28.83 171 GLY B O 1
ATOM 2815 N N . TYR B 1 172 ? -4.027 -21.453 0.204 1 31.53 172 TYR B N 1
ATOM 2816 C CA . TYR B 1 172 ? -5.148 -21.625 -0.712 1 31.53 172 TYR B CA 1
ATOM 2817 C C . TYR B 1 172 ? -4.664 -22.031 -2.098 1 31.53 172 TYR B C 1
ATOM 2819 O O . TYR B 1 172 ? -3.66 -21.5 -2.59 1 31.53 172 TYR B O 1
ATOM 2827 N N . ARG B 1 173 ? -4.754 -23.25 -2.398 1 30.91 173 ARG B N 1
ATOM 2828 C CA . ARG B 1 173 ? -4.555 -23.656 -3.783 1 30.91 173 ARG B CA 1
ATOM 2829 C C . ARG B 1 173 ? -5.332 -22.766 -4.738 1 30.91 173 ARG B C 1
ATOM 2831 O O . ARG B 1 173 ? -6.566 -22.75 -4.723 1 30.91 173 ARG B O 1
ATOM 2838 N N . TYR B 1 174 ? -4.656 -21.516 -4.926 1 34.12 174 TYR B N 1
ATOM 2839 C CA . TYR B 1 174 ? -5.27 -20.656 -5.941 1 34.12 174 TYR B CA 1
ATOM 2840 C C . TYR B 1 174 ? -5.156 -21.297 -7.32 1 34.12 174 TYR B C 1
ATOM 2842 O O . TYR B 1 174 ? -4.094 -21.797 -7.691 1 34.12 174 TYR B O 1
ATOM 2850 N N . ARG B 1 175 ? -6.18 -21.922 -7.703 1 29.92 175 ARG B N 1
ATOM 2851 C CA . ARG B 1 175 ? -6.25 -22.344 -9.102 1 29.92 175 ARG B CA 1
ATOM 2852 C C . ARG B 1 175 ? -6.199 -21.141 -10.031 1 29.92 175 ARG B C 1
ATOM 2854 O O . ARG B 1 175 ? -6.988 -20.203 -9.891 1 29.92 175 ARG B O 1
ATOM 2861 N N . GLN B 1 176 ? -5.031 -20.906 -10.539 1 29.98 176 GLN B N 1
ATOM 2862 C CA . GLN B 1 176 ? -4.957 -19.953 -11.625 1 29.98 176 GLN B CA 1
ATOM 2863 C C . GLN B 1 176 ? -6 -20.25 -12.703 1 29.98 176 GLN B C 1
ATOM 2865 O O . GLN B 1 176 ? -6.047 -21.359 -13.227 1 29.98 176 GLN B O 1
ATOM 2870 N N . ILE B 1 177 ? -7.059 -19.609 -12.82 1 29.39 177 ILE B N 1
ATOM 2871 C CA . ILE B 1 177 ? -7.969 -19.688 -13.961 1 29.39 177 ILE B CA 1
ATOM 2872 C C . ILE B 1 177 ? -7.273 -19.156 -15.211 1 29.39 177 ILE B C 1
ATOM 2874 O O . ILE B 1 177 ? -6.91 -17.969 -15.273 1 29.39 177 ILE B O 1
ATOM 2878 N N . SER B 1 178 ? -6.387 -19.875 -15.891 1 26.33 178 SER B N 1
ATOM 2879 C CA . SER B 1 178 ? -5.766 -19.5 -17.156 1 26.33 178 SER B CA 1
ATOM 2880 C C . SER B 1 178 ? -6.809 -19.062 -18.172 1 26.33 178 SER B C 1
ATOM 2882 O O . SER B 1 178 ? -8.008 -19.266 -17.969 1 26.33 178 SER B O 1
ATOM 2884 N N . ASP B 1 179 ? -6.348 -18.953 -19.562 1 25.97 179 ASP B N 1
ATOM 2885 C CA . ASP B 1 179 ? -6.777 -18.359 -20.812 1 25.97 179 ASP B CA 1
ATOM 2886 C C . ASP B 1 179 ? -8.07 -19 -21.312 1 25.97 179 ASP B C 1
ATOM 2888 O O . ASP B 1 179 ? -8.188 -20.219 -21.344 1 25.97 179 ASP B O 1
ATOM 2892 N N . PRO B 1 180 ? -9.211 -18.234 -21.359 1 30.19 180 PRO B N 1
ATOM 2893 C CA . PRO B 1 180 ? -10.305 -18.781 -22.172 1 30.19 180 PRO B CA 1
ATOM 2894 C C . PRO B 1 180 ? -9.852 -19.172 -23.578 1 30.19 180 PRO B C 1
ATOM 2896 O O . PRO B 1 180 ? -8.945 -18.547 -24.141 1 30.19 180 PRO B O 1
ATOM 2899 N N . GLY B 1 181 ? -9.75 -20.375 -24.016 1 22.16 181 GLY B N 1
ATOM 2900 C CA . GLY B 1 181 ? -9.508 -20.844 -25.375 1 22.16 181 GLY B CA 1
ATOM 2901 C C . GLY B 1 181 ? -10.25 -20.031 -26.422 1 22.16 181 GLY B C 1
ATOM 2902 O O . GLY B 1 181 ? -11.164 -19.281 -26.094 1 22.16 181 GLY B O 1
ATOM 2903 N N . SER B 1 182 ? -9.945 -20.219 -27.812 1 24.11 182 SER B N 1
ATOM 2904 C CA . SER B 1 182 ? -10.172 -19.797 -29.188 1 24.11 182 SER B CA 1
ATOM 2905 C C . SER B 1 182 ? -11.648 -19.891 -29.562 1 24.11 182 SER B C 1
ATOM 2907 O O . SER B 1 182 ? -12.07 -20.875 -30.172 1 24.11 182 SER B O 1
ATOM 2909 N N . GLY B 1 183 ? -12.641 -19.719 -28.812 1 21.47 183 GLY B N 1
ATOM 2910 C CA . GLY B 1 183 ? -13.898 -19.891 -29.531 1 21.47 183 GLY B CA 1
ATOM 2911 C C . GLY B 1 183 ? -14.055 -18.922 -30.688 1 21.47 183 GLY B C 1
ATOM 2912 O O . GLY B 1 183 ? -13.656 -17.766 -30.609 1 21.47 183 GLY B O 1
ATOM 2913 N N . ALA B 1 184 ? -14.234 -19.359 -32.062 1 23.84 184 ALA B N 1
ATOM 2914 C CA . ALA B 1 184 ? -14.422 -18.906 -33.438 1 23.84 184 ALA B CA 1
ATOM 2915 C C . ALA B 1 184 ? -15.57 -17.906 -33.562 1 23.84 184 ALA B C 1
ATOM 2917 O O . ALA B 1 184 ? -15.789 -17.297 -34.594 1 23.84 184 ALA B O 1
ATOM 2918 N N . GLY B 1 185 ? -16.594 -17.781 -32.688 1 21.06 185 GLY B N 1
ATOM 2919 C CA . GLY B 1 185 ? -17.844 -17.328 -33.281 1 21.06 185 GLY B CA 1
ATOM 2920 C C . GLY B 1 185 ? -17.75 -15.914 -33.844 1 21.06 185 GLY B C 1
ATOM 2921 O O . GLY B 1 185 ? -16.953 -15.109 -33.344 1 21.06 185 GLY B O 1
ATOM 2922 N N . GLY B 1 186 ? -18.078 -15.695 -35.156 1 21.06 186 GLY B N 1
ATOM 2923 C CA . GLY B 1 186 ? -18.312 -14.664 -36.156 1 21.06 186 GLY B CA 1
ATOM 2924 C C . GLY B 1 186 ? -19.281 -13.594 -35.688 1 21.06 186 GLY B C 1
ATOM 2925 O O . GLY B 1 186 ? -20.453 -13.875 -35.469 1 21.06 186 GLY B O 1
ATOM 2926 N N . ALA B 1 187 ? -19.141 -12.922 -34.594 1 21.05 187 ALA B N 1
ATOM 2927 C CA . ALA B 1 187 ? -20.109 -11.836 -34.469 1 21.05 187 ALA B CA 1
ATOM 2928 C C . ALA B 1 187 ? -20.062 -10.914 -35.688 1 21.05 187 ALA B C 1
ATOM 2930 O O . ALA B 1 187 ? -19.016 -10.383 -36.031 1 21.05 187 ALA B O 1
ATOM 2931 N N . GLN B 1 188 ? -20.891 -11.258 -36.656 1 18.75 188 GLN B N 1
ATOM 2932 C CA . GLN B 1 188 ? -21.281 -10.602 -37.906 1 18.75 188 GLN B CA 1
ATOM 2933 C C . GLN B 1 188 ? -21.688 -9.148 -37.656 1 18.75 188 GLN B C 1
ATOM 2935 O O . GLN B 1 188 ? -22.625 -8.883 -36.906 1 18.75 188 GLN B O 1
ATOM 2940 N N . ILE B 1 189 ? -20.703 -8.312 -37.406 1 20.67 189 ILE B N 1
ATOM 2941 C CA . ILE B 1 189 ? -21 -6.895 -37.531 1 20.67 189 ILE B CA 1
ATOM 2942 C C . ILE B 1 189 ? -21.625 -6.625 -38.906 1 20.67 189 ILE B C 1
ATOM 2944 O O . ILE B 1 189 ? -21.062 -7.031 -39.938 1 20.67 189 ILE B O 1
ATOM 2948 N N . HIS B 1 190 ? -23 -6.738 -39.125 1 20.59 190 HIS B N 1
ATOM 2949 C CA . HIS B 1 190 ? -23.672 -6.305 -40.344 1 20.59 190 HIS B CA 1
ATOM 2950 C C . HIS B 1 190 ? -23.125 -4.961 -40.844 1 20.59 190 HIS B C 1
ATOM 2952 O O . HIS B 1 190 ? -22.766 -4.102 -40.031 1 20.59 190 HIS B O 1
ATOM 2958 N N . PRO B 1 191 ? -22.859 -4.844 -42.188 1 21.8 191 PRO B N 1
ATOM 2959 C CA . PRO B 1 191 ? -22.422 -3.625 -42.875 1 21.8 191 PRO B CA 1
ATOM 2960 C C . PRO B 1 191 ? -23.312 -2.422 -42.594 1 21.8 191 PRO B C 1
ATOM 2962 O O . PRO B 1 191 ? -24.5 -2.586 -42.281 1 21.8 191 PRO B O 1
#